Protein AF-0000000080761568 (afdb_homodimer)

Nearest PDB structures (foldseek):
  8h5a-assembly5_J  TM=8.844E-01  e=3.388E-18  Escherichia coli
  8h5a-assembly4_G  TM=8.873E-01  e=1.210E-17  Escherichia coli
  8h5a-assembly6_L  TM=8.811E-01  e=1.285E-17  Escherichia coli
  6g1d-assembly1_A  TM=4.699E-01  e=1.641E-14  Corynebacterium glutamicum
  3fxq-assembly1_A  TM=5.246E-01  e=1.969E-13  Comamonas testosteroni

Solvent-accessible surface area (backbone atoms only — not comparable to full-atom values): 33655 Å² total; per-residue (Å²): 136,77,77,74,71,77,68,70,54,60,82,76,58,71,39,71,66,53,49,49,48,53,44,36,21,55,63,59,25,25,59,56,59,21,11,57,74,67,73,44,54,42,66,57,46,51,48,53,50,50,51,39,21,59,52,61,71,43,63,38,57,42,67,86,57,96,43,42,34,64,27,74,60,24,46,50,47,48,56,53,38,46,54,48,48,49,49,50,52,48,48,55,31,47,55,49,16,71,73,70,39,34,34,50,61,47,30,38,24,33,24,58,68,40,56,63,68,75,50,52,59,51,52,48,57,52,55,72,62,67,72,73,50,28,44,36,38,39,68,20,26,72,41,12,27,51,29,30,44,75,72,62,71,19,56,33,28,40,52,31,46,60,88,60,63,66,94,66,79,59,44,69,47,81,66,48,64,43,52,37,33,37,34,27,7,64,85,31,71,77,62,68,64,84,57,62,38,42,64,75,69,50,22,80,38,32,34,47,39,60,63,45,53,33,80,83,44,61,74,56,84,75,79,80,68,76,37,76,38,52,36,33,24,57,36,60,69,52,33,52,50,40,20,47,73,48,65,26,32,39,72,39,38,41,58,64,42,39,65,42,40,74,71,58,40,32,38,78,52,56,53,48,96,49,75,61,56,72,40,50,24,20,33,37,33,64,65,62,85,69,37,51,55,57,47,51,53,54,59,57,62,67,35,64,68,55,41,25,65,44,44,57,48,77,80,125,135,77,78,73,71,78,66,69,55,60,83,74,59,71,38,69,67,53,50,50,48,54,43,37,21,56,62,59,24,25,60,57,58,23,11,59,75,69,74,43,55,40,67,58,46,53,48,52,50,48,50,38,21,58,52,61,71,43,64,40,55,42,66,85,57,97,44,43,33,66,26,73,61,25,46,51,46,49,57,54,36,46,53,47,47,50,46,50,52,47,48,56,31,46,54,48,16,70,73,70,41,34,34,50,60,48,31,37,28,32,24,57,65,41,56,65,69,72,51,52,58,52,52,48,57,52,56,73,62,68,73,74,50,30,44,36,38,39,70,20,27,73,42,12,26,50,30,29,44,74,72,61,72,19,56,32,29,41,52,31,46,60,90,60,63,66,94,66,79,60,44,68,45,81,65,47,64,42,52,37,34,40,33,28,7,64,86,33,73,77,62,67,66,83,58,63,37,42,64,74,70,50,22,80,38,33,32,48,39,61,62,46,53,31,79,84,44,63,76,56,84,75,80,78,68,76,36,76,39,53,35,33,25,57,35,62,69,52,34,53,50,39,20,46,72,47,66,26,33,39,72,39,38,41,58,62,42,40,66,42,41,76,70,58,41,30,38,77,51,55,53,49,97,50,77,61,56,73,39,50,22,19,34,37,34,62,65,63,86,70,36,50,57,56,47,50,53,53,59,57,64,66,34,64,69,56,41,24,66,42,43,56,49,76,81,125

Secondary structure (DSSP, 8-state):
----------GGG--HHHHHHHHHHHHHT-HHHHHHHHT--HHHHHHHHHHHHHHHTS--EE-SSSS-EE-HHHHHHHHHHHHHHHHHHHHHHHHHHHHHSS-SEEEEEEETTS-SHHHHHHHHHHHTT---PEEEEEEE-TTHHHHHHHTTS-SEEEEEEGGG--SS--EEEEEEEEEEEEEE-TTSGGGGS-SPBPHHHHHTSEEEEE----SSSPP---S----SEEEEESSHHHHHHHHHTTS-BEEEEHHHHHHHHHTTS-EEE-BSS-PPPEEEEEEEE-SS---HHHHHHHHHHT-HHHHHHHHT----/----------GGG--HHHHHHHHHHHHHT-HHHHHHHHT--HHHHHHHHHHHHHHHTS--EE-SSSS-EE-HHHHHHHHHHHHHHHHHHHHHHHHHHHHHSS-SEEEEEEETTS-SHHHHHHHHHHHTT---PEEEEEEE-TTHHHHHHHTTS-SEEEEEEGGG--SS--EEEEEEEEEEEEEE-TTSGGGGS-SPBPHHHHHTSEEEEE----SSSPP---S----SEEEEESSHHHHHHHHHTTS-BEEEEHHHHHHHHHTTS-EEE-BSS-PPPEEEEEEEE-SS---HHHHHHHHHHT-HHHHHHHHT----

Organism: Bordetella avium (strain 197N) (NCBI:txid360910)

Radius of gyration: 25.61 Å; Cα contacts (8 Å, |Δi|>4): 1146; chains: 2; bounding box: 64×82×65 Å

Structure (mmCIF, N/CA/C/O backbone):
data_AF-0000000080761568-model_v1
#
loop_
_entity.id
_entity.type
_entity.pdbx_description
1 polymer 'LysR-family transcriptional regulator'
#
loop_
_atom_site.group_PDB
_atom_site.id
_atom_site.type_symbol
_atom_site.label_atom_id
_atom_site.label_alt_id
_atom_site.label_comp_id
_atom_site.label_asym_id
_atom_site.label_entity_id
_atom_site.label_seq_id
_atom_site.pdbx_PDB_ins_code
_atom_site.Cartn_x
_atom_site.Cartn_y
_atom_site.Cartn_z
_atom_site.occupancy
_atom_site.B_iso_or_equiv
_atom_site.auth_seq_id
_atom_site.auth_comp_id
_atom_site.auth_asym_id
_atom_site.auth_atom_id
_atom_site.pdbx_PDB_model_num
ATOM 1 N N . MET A 1 1 ? 19.922 48.094 22.094 1 23.59 1 MET A N 1
ATOM 2 C CA . MET A 1 1 ? 19.422 46.75 22.375 1 23.59 1 MET A CA 1
ATOM 3 C C . MET A 1 1 ? 19.703 45.781 21.234 1 23.59 1 MET A C 1
ATOM 5 O O . MET A 1 1 ? 19.219 46 20.109 1 23.59 1 MET A O 1
ATOM 9 N N . THR A 1 2 ? 20.875 45.188 21.125 1 25.14 2 THR A N 1
ATOM 10 C CA . THR A 1 2 ? 21.547 44.469 20.047 1 25.14 2 THR A CA 1
ATOM 11 C C . THR A 1 2 ? 20.797 43.188 19.703 1 25.14 2 THR A C 1
ATOM 13 O O . THR A 1 2 ? 20.422 42.438 20.594 1 25.14 2 THR A O 1
ATOM 16 N N . LEU A 1 3 ? 19.953 43.25 18.719 1 28.59 3 LEU A N 1
ATOM 17 C CA . LEU A 1 3 ? 19.25 42.094 18.203 1 28.59 3 LEU A CA 1
ATOM 18 C C . LEU A 1 3 ? 20.156 40.844 18.203 1 28.59 3 LEU A C 1
ATOM 20 O O . LEU A 1 3 ? 21.234 40.875 17.594 1 28.59 3 LEU A O 1
ATOM 24 N N . SER A 1 4 ? 20.344 40.25 19.312 1 31.48 4 SER A N 1
ATOM 25 C CA . SER A 1 4 ? 21.172 39.062 19.453 1 31.48 4 SER A CA 1
ATOM 26 C C . SER A 1 4 ? 20.984 38.125 18.25 1 31.48 4 SER A C 1
ATOM 28 O O . SER A 1 4 ? 19.859 37.844 17.859 1 31.48 4 SER A O 1
ATOM 30 N N . ARG A 1 5 ? 21.828 38.156 17.312 1 30.94 5 ARG A N 1
ATOM 31 C CA . ARG A 1 5 ? 21.984 37.312 16.125 1 30.94 5 ARG A CA 1
ATOM 32 C C . ARG A 1 5 ? 21.734 35.844 16.438 1 30.94 5 ARG A C 1
ATOM 34 O O . ARG A 1 5 ? 22.516 35.219 17.156 1 30.94 5 ARG A O 1
ATOM 41 N N . VAL A 1 6 ? 20.562 35.469 16.594 1 35.78 6 VAL A N 1
ATOM 42 C CA . VAL A 1 6 ? 20.344 34.031 16.656 1 35.78 6 VAL A CA 1
ATOM 43 C C . VAL A 1 6 ? 21.25 33.312 15.633 1 35.78 6 VAL A C 1
ATOM 45 O O . VAL A 1 6 ? 21.141 33.594 14.438 1 35.78 6 VAL A O 1
ATOM 48 N N . THR A 1 7 ? 22.516 33.094 15.852 1 36.41 7 THR A N 1
ATOM 49 C CA . THR A 1 7 ? 23.438 32.312 15.031 1 36.41 7 THR A CA 1
ATOM 50 C C . THR A 1 7 ? 22.781 31.031 14.523 1 36.41 7 THR A C 1
ATOM 52 O O . THR A 1 7 ? 22.234 30.25 15.312 1 36.41 7 THR A O 1
ATOM 55 N N . PRO A 1 8 ? 22.281 31.031 13.297 1 41.31 8 PRO A N 1
ATOM 56 C CA . PRO A 1 8 ? 21.734 29.781 12.75 1 41.31 8 PRO A CA 1
ATOM 57 C C . PRO A 1 8 ? 22.516 28.547 13.219 1 41.31 8 PRO A C 1
ATOM 59 O O . PRO A 1 8 ? 23.703 28.641 13.516 1 41.31 8 PRO A O 1
ATOM 62 N N . PRO A 1 9 ? 21.875 27.672 13.93 1 46.06 9 PRO A N 1
ATOM 63 C CA . PRO A 1 9 ? 22.672 26.5 14.281 1 46.06 9 PRO A CA 1
ATOM 64 C C . PRO A 1 9 ? 23.641 26.094 13.164 1 46.06 9 PRO A C 1
ATOM 66 O O . PRO A 1 9 ? 23.391 26.375 11.992 1 46.06 9 PRO A O 1
ATOM 69 N N . SER A 1 10 ? 24.906 26 13.383 1 42.97 10 SER A N 1
ATOM 70 C CA . SER A 1 10 ? 25.969 25.625 12.453 1 42.97 10 SER A CA 1
ATOM 71 C C . SER A 1 10 ? 25.516 24.5 11.516 1 42.97 10 SER A C 1
ATOM 73 O O . SER A 1 10 ? 24.969 23.484 11.969 1 42.97 10 SER A O 1
ATOM 75 N N . ILE A 1 11 ? 25.234 24.766 10.312 1 47.12 11 ILE A N 1
ATOM 76 C CA . ILE A 1 11 ? 24.922 23.844 9.211 1 47.12 11 ILE A CA 1
ATOM 77 C C . ILE A 1 11 ? 25.578 22.484 9.477 1 47.12 11 ILE A C 1
ATOM 79 O O . ILE A 1 11 ? 25.016 21.453 9.148 1 47.12 11 ILE A O 1
ATOM 83 N N . GLY A 1 12 ? 26.641 22.438 10.25 1 54.81 12 GLY A N 1
ATOM 84 C CA . GLY A 1 12 ? 27.438 21.25 10.477 1 54.81 12 GLY A CA 1
ATOM 85 C C . GLY A 1 12 ? 26.984 20.453 11.688 1 54.81 12 GLY A C 1
ATOM 86 O O . GLY A 1 12 ? 27.562 19.406 12 1 54.81 12 GLY A O 1
ATOM 87 N N . ALA A 1 13 ? 26 20.938 12.297 1 60.53 13 ALA A N 1
ATOM 88 C CA . ALA A 1 13 ? 25.625 20.297 13.555 1 60.53 13 ALA A CA 1
ATOM 89 C C . ALA A 1 13 ? 24.859 19 13.297 1 60.53 13 ALA A C 1
ATOM 91 O O . ALA A 1 13 ? 24.938 18.047 14.086 1 60.53 13 ALA A O 1
ATOM 92 N N . ILE A 1 14 ? 24.156 18.969 12.141 1 63.78 14 ILE A N 1
ATOM 93 C CA . ILE A 1 14 ? 23.391 17.766 11.82 1 63.78 14 ILE A CA 1
ATOM 94 C C . ILE A 1 14 ? 24.141 16.938 10.781 1 63.78 14 ILE A C 1
ATOM 96 O O . ILE A 1 14 ? 24.422 17.406 9.68 1 63.78 14 ILE A O 1
ATOM 100 N N . THR A 1 15 ? 24.719 15.859 11.203 1 67.44 15 THR A N 1
ATOM 101 C CA . THR A 1 15 ? 25.391 14.922 10.305 1 67.44 15 THR A CA 1
ATOM 102 C C . THR A 1 15 ? 24.516 13.688 10.078 1 67.44 15 THR A C 1
ATOM 104 O O . THR A 1 15 ? 23.641 13.375 10.891 1 67.44 15 THR A O 1
ATOM 107 N N . PRO A 1 16 ? 24.719 13.07 8.938 1 69.31 16 PRO A N 1
ATOM 108 C CA . PRO A 1 16 ? 23.984 11.82 8.703 1 69.31 16 PRO A CA 1
ATOM 109 C C . PRO A 1 16 ? 24.141 10.828 9.852 1 69.31 16 PRO A C 1
ATOM 111 O O . PRO A 1 16 ? 23.188 10.133 10.203 1 69.31 16 PRO A O 1
ATOM 114 N N . GLU A 1 17 ? 25.344 10.836 10.383 1 73.94 17 GLU A N 1
ATOM 115 C CA . GLU A 1 17 ? 25.578 9.93 11.5 1 73.94 17 GLU A CA 1
ATOM 116 C C . GLU A 1 17 ? 24.688 10.266 12.688 1 73.94 17 GLU A C 1
ATOM 118 O O . GLU A 1 17 ? 24.141 9.359 13.336 1 73.94 17 GLU A O 1
ATOM 123 N N . LEU A 1 18 ? 24.562 11.516 12.938 1 77.06 18 LEU A N 1
ATOM 124 C CA . LEU A 1 18 ? 23.734 11.938 14.047 1 77.06 18 LEU A CA 1
ATOM 125 C C . LEU A 1 18 ? 22.266 11.633 13.773 1 77.06 18 LEU A C 1
ATOM 127 O O . LEU A 1 18 ? 21.531 11.211 14.672 1 77.06 18 LEU A O 1
ATOM 131 N N . LEU A 1 19 ? 21.875 11.82 12.523 1 75.38 19 LEU A N 1
ATOM 132 C CA . LEU A 1 19 ? 20.5 11.516 12.148 1 75.38 19 LEU A CA 1
ATOM 133 C C . LEU A 1 19 ? 20.219 10.023 12.305 1 75.38 19 LEU A C 1
ATOM 135 O O . LEU A 1 19 ? 19.141 9.641 12.773 1 75.38 19 LEU A O 1
ATOM 139 N N . LEU A 1 20 ? 21.188 9.227 11.984 1 76.06 20 LEU A N 1
ATOM 140 C CA . LEU A 1 20 ? 21.062 7.781 12.156 1 76.06 20 LEU A CA 1
ATOM 141 C C . LEU A 1 20 ? 20.969 7.422 13.641 1 76.06 20 LEU A C 1
ATOM 143 O O . LEU A 1 20 ? 20.203 6.527 14.016 1 76.06 20 LEU A O 1
ATOM 147 N N . MET A 1 21 ? 21.75 8.133 14.43 1 80.94 21 MET A N 1
ATOM 148 C CA . MET A 1 21 ? 21.734 7.902 15.875 1 80.94 21 MET A CA 1
ATOM 149 C C . MET A 1 21 ? 20.359 8.242 16.453 1 80.94 21 MET A C 1
ATOM 151 O O . MET A 1 21 ? 19.797 7.461 17.219 1 80.94 21 MET A O 1
ATOM 155 N N . VAL A 1 22 ? 19.875 9.406 16.047 1 82.44 22 VAL A N 1
ATOM 156 C CA . VAL A 1 22 ? 18.562 9.844 16.531 1 82.44 22 VAL A CA 1
ATOM 157 C C . VAL A 1 22 ? 17.5 8.852 16.094 1 82.44 22 VAL A C 1
ATOM 159 O O . VAL A 1 22 ? 16.609 8.5 16.875 1 82.44 22 VAL A O 1
ATOM 162 N N . ASP A 1 23 ? 17.625 8.422 14.922 1 76.81 23 ASP A N 1
ATOM 163 C CA . ASP A 1 23 ? 16.672 7.457 14.391 1 76.81 23 ASP A CA 1
ATOM 164 C C . ASP A 1 23 ? 16.719 6.152 15.188 1 76.81 23 ASP A C 1
ATOM 166 O O . ASP A 1 23 ? 15.672 5.59 15.523 1 76.81 23 ASP A O 1
ATOM 170 N N . ALA A 1 24 ? 17.906 5.602 15.422 1 78.38 24 ALA A N 1
ATOM 171 C CA . ALA A 1 24 ? 18.078 4.359 16.172 1 78.38 24 ALA A CA 1
ATOM 172 C C . ALA A 1 24 ? 17.484 4.473 17.562 1 78.38 24 ALA A C 1
ATOM 174 O O . ALA A 1 24 ? 16.812 3.557 18.047 1 78.38 24 ALA A O 1
ATOM 175 N N . ILE A 1 25 ? 17.75 5.562 18.141 1 83.81 25 ILE A N 1
ATOM 176 C CA . ILE A 1 25 ? 17.234 5.77 19.5 1 83.81 25 ILE A CA 1
ATOM 177 C C . ILE A 1 25 ? 15.703 5.793 19.469 1 83.81 25 ILE A C 1
ATOM 179 O O . ILE A 1 25 ? 15.047 5.203 20.328 1 83.81 25 ILE A O 1
ATOM 183 N N . ALA A 1 26 ? 15.211 6.461 18.5 1 77.12 26 ALA A N 1
ATOM 184 C CA . ALA A 1 26 ? 13.758 6.574 18.375 1 77.12 26 ALA A CA 1
ATOM 185 C C . ALA A 1 26 ? 13.117 5.203 18.172 1 77.12 26 ALA A C 1
ATOM 187 O O . ALA A 1 26 ? 12.062 4.91 18.75 1 77.12 26 ALA A O 1
ATOM 188 N N . ARG A 1 27 ? 13.781 4.398 17.453 1 70.75 27 ARG A N 1
ATOM 189 C CA . ARG A 1 27 ? 13.266 3.074 17.125 1 70.75 27 ARG A CA 1
ATOM 190 C C . ARG A 1 27 ? 13.312 2.152 18.344 1 70.75 27 ARG A C 1
ATOM 192 O O . ARG A 1 27 ? 12.375 1.396 18.594 1 70.75 27 ARG A O 1
ATOM 199 N N . HIS A 1 28 ? 14.344 2.262 19 1 72.56 28 HIS A N 1
ATOM 200 C CA . HIS A 1 28 ? 14.57 1.342 20.109 1 72.56 28 HIS A CA 1
ATOM 201 C C . HIS A 1 28 ? 14.016 1.902 21.406 1 72.56 28 HIS A C 1
ATOM 203 O O . HIS A 1 28 ? 13.789 1.156 22.375 1 72.56 28 HIS A O 1
ATOM 209 N N . GLY A 1 29 ? 13.773 3.193 21.391 1 77.19 29 GLY A N 1
ATOM 210 C CA . GLY A 1 29 ? 13.344 3.867 22.609 1 77.19 29 GLY A CA 1
ATOM 211 C C . GLY A 1 29 ? 14.406 3.855 23.703 1 77.19 29 GLY A C 1
ATOM 212 O O . GLY A 1 29 ? 14.094 4.023 24.875 1 77.19 29 GLY A O 1
ATOM 213 N N . SER A 1 30 ? 15.523 3.432 23.312 1 82.31 30 SER A N 1
ATOM 214 C CA . SER A 1 30 ? 16.609 3.289 24.266 1 82.31 30 SER A CA 1
ATOM 215 C C . SER A 1 30 ? 17.953 3.705 23.672 1 82.31 30 SER A C 1
ATOM 217 O O . SER A 1 30 ? 18.281 3.297 22.547 1 82.31 30 SER A O 1
ATOM 219 N N . PHE A 1 31 ? 18.688 4.535 24.5 1 86.38 31 PHE A N 1
ATOM 220 C CA . PHE A 1 31 ? 20.016 4.961 24.062 1 86.38 31 PHE A CA 1
ATOM 221 C C . PHE A 1 31 ? 20.984 3.783 24.047 1 86.38 31 PHE A C 1
ATOM 223 O O . PHE A 1 31 ? 21.797 3.656 23.125 1 86.38 31 PHE A O 1
ATOM 230 N N . ALA A 1 32 ? 20.75 2.914 25 1 86.25 32 ALA A N 1
ATOM 231 C CA . ALA A 1 32 ? 21.641 1.762 25.094 1 86.25 32 ALA A CA 1
ATOM 232 C C . ALA A 1 32 ? 21.438 0.8 23.938 1 86.25 32 ALA A C 1
ATOM 234 O O . ALA A 1 32 ? 22.406 0.322 23.344 1 86.25 32 ALA A O 1
ATOM 235 N N . ARG A 1 33 ? 20.281 0.549 23.625 1 82.25 33 ARG A N 1
ATOM 236 C CA . ARG A 1 33 ? 19.953 -0.372 22.547 1 82.25 33 ARG A CA 1
ATOM 237 C C . ARG A 1 33 ? 20.375 0.214 21.188 1 82.25 33 ARG A C 1
ATOM 239 O O . ARG A 1 33 ? 20.859 -0.504 20.328 1 82.25 33 ARG A O 1
ATOM 246 N N . ALA A 1 34 ? 20.141 1.505 21.094 1 83.69 34 ALA A N 1
ATOM 247 C CA . ALA A 1 34 ? 20.578 2.191 19.875 1 83.69 34 ALA A CA 1
ATOM 248 C C . ALA A 1 34 ? 22.094 2.109 19.703 1 83.69 34 ALA A C 1
ATOM 250 O O . ALA A 1 34 ? 22.578 1.875 18.594 1 83.69 34 ALA A O 1
ATOM 251 N N . ALA A 1 35 ? 22.812 2.258 20.75 1 86.88 35 ALA A N 1
ATOM 252 C CA . ALA A 1 35 ? 24.266 2.189 20.719 1 86.88 35 ALA A CA 1
ATOM 253 C C . ALA A 1 35 ? 24.75 0.817 20.25 1 86.88 35 ALA A C 1
ATOM 255 O O . ALA A 1 35 ? 25.656 0.715 19.438 1 86.88 35 ALA A O 1
ATOM 256 N N . ARG A 1 36 ? 24.094 -0.197 20.703 1 81.69 36 ARG A N 1
ATOM 257 C CA . ARG A 1 36 ? 24.438 -1.562 20.312 1 81.69 36 ARG A CA 1
ATOM 258 C C . ARG A 1 36 ? 24.25 -1.778 18.812 1 81.69 36 ARG A C 1
ATOM 260 O O . ARG A 1 36 ? 25.109 -2.35 18.156 1 81.69 36 ARG A O 1
ATOM 267 N N . GLU A 1 37 ? 23.109 -1.217 18.406 1 76.69 37 GLU A N 1
ATOM 268 C CA . GLU A 1 37 ? 22.828 -1.357 16.984 1 76.69 37 GLU A CA 1
ATOM 269 C C . GLU A 1 37 ? 23.875 -0.64 16.141 1 76.69 37 GLU A C 1
ATOM 271 O O . GLU A 1 37 ? 24.266 -1.136 15.078 1 76.69 37 GLU A O 1
ATOM 276 N N . LEU A 1 38 ? 24.344 0.427 16.641 1 79.06 38 LEU A N 1
ATOM 277 C CA . LEU A 1 38 ? 25.234 1.297 15.867 1 79.06 38 LEU A CA 1
ATOM 278 C C . LEU A 1 38 ? 26.688 0.957 16.125 1 79.06 38 LEU A C 1
ATOM 280 O O . LEU A 1 38 ? 27.594 1.578 15.555 1 79.06 38 LEU A O 1
ATOM 284 N N . GLY A 1 39 ? 26.859 -0.04 16.969 1 81.62 39 GLY A N 1
ATOM 285 C CA . GLY A 1 39 ? 28.234 -0.42 17.297 1 81.62 39 GLY A CA 1
ATOM 286 C C . GLY A 1 39 ? 28.984 0.65 18.062 1 81.62 39 GLY A C 1
ATOM 287 O O . GLY A 1 39 ? 30.172 0.871 17.828 1 81.62 39 GLY A O 1
ATOM 288 N N . LYS A 1 40 ? 28.266 1.337 18.844 1 83.12 40 LYS A N 1
ATOM 289 C CA . LYS A 1 40 ? 28.844 2.414 19.641 1 83.12 40 LYS A CA 1
ATOM 290 C C . LYS A 1 40 ? 28.609 2.172 21.125 1 83.12 40 LYS A C 1
ATOM 292 O O . LYS A 1 40 ? 27.844 1.287 21.516 1 83.12 40 LYS A O 1
ATOM 297 N N . VAL A 1 41 ? 29.453 2.764 21.953 1 84 41 VAL A N 1
ATOM 298 C CA . VAL A 1 41 ? 29.219 2.732 23.391 1 84 41 VAL A CA 1
ATOM 299 C C . VAL A 1 41 ? 28.094 3.705 23.75 1 84 41 VAL A C 1
ATOM 301 O O . VAL A 1 41 ? 27.984 4.785 23.156 1 84 41 VAL A O 1
ATOM 304 N N . PRO A 1 42 ? 27.234 3.312 24.641 1 87.5 42 PRO A N 1
ATOM 305 C CA . PRO A 1 42 ? 26.094 4.145 25.016 1 87.5 42 PRO A CA 1
ATOM 306 C C . PRO A 1 42 ? 26.5 5.582 25.344 1 87.5 42 PRO A C 1
ATOM 308 O O . PRO A 1 42 ? 25.766 6.52 25.016 1 87.5 42 PRO A O 1
ATOM 311 N N . SER A 1 43 ? 27.625 5.75 25.984 1 87.94 43 SER A N 1
ATOM 312 C CA . SER A 1 43 ? 28.078 7.086 26.359 1 87.94 43 SER A CA 1
ATOM 313 C C . SER A 1 43 ? 28.312 7.953 25.141 1 87.94 43 SER A C 1
ATOM 315 O O . SER A 1 43 ? 28.016 9.148 25.141 1 87.94 43 SER A O 1
ATOM 317 N N . ALA A 1 44 ? 28.812 7.352 24.094 1 86.12 44 ALA A N 1
ATOM 318 C CA . ALA A 1 44 ? 29.078 8.07 22.859 1 86.12 44 ALA A CA 1
ATOM 319 C C . ALA A 1 44 ? 27.781 8.523 22.188 1 86.12 44 ALA A C 1
ATOM 321 O O . ALA A 1 44 ? 27.703 9.648 21.672 1 86.12 44 ALA A O 1
ATOM 322 N N . VAL A 1 45 ? 26.812 7.684 22.219 1 88.75 45 VAL A N 1
ATOM 323 C CA . VAL A 1 45 ? 25.531 8.008 21.625 1 88.75 45 VAL A CA 1
ATOM 324 C C . VAL A 1 45 ? 24.859 9.117 22.422 1 88.75 45 VAL A C 1
ATOM 326 O O . VAL A 1 45 ? 24.328 10.078 21.844 1 88.75 45 VAL A O 1
ATOM 329 N N . THR A 1 46 ? 24.891 9 23.703 1 87.5 46 THR A N 1
ATOM 330 C CA . THR A 1 46 ? 24.297 10 24.594 1 87.5 46 THR A CA 1
ATOM 331 C C . THR A 1 46 ? 24.969 11.352 24.391 1 87.5 46 THR A C 1
ATOM 333 O O . THR A 1 46 ? 24.297 12.375 24.266 1 87.5 46 THR A O 1
ATOM 336 N N . TYR A 1 47 ? 26.234 11.297 24.344 1 86 47 TYR A N 1
ATOM 337 C CA . TYR A 1 47 ? 27 12.516 24.156 1 86 47 TYR A CA 1
ATOM 338 C C . TYR A 1 47 ? 26.688 13.172 22.812 1 86 47 TYR A C 1
ATOM 340 O O . TYR A 1 47 ? 26.484 14.383 22.734 1 86 47 TYR A O 1
ATOM 348 N N . ALA A 1 48 ? 26.719 12.367 21.812 1 86 48 ALA A N 1
ATOM 349 C CA . ALA A 1 48 ? 26.469 12.875 20.469 1 86 48 ALA A CA 1
ATOM 350 C C . ALA A 1 48 ? 25.094 13.523 20.359 1 86 48 ALA A C 1
ATOM 352 O O . ALA A 1 48 ? 24.953 14.594 19.781 1 86 48 ALA A O 1
ATOM 353 N N . VAL A 1 49 ? 24.125 12.898 20.969 1 87.12 49 VAL A N 1
ATOM 354 C CA . VAL A 1 49 ? 22.766 13.414 20.906 1 87.12 49 VAL A CA 1
ATOM 355 C C . VAL A 1 49 ? 22.656 14.688 21.75 1 87.12 49 VAL A C 1
ATOM 357 O O . VAL A 1 49 ? 22.016 15.656 21.328 1 87.12 49 VAL A O 1
ATOM 360 N N . ARG A 1 50 ? 23.281 14.742 22.875 1 86.06 50 ARG A N 1
ATOM 361 C CA . ARG A 1 50 ? 23.297 15.938 23.703 1 86.06 50 ARG A CA 1
ATOM 362 C C . ARG A 1 50 ? 23.953 17.109 22.984 1 86.06 50 ARG A C 1
ATOM 364 O O . ARG A 1 50 ? 23.469 18.234 23.047 1 86.06 50 ARG A O 1
ATOM 371 N N . LYS A 1 51 ? 25.031 16.766 22.406 1 82.38 51 LYS A N 1
ATOM 372 C CA . LYS A 1 51 ? 25.734 17.797 21.641 1 82.38 51 LYS A CA 1
ATOM 373 C C . LYS A 1 51 ? 24.859 18.359 20.531 1 82.38 51 LYS A C 1
ATOM 375 O O . LYS A 1 51 ? 24.844 19.562 20.281 1 82.38 51 LYS A O 1
ATOM 380 N N . LEU A 1 52 ? 24.203 17.438 19.844 1 81.31 52 LEU A N 1
ATOM 381 C CA . LEU A 1 52 ? 23.266 17.859 18.797 1 81.31 52 LEU A CA 1
ATOM 382 C C . LEU A 1 52 ? 22.156 18.719 19.375 1 81.31 52 LEU A C 1
ATOM 384 O O . LEU A 1 52 ? 21.812 19.766 18.797 1 81.31 52 LEU A O 1
ATOM 388 N N . GLU A 1 53 ? 21.578 18.297 20.453 1 85.19 53 GLU A N 1
ATOM 389 C CA . GLU A 1 53 ? 20.516 19.062 21.109 1 85.19 53 GLU A CA 1
ATOM 390 C C . GLU A 1 53 ? 21.016 20.453 21.516 1 85.19 53 GLU A C 1
ATOM 392 O O . GLU A 1 53 ? 20.312 21.438 21.328 1 85.19 53 GLU A O 1
ATOM 397 N N . ASP A 1 54 ? 22.234 20.531 22 1 78.44 54 ASP A N 1
ATOM 398 C CA . ASP A 1 54 ? 22.844 21.797 22.391 1 78.44 54 ASP A CA 1
ATOM 399 C C . ASP A 1 54 ? 23.047 22.703 21.172 1 78.44 54 ASP A C 1
ATOM 401 O O . ASP A 1 54 ? 22.734 23.891 21.234 1 78.44 54 ASP A O 1
ATOM 405 N N . SER A 1 55 ? 23.516 22.062 20.188 1 73.88 55 SER A N 1
ATOM 406 C CA . SER A 1 55 ? 23.781 22.828 18.969 1 73.88 55 SER A CA 1
ATOM 407 C C . SER A 1 55 ? 22.484 23.391 18.375 1 73.88 55 SER A C 1
ATOM 409 O O . SER A 1 55 ? 22.484 24.469 17.781 1 73.88 55 SER A O 1
ATOM 411 N N . LEU A 1 56 ? 21.469 22.625 18.531 1 74.56 56 LEU A N 1
ATOM 412 C CA . LEU A 1 56 ? 20.188 23.031 17.969 1 74.56 56 LEU A CA 1
ATOM 413 C C . LEU A 1 56 ? 19.359 23.828 18.984 1 74.56 56 LEU A C 1
ATOM 415 O O . LEU A 1 56 ? 18.312 24.391 18.641 1 74.56 56 LEU A O 1
ATOM 419 N N . ASP A 1 57 ? 19.875 23.859 20.125 1 76.69 57 ASP A N 1
ATOM 420 C CA . ASP A 1 57 ? 19.156 24.484 21.234 1 76.69 57 ASP A CA 1
ATOM 421 C C . ASP A 1 57 ? 17.734 23.938 21.344 1 76.69 57 ASP A C 1
ATOM 423 O O . ASP A 1 57 ? 16.781 24.719 21.453 1 76.69 57 ASP A O 1
ATOM 427 N N . ALA A 1 58 ? 17.656 22.688 21.172 1 80.69 58 ALA A N 1
ATOM 428 C CA . ALA A 1 58 ? 16.375 21.984 21.281 1 80.69 58 ALA A CA 1
ATOM 429 C C . ALA A 1 58 ? 16.578 20.562 21.781 1 80.69 58 ALA A C 1
ATOM 431 O O . ALA A 1 58 ? 17.531 19.875 21.391 1 80.69 58 ALA A O 1
ATOM 432 N N . LEU A 1 59 ? 15.633 20.094 22.656 1 85.5 59 LEU A N 1
ATOM 433 C CA . LEU A 1 59 ? 15.641 18.703 23.078 1 85.5 59 LEU A CA 1
ATOM 434 C C . LEU A 1 59 ? 14.969 17.812 22.031 1 85.5 59 LEU A C 1
ATOM 436 O O . LEU A 1 59 ? 13.891 18.141 21.531 1 85.5 59 LEU A O 1
ATOM 440 N N . LEU A 1 60 ? 15.711 16.812 21.703 1 86 60 LEU A N 1
ATOM 441 C CA . LEU A 1 60 ? 15.188 15.906 20.688 1 86 60 LEU A CA 1
ATOM 442 C C . LEU A 1 60 ? 14.469 14.727 21.344 1 86 60 LEU A C 1
ATOM 444 O O . LEU A 1 60 ? 13.57 14.141 20.734 1 86 60 LEU A O 1
ATOM 448 N N . PHE A 1 61 ? 14.852 14.375 22.562 1 88.25 61 PHE A N 1
ATOM 449 C CA . PHE A 1 61 ? 14.242 13.258 23.281 1 88.25 61 PHE A CA 1
ATOM 450 C C . PHE A 1 61 ? 13.766 13.695 24.656 1 88.25 61 PHE A C 1
ATOM 452 O O . PHE A 1 61 ? 14.438 14.477 25.328 1 88.25 61 PHE A O 1
ATOM 459 N N . ASP A 1 62 ? 12.523 13.328 24.938 1 83.5 62 ASP A N 1
ATOM 460 C CA . ASP A 1 62 ? 12.039 13.383 26.312 1 83.5 62 ASP A CA 1
ATOM 461 C C . ASP A 1 62 ? 12.492 12.164 27.109 1 83.5 62 ASP A C 1
ATOM 463 O O . ASP A 1 62 ? 12.07 11.047 26.828 1 83.5 62 ASP A O 1
ATOM 467 N N . ARG A 1 63 ? 13.383 12.391 28.031 1 77 63 ARG A N 1
ATOM 468 C CA . ARG A 1 63 ? 14 11.297 28.781 1 77 63 ARG A CA 1
ATOM 469 C C . ARG A 1 63 ? 13.398 11.18 30.172 1 77 63 ARG A C 1
ATOM 471 O O . ARG A 1 63 ? 14 10.586 31.062 1 77 63 ARG A O 1
ATOM 478 N N . SER A 1 64 ? 12.273 11.836 30.328 1 76.75 64 SER A N 1
ATOM 479 C CA . SER A 1 64 ? 11.68 11.867 31.656 1 76.75 64 SER A CA 1
ATOM 480 C C . SER A 1 64 ? 11.062 10.516 32 1 76.75 64 SER A C 1
ATOM 482 O O . SER A 1 64 ? 10.93 10.188 33.188 1 76.75 64 SER A O 1
ATOM 484 N N . GLY A 1 65 ? 10.719 9.766 31.109 1 68.44 65 GLY A N 1
ATOM 485 C CA . GLY A 1 65 ? 10.117 8.469 31.391 1 68.44 65 GLY A CA 1
ATOM 486 C C . GLY A 1 65 ? 11.086 7.312 31.203 1 68.44 65 GLY A C 1
ATOM 487 O O . GLY A 1 65 ? 12.305 7.512 31.203 1 68.44 65 GLY A O 1
ATOM 488 N N . HIS A 1 66 ? 10.617 6.102 31.281 1 67.12 66 HIS A N 1
ATOM 489 C CA . HIS A 1 66 ? 11.406 4.879 31.172 1 67.12 66 HIS A CA 1
ATOM 490 C C . HIS A 1 66 ? 11.93 4.695 29.75 1 67.12 66 HIS A C 1
ATOM 492 O O . HIS A 1 66 ? 12.945 4.027 29.547 1 67.12 66 HIS A O 1
ATOM 498 N N . ARG A 1 67 ? 11.305 5.312 28.828 1 75.25 67 ARG A N 1
ATOM 499 C CA . ARG A 1 67 ? 11.734 5.203 27.438 1 75.25 67 ARG A CA 1
ATOM 500 C C . ARG A 1 67 ? 12.016 6.574 26.844 1 75.25 67 ARG A C 1
ATOM 502 O O . ARG A 1 67 ? 11.359 7.555 27.188 1 75.25 67 ARG A O 1
ATOM 509 N N . ALA A 1 68 ? 13.117 6.582 26.047 1 80.81 68 ALA A N 1
ATOM 510 C CA . ALA A 1 68 ? 13.406 7.801 25.297 1 80.81 68 ALA A CA 1
ATOM 511 C C . ALA A 1 68 ? 12.359 8.047 24.219 1 80.81 68 ALA A C 1
ATOM 513 O O . ALA A 1 68 ? 12.141 7.195 23.344 1 80.81 68 ALA A O 1
ATOM 514 N N . GLN A 1 69 ? 11.625 9.141 24.438 1 82.19 69 GLN A N 1
ATOM 515 C CA . GLN A 1 69 ? 10.609 9.5 23.453 1 82.19 69 GLN A CA 1
ATOM 516 C C . GLN A 1 69 ? 10.992 10.773 22.703 1 82.19 69 GLN A C 1
ATOM 518 O O . GLN A 1 69 ? 11.531 11.711 23.297 1 82.19 69 GLN A O 1
ATOM 523 N N . LEU A 1 70 ? 10.727 10.695 21.391 1 80.69 70 LEU A N 1
ATOM 524 C CA . LEU A 1 70 ? 11.023 11.883 20.594 1 80.69 70 LEU A CA 1
ATOM 525 C C . LEU A 1 70 ? 10.148 13.055 21.031 1 80.69 70 LEU A C 1
ATOM 527 O O . LEU A 1 70 ? 8.953 12.883 21.281 1 80.69 70 LEU A O 1
ATOM 531 N N . THR A 1 71 ? 10.781 14.258 21.172 1 78 71 THR A N 1
ATOM 532 C CA . THR A 1 71 ? 10.047 15.516 21.281 1 78 71 THR A CA 1
ATOM 533 C C . THR A 1 71 ? 9.492 15.938 19.922 1 78 71 THR A C 1
ATOM 535 O O . THR A 1 71 ? 9.836 15.352 18.906 1 78 71 THR A O 1
ATOM 538 N N . PRO A 1 72 ? 8.625 16.906 19.938 1 65.06 72 PRO A N 1
ATOM 539 C CA . PRO A 1 72 ? 8.18 17.438 18.656 1 65.06 72 PRO A CA 1
ATOM 540 C C . PRO A 1 72 ? 9.336 17.875 17.766 1 65.06 72 PRO A C 1
ATOM 542 O O . PRO A 1 72 ? 9.312 17.625 16.547 1 65.06 72 PRO A O 1
ATOM 545 N N . ALA A 1 73 ? 10.258 18.469 18.359 1 74.62 73 ALA A N 1
ATOM 546 C CA . ALA A 1 73 ? 11.453 18.859 17.625 1 74.62 73 ALA A CA 1
ATOM 547 C C . ALA A 1 73 ? 12.195 17.625 17.094 1 74.62 73 ALA A C 1
ATOM 549 O O . ALA A 1 73 ? 12.688 17.641 15.961 1 74.62 73 ALA A O 1
ATOM 550 N N . GLY A 1 74 ? 12.273 16.609 17.891 1 77.69 74 GLY A N 1
ATOM 551 C CA . GLY A 1 74 ? 12.891 15.359 17.469 1 77.69 74 GLY A CA 1
ATOM 552 C C . GLY A 1 74 ? 12.156 14.695 16.312 1 77.69 74 GLY A C 1
ATOM 553 O O . GLY A 1 74 ? 12.781 14.203 15.375 1 77.69 74 GLY A O 1
ATOM 554 N N . GLN A 1 75 ? 10.922 14.742 16.359 1 71.12 75 GLN A N 1
ATOM 555 C CA . GLN A 1 75 ? 10.094 14.172 15.312 1 71.12 75 GLN A CA 1
ATOM 556 C C . GLN A 1 75 ? 10.297 14.906 13.992 1 71.12 75 GLN A C 1
ATOM 558 O O . GLN A 1 75 ? 10.422 14.273 12.938 1 71.12 75 GLN A O 1
ATOM 563 N N . MET A 1 76 ? 10.305 16.172 14.133 1 65.44 76 MET A N 1
ATOM 564 C CA . MET A 1 76 ? 10.523 16.984 12.938 1 65.44 76 MET A CA 1
ATOM 565 C C . MET A 1 76 ? 11.898 16.703 12.336 1 65.44 76 MET A C 1
ATOM 567 O O . MET A 1 76 ? 12.023 16.562 11.117 1 65.44 76 MET A O 1
ATOM 571 N N . LEU A 1 77 ? 12.82 16.672 13.203 1 69.62 77 LEU A N 1
ATOM 572 C CA . LEU A 1 77 ? 14.18 16.391 12.734 1 69.62 77 LEU A CA 1
ATOM 573 C C . LEU A 1 77 ? 14.242 15.047 12.016 1 69.62 77 LEU A C 1
ATOM 575 O O . LEU A 1 77 ? 14.852 14.945 10.945 1 69.62 77 LEU A O 1
ATOM 579 N N . LEU A 1 78 ? 13.617 14.102 12.633 1 71 78 LEU A N 1
ATOM 580 C CA . LEU A 1 78 ? 13.688 12.766 12.055 1 71 78 LEU A CA 1
ATOM 581 C C . LEU A 1 78 ? 12.914 12.703 10.742 1 71 78 LEU A C 1
ATOM 583 O O . LEU A 1 78 ? 13.367 12.086 9.773 1 71 78 LEU A O 1
ATOM 587 N N . ARG A 1 79 ? 11.867 13.273 10.75 1 63.16 79 ARG A N 1
ATOM 588 C CA . ARG A 1 79 ? 11.078 13.305 9.531 1 63.16 79 ARG A CA 1
ATOM 589 C C . ARG A 1 79 ? 11.852 13.961 8.391 1 63.16 79 ARG A C 1
ATOM 591 O O . ARG A 1 79 ? 11.977 13.391 7.309 1 63.16 79 ARG A O 1
ATOM 598 N N . ASP A 1 80 ? 12.281 15.133 8.656 1 60.69 80 ASP A N 1
ATOM 599 C CA . ASP A 1 80 ? 13.023 15.867 7.637 1 60.69 80 ASP A CA 1
ATOM 600 C C . ASP A 1 80 ? 14.406 15.25 7.414 1 60.69 80 ASP A C 1
ATOM 602 O O . ASP A 1 80 ? 14.922 15.266 6.297 1 60.69 80 ASP A O 1
ATOM 606 N N . GLY A 1 81 ? 14.898 14.75 8.484 1 63.66 81 GLY A N 1
ATOM 607 C CA . GLY A 1 81 ? 16.188 14.078 8.398 1 63.66 81 GLY A CA 1
ATOM 608 C C . GLY A 1 81 ? 16.156 12.859 7.504 1 63.66 81 GLY A C 1
ATOM 609 O O . GLY A 1 81 ? 17.125 12.602 6.766 1 63.66 81 GLY A O 1
ATOM 610 N N . ARG A 1 82 ? 15.078 12.266 7.57 1 61.62 82 ARG A N 1
ATOM 611 C CA . ARG A 1 82 ? 14.938 11.094 6.711 1 61.62 82 ARG A CA 1
ATOM 612 C C . ARG A 1 82 ? 15 11.484 5.238 1 61.62 82 ARG A C 1
ATOM 614 O O . ARG A 1 82 ? 15.641 10.797 4.438 1 61.62 82 ARG A O 1
ATOM 621 N N . HIS A 1 83 ? 14.391 12.492 5.02 1 57.19 83 HIS A N 1
ATOM 622 C CA . HIS A 1 83 ? 14.5 13.016 3.66 1 57.19 83 HIS A CA 1
ATOM 623 C C . HIS A 1 83 ? 15.953 13.336 3.314 1 57.19 83 HIS A C 1
ATOM 625 O O . HIS A 1 83 ? 16.406 13.039 2.209 1 57.19 83 HIS A O 1
ATOM 631 N N . LEU A 1 84 ? 16.547 13.922 4.312 1 54.94 84 LEU A N 1
ATOM 632 C CA . LEU A 1 84 ? 17.953 14.266 4.117 1 54.94 84 LEU A CA 1
ATOM 633 C C . LEU A 1 84 ? 18.797 13.008 3.945 1 54.94 84 LEU A C 1
ATOM 635 O O . LEU A 1 84 ? 19.672 12.953 3.082 1 54.94 84 LEU A O 1
ATOM 639 N N . LEU A 1 85 ? 18.547 12.023 4.789 1 60.97 85 LEU A N 1
ATOM 640 C CA . LEU A 1 85 ? 19.281 10.773 4.68 1 60.97 85 LEU A CA 1
ATOM 641 C C . LEU A 1 85 ? 19.047 10.117 3.322 1 60.97 85 LEU A C 1
ATOM 643 O O . LEU A 1 85 ? 19.969 9.586 2.713 1 60.97 85 LEU A O 1
ATOM 647 N N . HIS A 1 86 ? 17.875 10.219 2.926 1 59.16 86 HIS A N 1
ATOM 648 C CA . HIS A 1 86 ? 17.562 9.711 1.594 1 59.16 86 HIS A CA 1
ATOM 649 C C . HIS A 1 86 ? 18.328 10.477 0.52 1 59.16 86 HIS A C 1
ATOM 651 O O . HIS A 1 86 ? 18.828 9.883 -0.433 1 59.16 86 HIS A O 1
ATOM 657 N N . SER A 1 87 ? 18.359 11.703 0.756 1 56.94 87 SER A N 1
ATOM 658 C CA . SER A 1 87 ? 19.078 12.539 -0.202 1 56.94 87 SER A CA 1
ATOM 659 C C . SER A 1 87 ? 20.562 12.195 -0.225 1 56.94 87 SER A C 1
ATOM 661 O O . SER A 1 87 ? 21.188 12.18 -1.289 1 56.94 87 SER A O 1
ATOM 663 N N . LEU A 1 88 ? 21.125 11.977 0.897 1 57.41 88 LEU A N 1
ATOM 664 C CA . LEU A 1 88 ? 22.531 11.578 0.964 1 57.41 88 LEU A CA 1
ATOM 665 C C . LEU A 1 88 ? 22.734 10.219 0.302 1 57.41 88 LEU A C 1
ATOM 667 O O . LEU A 1 88 ? 23.719 10.016 -0.412 1 57.41 88 LEU A O 1
ATOM 671 N N . ASP A 1 89 ? 21.875 9.305 0.613 1 60.88 89 ASP A N 1
ATOM 672 C CA . ASP A 1 89 ? 21.922 8.008 -0.057 1 60.88 89 ASP A CA 1
ATOM 673 C C . ASP A 1 89 ? 21.828 8.172 -1.573 1 60.88 89 ASP A C 1
ATOM 675 O O . ASP A 1 89 ? 22.562 7.5 -2.316 1 60.88 89 ASP A O 1
ATOM 679 N N . ASP A 1 90 ? 21.016 9.062 -1.854 1 59.91 90 ASP A N 1
ATOM 680 C CA . ASP A 1 90 ? 20.875 9.344 -3.277 1 59.91 90 ASP A CA 1
ATOM 681 C C . ASP A 1 90 ? 22.188 9.867 -3.873 1 59.91 90 ASP A C 1
ATOM 683 O O . ASP A 1 90 ? 22.547 9.5 -4.992 1 59.91 90 ASP A O 1
ATOM 687 N N . LEU A 1 91 ? 22.797 10.711 -3.121 1 54.75 91 LEU A N 1
ATOM 688 C CA . LEU A 1 91 ? 24.078 11.234 -3.576 1 54.75 91 LEU A CA 1
ATOM 689 C C . LEU A 1 91 ? 25.094 10.117 -3.736 1 54.75 91 LEU A C 1
ATOM 691 O O . LEU A 1 91 ? 25.812 10.055 -4.742 1 54.75 91 LEU A O 1
ATOM 695 N N . ALA A 1 92 ? 25.219 9.32 -2.717 1 59.5 92 ALA A N 1
ATOM 696 C CA . ALA A 1 92 ? 26.141 8.188 -2.799 1 59.5 92 ALA A CA 1
ATOM 697 C C . ALA A 1 92 ? 25.828 7.316 -4.012 1 59.5 92 ALA A C 1
ATOM 699 O O . ALA A 1 92 ? 26.75 6.879 -4.719 1 59.5 92 ALA A O 1
ATOM 700 N N . CYS A 1 93 ? 24.641 7.113 -4.227 1 62.59 93 CYS A N 1
ATOM 701 C CA . CYS A 1 93 ? 24.203 6.309 -5.363 1 62.59 93 CYS A CA 1
ATOM 702 C C . CYS A 1 93 ? 24.578 6.973 -6.68 1 62.59 93 CYS A C 1
ATOM 704 O O . CYS A 1 93 ? 24.953 6.293 -7.641 1 62.59 93 CYS A O 1
ATOM 706 N N . ARG A 1 94 ? 24.5 8.211 -6.672 1 58.5 94 ARG A N 1
ATOM 707 C CA . ARG A 1 94 ? 24.875 8.938 -7.883 1 58.5 94 ARG A CA 1
ATOM 708 C C . ARG A 1 94 ? 26.359 8.805 -8.18 1 58.5 94 ARG A C 1
ATOM 710 O O . ARG A 1 94 ? 26.75 8.625 -9.328 1 58.5 94 ARG A O 1
ATOM 717 N N . VAL A 1 95 ? 27.078 8.938 -7.168 1 57.28 95 VAL A N 1
ATOM 718 C CA . VAL A 1 95 ? 28.531 8.797 -7.344 1 57.28 95 VAL A CA 1
ATOM 719 C C . VAL A 1 95 ? 28.844 7.422 -7.922 1 57.28 95 VAL A C 1
ATOM 721 O O . VAL A 1 95 ? 29.625 7.305 -8.859 1 57.28 95 VAL A O 1
ATOM 724 N N . LYS A 1 96 ? 28.312 6.434 -7.344 1 63.81 96 LYS A N 1
ATOM 725 C CA . LYS A 1 96 ? 28.531 5.078 -7.844 1 63.81 96 LYS A CA 1
ATOM 726 C C . LYS A 1 96 ? 28.062 4.945 -9.289 1 63.81 96 LYS A C 1
ATOM 728 O O . LYS A 1 96 ? 28.719 4.281 -10.102 1 63.81 96 LYS A O 1
ATOM 733 N N . ARG A 1 97 ? 27.031 5.566 -9.578 1 67.75 97 ARG A N 1
ATOM 734 C CA . ARG A 1 97 ? 26.5 5.539 -10.938 1 67.75 97 ARG A CA 1
ATOM 735 C C . ARG A 1 97 ? 27.484 6.156 -11.922 1 67.75 97 ARG A C 1
ATOM 737 O O . ARG A 1 97 ? 27.656 5.656 -13.031 1 67.75 97 ARG A O 1
ATOM 744 N N . ILE A 1 98 ? 28.062 7.16 -11.523 1 60.81 98 ILE A N 1
ATOM 745 C CA . ILE A 1 98 ? 29.031 7.816 -12.391 1 60.81 98 ILE A CA 1
ATOM 746 C C . ILE A 1 98 ? 30.219 6.887 -12.625 1 60.81 98 ILE A C 1
ATOM 748 O O . ILE A 1 98 ? 30.734 6.789 -13.75 1 60.81 98 ILE A O 1
ATOM 752 N N . ALA A 1 99 ? 30.453 6.203 -11.648 1 64.75 99 ALA A N 1
ATOM 753 C CA . ALA A 1 99 ? 31.625 5.332 -11.75 1 64.75 99 ALA A CA 1
ATOM 754 C C . ALA A 1 99 ? 31.312 4.098 -12.586 1 64.75 99 ALA A C 1
ATOM 756 O O . ALA A 1 99 ? 32.125 3.67 -13.406 1 64.75 99 ALA A O 1
ATOM 757 N N . THR A 1 100 ? 30.109 3.52 -12.516 1 74.44 100 THR A N 1
ATOM 758 C CA . THR A 1 100 ? 29.812 2.236 -13.148 1 74.44 100 THR A CA 1
ATOM 759 C C . THR A 1 100 ? 28.797 2.408 -14.273 1 74.44 100 THR A C 1
ATOM 761 O O . THR A 1 100 ? 28.656 1.521 -15.117 1 74.44 100 THR A O 1
ATOM 764 N N . GLY A 1 101 ? 28.078 3.5 -14.227 1 82.5 101 GLY A N 1
ATOM 765 C CA . GLY A 1 101 ? 26.969 3.729 -15.148 1 82.5 101 GLY A CA 1
ATOM 766 C C . GLY A 1 101 ? 25.656 3.143 -14.672 1 82.5 101 GLY A C 1
ATOM 767 O O . GLY A 1 101 ? 24.609 3.443 -15.227 1 82.5 101 GLY A O 1
ATOM 768 N N . TRP A 1 102 ? 25.859 2.256 -13.672 1 88.44 102 TRP A N 1
ATOM 769 C CA . TRP A 1 102 ? 24.672 1.594 -13.156 1 88.44 102 TRP A CA 1
ATOM 770 C C . TRP A 1 102 ? 24.203 2.244 -11.852 1 88.44 102 TRP A C 1
ATOM 772 O O . TRP A 1 102 ? 25.031 2.6 -11 1 88.44 102 TRP A O 1
ATOM 782 N N . GLU A 1 103 ? 22.875 2.373 -11.742 1 89.69 103 GLU A N 1
ATOM 783 C CA . GLU A 1 103 ? 22.297 2.803 -10.469 1 89.69 103 GLU A CA 1
ATOM 784 C C . GLU A 1 103 ? 22.516 1.748 -9.391 1 89.69 103 GLU A C 1
ATOM 786 O O . GLU A 1 103 ? 22.531 0.549 -9.672 1 89.69 103 GLU A O 1
ATOM 791 N N . VAL A 1 104 ? 22.672 2.254 -8.227 1 84.56 104 VAL A N 1
ATOM 792 C CA . VAL A 1 104 ? 22.703 1.331 -7.094 1 84.56 104 VAL A CA 1
ATOM 793 C C . VAL A 1 104 ? 21.328 0.712 -6.883 1 84.56 104 VAL A C 1
ATOM 795 O O . VAL A 1 104 ? 21.203 -0.489 -6.625 1 84.56 104 VAL A O 1
ATOM 798 N N . GLU A 1 105 ? 20.297 1.524 -7 1 91.31 105 GLU A N 1
ATOM 799 C CA . GLU A 1 105 ? 18.906 1.114 -6.828 1 91.31 105 GLU A CA 1
ATOM 800 C C . GLU A 1 105 ? 18.016 1.791 -7.855 1 91.31 105 GLU A C 1
ATOM 802 O O . GLU A 1 105 ? 18.219 2.955 -8.203 1 91.31 105 GLU A O 1
ATOM 807 N N . LEU A 1 106 ? 17.109 1.029 -8.367 1 95.19 106 LEU A N 1
ATOM 808 C CA . LEU A 1 106 ? 16.078 1.572 -9.234 1 95.19 106 LEU A CA 1
ATOM 809 C C . LEU A 1 106 ? 14.695 1.387 -8.609 1 95.19 106 LEU A C 1
ATOM 811 O O . LEU A 1 106 ? 14.281 0.258 -8.344 1 95.19 106 LEU A O 1
ATOM 815 N N . ARG A 1 107 ? 14.055 2.488 -8.359 1 97 107 ARG A N 1
ATOM 816 C CA . ARG A 1 107 ? 12.727 2.48 -7.754 1 97 107 ARG A CA 1
ATOM 817 C C . ARG A 1 107 ? 11.641 2.629 -8.812 1 97 107 ARG A C 1
ATOM 819 O O . ARG A 1 107 ? 11.602 3.625 -9.539 1 97 107 ARG A O 1
ATOM 826 N N . ILE A 1 108 ? 10.719 1.604 -8.852 1 98.31 108 ILE A N 1
ATOM 827 C CA . ILE A 1 108 ? 9.664 1.577 -9.859 1 98.31 108 ILE A CA 1
ATOM 828 C C . ILE A 1 108 ? 8.297 1.547 -9.164 1 98.31 108 ILE A C 1
ATOM 830 O O . ILE A 1 108 ? 8.008 0.637 -8.383 1 98.31 108 ILE A O 1
ATOM 834 N N . ALA A 1 109 ? 7.457 2.545 -9.414 1 98.5 109 ALA A N 1
ATOM 835 C CA . ALA A 1 109 ? 6.078 2.553 -8.93 1 98.5 109 ALA A CA 1
ATOM 836 C C . ALA A 1 109 ? 5.109 2.135 -10.031 1 98.5 109 ALA A C 1
ATOM 838 O O . ALA A 1 109 ? 5.129 2.697 -11.125 1 98.5 109 ALA A O 1
ATOM 839 N N . ILE A 1 110 ? 4.301 1.167 -9.719 1 98.19 110 ILE A N 1
ATOM 840 C CA . ILE A 1 110 ? 3.357 0.627 -10.688 1 98.19 110 ILE A CA 1
ATOM 841 C C . ILE A 1 110 ? 1.932 0.993 -10.281 1 98.19 110 ILE A C 1
ATOM 843 O O . ILE A 1 110 ? 1.558 0.852 -9.109 1 98.19 110 ILE A O 1
ATOM 847 N N . SER A 1 111 ? 1.175 1.452 -11.219 1 97.88 111 SER A N 1
ATOM 848 C CA . SER A 1 111 ? -0.228 1.755 -10.953 1 97.88 111 SER A CA 1
ATOM 849 C C . SER A 1 111 ? -1.021 0.485 -10.664 1 97.88 111 SER A C 1
ATOM 851 O O . SER A 1 111 ? 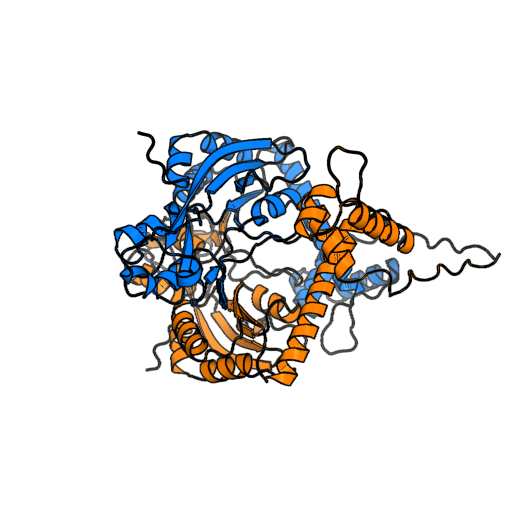-0.858 -0.526 -11.344 1 97.88 111 SER A O 1
ATOM 853 N N . ALA A 1 112 ? -1.95 0.653 -9.766 1 97.19 112 ALA A N 1
ATOM 854 C CA . ALA A 1 112 ? -2.76 -0.479 -9.32 1 97.19 112 ALA A CA 1
ATOM 855 C C . ALA A 1 112 ? -3.74 -0.91 -10.414 1 97.19 112 ALA A C 1
ATOM 857 O O . ALA A 1 112 ? -4.34 -1.984 -10.328 1 97.19 112 ALA A O 1
ATOM 858 N N . VAL A 1 113 ? -3.943 -0.154 -11.438 1 96.56 113 VAL A N 1
ATOM 859 C CA . VAL A 1 113 ? -4.906 -0.491 -12.477 1 96.56 113 VAL A CA 1
ATOM 860 C C . VAL A 1 113 ? -4.301 -1.515 -13.43 1 96.56 113 VAL A C 1
ATOM 862 O O . VAL A 1 113 ? -5.016 -2.137 -14.219 1 96.56 113 VAL A O 1
ATOM 865 N N . LEU A 1 114 ? -2.953 -1.688 -13.383 1 96.88 114 LEU A N 1
ATOM 866 C CA . LEU A 1 114 ? -2.266 -2.637 -14.25 1 96.88 114 LEU A CA 1
ATOM 867 C C . LEU A 1 114 ? -1.96 -3.932 -13.508 1 96.88 114 LEU A C 1
ATOM 869 O O . LEU A 1 114 ? -1.703 -3.914 -12.305 1 96.88 114 LEU A O 1
ATOM 873 N N . PRO A 1 115 ? -2.002 -5.016 -14.266 1 95.81 115 PRO A N 1
ATOM 874 C CA . PRO A 1 115 ? -1.473 -6.246 -13.672 1 95.81 115 PRO A CA 1
ATOM 875 C C . PRO A 1 115 ? 0.048 -6.227 -13.539 1 95.81 115 PRO A C 1
ATOM 877 O O . PRO A 1 115 ? 0.744 -5.695 -14.406 1 95.81 115 PRO A O 1
ATOM 880 N N . ILE A 1 116 ? 0.566 -6.789 -12.477 1 95.25 116 ILE A N 1
ATOM 881 C CA . ILE A 1 116 ? 2.008 -6.773 -12.25 1 95.25 116 ILE A CA 1
ATOM 882 C C . ILE A 1 116 ? 2.65 -7.984 -12.922 1 95.25 116 ILE A C 1
ATOM 884 O O . ILE A 1 116 ? 3.869 -8.023 -13.109 1 95.25 116 ILE A O 1
ATOM 888 N N . GLU A 1 117 ? 1.922 -8.938 -13.344 1 94.69 117 GLU A N 1
ATOM 889 C CA . GLU A 1 117 ? 2.404 -10.242 -13.789 1 94.69 117 GLU A CA 1
ATOM 890 C C . GLU A 1 117 ? 3.385 -10.102 -14.945 1 94.69 117 GLU A C 1
ATOM 892 O O . GLU A 1 117 ? 4.465 -10.703 -14.93 1 94.69 117 GLU A O 1
ATOM 897 N N . PRO A 1 118 ? 3.064 -9.25 -15.953 1 95.25 118 PRO A N 1
ATOM 898 C CA . PRO A 1 118 ? 4.016 -9.125 -17.062 1 95.25 118 PRO A CA 1
ATOM 899 C C . PRO A 1 118 ? 5.359 -8.547 -16.625 1 95.25 118 PRO A C 1
ATOM 901 O O . PRO A 1 118 ? 6.375 -8.758 -17.281 1 95.25 118 PRO A O 1
ATOM 904 N N . LEU A 1 119 ? 5.367 -7.859 -15.531 1 97.25 119 LEU A N 1
ATOM 905 C CA . LEU A 1 119 ? 6.59 -7.199 -15.086 1 97.25 119 LEU A CA 1
ATOM 906 C C . LEU A 1 119 ? 7.523 -8.195 -14.398 1 97.25 119 LEU A C 1
ATOM 908 O O . LEU A 1 119 ? 8.719 -7.934 -14.266 1 97.25 119 LEU A O 1
ATOM 912 N N . PHE A 1 120 ? 7.031 -9.336 -13.953 1 97.31 120 PHE A N 1
ATOM 913 C CA . PHE A 1 120 ? 7.891 -10.359 -13.359 1 97.31 120 PHE A CA 1
ATOM 914 C C . PHE A 1 120 ? 8.883 -10.891 -14.391 1 97.31 120 PHE A C 1
ATOM 916 O O . PHE A 1 120 ? 10.031 -11.195 -14.055 1 97.31 120 PHE A O 1
ATOM 923 N N . ASP A 1 121 ? 8.438 -10.992 -15.625 1 95.94 121 ASP A N 1
ATOM 924 C CA . ASP A 1 121 ? 9.336 -11.414 -16.688 1 95.94 121 ASP A CA 1
ATOM 925 C C . ASP A 1 121 ? 10.461 -10.406 -16.906 1 95.94 121 ASP A C 1
ATOM 927 O O . ASP A 1 121 ? 11.617 -10.781 -17.109 1 95.94 121 ASP A O 1
ATOM 931 N N . LEU A 1 122 ? 10.094 -9.188 -16.828 1 97.25 122 LEU A N 1
ATOM 932 C CA . LEU A 1 122 ? 11.102 -8.148 -16.953 1 97.25 122 LEU A CA 1
ATOM 933 C C . LEU A 1 122 ? 12.062 -8.172 -15.781 1 97.25 122 LEU A C 1
ATOM 935 O O . LEU A 1 122 ? 13.266 -7.945 -15.945 1 97.25 122 LEU A O 1
ATOM 939 N N . MET A 1 123 ? 11.539 -8.375 -14.57 1 97.81 123 MET A N 1
ATOM 940 C CA . MET A 1 123 ? 12.383 -8.484 -13.383 1 97.81 123 MET A CA 1
ATOM 941 C C . MET A 1 123 ? 13.391 -9.625 -13.539 1 97.81 123 MET A C 1
ATOM 943 O O . MET A 1 123 ? 14.562 -9.469 -13.195 1 97.81 123 MET A O 1
ATOM 947 N N . ARG A 1 124 ? 12.922 -10.703 -14.062 1 97 124 ARG A N 1
ATOM 948 C CA . ARG A 1 124 ? 13.789 -11.859 -14.305 1 97 124 ARG A CA 1
ATOM 949 C C . ARG A 1 124 ? 14.898 -11.508 -15.297 1 97 124 ARG A C 1
ATOM 951 O O . ARG A 1 124 ? 16.062 -11.797 -15.047 1 97 124 ARG A O 1
ATOM 958 N N . ASP A 1 125 ? 14.5 -10.906 -16.422 1 97.06 125 ASP A N 1
ATOM 959 C CA . ASP A 1 125 ? 15.461 -10.523 -17.453 1 97.06 125 ASP A CA 1
ATOM 960 C C . ASP A 1 125 ? 16.484 -9.523 -16.891 1 97.06 125 ASP A C 1
ATOM 962 O O . ASP A 1 125 ? 17.672 -9.602 -17.219 1 97.06 125 ASP A O 1
ATOM 966 N N . PHE A 1 126 ? 16.031 -8.625 -16.109 1 97.31 126 PHE A N 1
ATOM 967 C CA . PHE A 1 126 ? 16.906 -7.617 -15.516 1 97.31 126 PHE A CA 1
ATOM 968 C C . PHE A 1 126 ? 17.891 -8.266 -14.555 1 97.31 126 PHE A C 1
ATOM 970 O O . PHE A 1 126 ? 19.078 -7.91 -14.539 1 97.31 126 PHE A O 1
ATOM 977 N N . GLN A 1 127 ? 17.391 -9.125 -13.742 1 94 127 GLN A N 1
ATOM 978 C CA . GLN A 1 127 ? 18.25 -9.844 -12.805 1 94 127 GLN A CA 1
ATOM 979 C C . GLN A 1 127 ? 19.375 -10.586 -13.539 1 94 127 GLN A C 1
ATOM 981 O O . GLN A 1 127 ? 20.5 -10.672 -13.039 1 94 127 GLN A O 1
ATOM 986 N N . ALA A 1 128 ? 19.062 -11.117 -14.688 1 94.31 128 ALA A N 1
ATOM 987 C CA . ALA A 1 128 ? 20.016 -11.898 -15.477 1 94.31 128 ALA A CA 1
ATOM 988 C C . ALA A 1 128 ? 21.172 -11.039 -15.945 1 94.31 128 ALA A C 1
ATOM 990 O O . ALA A 1 128 ? 22.234 -11.555 -16.297 1 94.31 128 ALA A O 1
ATOM 991 N N . LEU A 1 129 ? 20.984 -9.734 -15.875 1 93.88 129 LEU A N 1
ATOM 992 C CA . LEU A 1 129 ? 22.047 -8.82 -16.266 1 93.88 129 LEU A CA 1
ATOM 993 C C . LEU A 1 129 ? 23.141 -8.773 -15.211 1 93.88 129 LEU A C 1
ATOM 995 O O . LEU A 1 129 ? 24.266 -8.336 -15.484 1 93.88 129 LEU A O 1
ATOM 999 N N . GLN A 1 130 ? 22.781 -9.125 -14.031 1 90.5 130 GLN A N 1
ATOM 1000 C CA . GLN A 1 130 ? 23.703 -9.07 -12.898 1 90.5 130 GLN A CA 1
ATOM 1001 C C . GLN A 1 130 ? 24.391 -7.711 -12.812 1 90.5 130 GLN A C 1
ATOM 1003 O O . GLN A 1 130 ? 25.609 -7.629 -12.695 1 90.5 130 GLN A O 1
ATOM 1008 N N . SER A 1 131 ? 23.672 -6.652 -12.945 1 90.06 131 SER A N 1
ATOM 1009 C CA . SER A 1 131 ? 24.156 -5.277 -12.992 1 90.06 131 SER A CA 1
ATOM 1010 C C . SER A 1 131 ? 24.562 -4.789 -11.602 1 90.06 131 SER A C 1
ATOM 1012 O O . SER A 1 131 ? 25.266 -3.781 -11.477 1 90.06 131 SER A O 1
ATOM 1014 N N . GLY A 1 132 ? 24.062 -5.445 -10.578 1 86.62 132 GLY A N 1
ATOM 1015 C CA . GLY A 1 132 ? 24.281 -4.992 -9.211 1 86.62 132 GLY A CA 1
ATOM 1016 C C . GLY A 1 132 ? 23.234 -3.994 -8.742 1 86.62 132 GLY A C 1
ATOM 1017 O O . GLY A 1 132 ? 23.203 -3.627 -7.566 1 86.62 132 GLY A O 1
ATOM 1018 N N . THR A 1 133 ? 22.344 -3.555 -9.594 1 91.75 133 THR A N 1
ATOM 1019 C CA . THR A 1 133 ? 21.281 -2.621 -9.242 1 91.75 133 THR A CA 1
ATOM 1020 C C . THR A 1 133 ? 20.156 -3.34 -8.508 1 91.75 133 THR A C 1
ATOM 1022 O O . THR A 1 133 ? 19.625 -4.34 -9 1 91.75 133 THR A O 1
ATOM 1025 N N . SER A 1 134 ? 19.812 -2.846 -7.344 1 92.19 134 SER A N 1
ATOM 1026 C CA . SER A 1 134 ? 18.656 -3.375 -6.629 1 92.19 134 SER A CA 1
ATOM 1027 C C . SER A 1 134 ? 17.359 -2.783 -7.164 1 92.19 134 SER A C 1
ATOM 1029 O O . SER A 1 134 ? 17.297 -1.592 -7.477 1 92.19 134 SER A O 1
ATOM 1031 N N . LEU A 1 135 ? 16.375 -3.674 -7.27 1 96.44 135 LEU A N 1
ATOM 1032 C CA . LEU A 1 135 ? 15.062 -3.225 -7.719 1 96.44 135 LEU A CA 1
ATOM 1033 C C . LEU A 1 135 ? 14.117 -3.039 -6.531 1 96.44 135 LEU A C 1
ATOM 1035 O O . LEU A 1 135 ? 14.031 -3.904 -5.656 1 96.44 135 LEU A O 1
ATOM 1039 N N . ARG A 1 136 ? 13.492 -1.903 -6.496 1 96.75 136 ARG A N 1
ATOM 1040 C CA . ARG A 1 136 ? 12.445 -1.627 -5.523 1 96.75 136 ARG A CA 1
ATOM 1041 C C . ARG A 1 136 ? 11.133 -1.273 -6.215 1 96.75 136 ARG A C 1
ATOM 1043 O O . ARG A 1 136 ? 11.023 -0.228 -6.855 1 96.75 136 ARG A O 1
ATOM 1050 N N . LEU A 1 137 ? 10.148 -2.16 -6.004 1 98 137 LEU A N 1
ATOM 1051 C CA . LEU A 1 137 ? 8.852 -1.928 -6.621 1 98 137 LEU A CA 1
ATOM 1052 C C . LEU A 1 137 ? 7.824 -1.494 -5.578 1 98 137 LEU A C 1
ATOM 1054 O O . LEU A 1 137 ? 7.82 -2.002 -4.453 1 98 137 LEU A O 1
ATOM 1058 N N . SER A 1 138 ? 6.984 -0.579 -5.953 1 97.69 138 SER A N 1
ATOM 1059 C CA . SER A 1 138 ? 5.824 -0.173 -5.172 1 97.69 138 SER A CA 1
ATOM 1060 C C . SER A 1 138 ? 4.562 -0.141 -6.027 1 97.69 138 SER A C 1
ATOM 1062 O O . SER A 1 138 ? 4.641 -0.124 -7.258 1 97.69 138 SER A O 1
ATOM 1064 N N . GLU A 1 139 ? 3.422 -0.274 -5.387 1 97.81 139 GLU A N 1
ATOM 1065 C CA . GLU A 1 139 ? 2.121 -0.133 -6.035 1 97.81 139 GLU A CA 1
ATOM 1066 C C . GLU A 1 139 ? 1.415 1.142 -5.582 1 97.81 139 GLU A C 1
ATOM 1068 O O . GLU A 1 139 ? 1.338 1.424 -4.387 1 97.81 139 GLU A O 1
ATOM 1073 N N . GLU A 1 140 ? 0.93 1.867 -6.574 1 97.62 140 GLU A N 1
ATOM 1074 C CA . GLU A 1 140 ? 0.29 3.145 -6.273 1 97.62 140 GLU A CA 1
ATOM 1075 C C . GLU A 1 140 ? -1.108 3.217 -6.879 1 97.62 140 GLU A C 1
ATOM 1077 O O . GLU A 1 140 ? -1.382 2.58 -7.898 1 97.62 140 GLU A O 1
ATOM 1082 N N . VAL A 1 141 ? -1.949 4.012 -6.215 1 96.62 141 VAL A N 1
ATOM 1083 C CA . VAL A 1 141 ? -3.338 4.195 -6.629 1 96.62 141 VAL A CA 1
ATOM 1084 C C . VAL A 1 141 ? -3.594 5.664 -6.941 1 96.62 141 VAL A C 1
ATOM 1086 O O . VAL A 1 141 ? -3.154 6.551 -6.203 1 96.62 141 VAL A O 1
ATOM 1089 N N . LEU A 1 142 ? -4.324 5.961 -8.086 1 93.81 142 LEU A N 1
ATOM 1090 C CA . LEU A 1 142 ? -4.723 7.297 -8.516 1 93.81 142 LEU A CA 1
ATOM 1091 C C . LEU A 1 142 ? -3.52 8.227 -8.586 1 93.81 142 LEU A C 1
ATOM 1093 O O . LEU A 1 142 ? -2.578 7.98 -9.344 1 93.81 142 LEU A O 1
ATOM 1097 N N . GLY A 1 143 ? -3.488 9.219 -7.816 1 93 143 GLY A N 1
ATOM 1098 C CA . GLY A 1 143 ? -2.412 10.195 -7.887 1 93 143 GLY A CA 1
ATOM 1099 C C . GLY A 1 143 ? -1.119 9.703 -7.262 1 93 143 GLY A C 1
ATOM 1100 O O . GLY A 1 143 ? -0.079 10.352 -7.383 1 93 143 GLY A O 1
ATOM 1101 N N . GLY A 1 144 ? -1.149 8.539 -6.707 1 95.56 144 GLY A N 1
ATOM 1102 C CA . GLY A 1 144 ? -0.01 8.031 -5.961 1 95.56 144 GLY A CA 1
ATOM 1103 C C . GLY A 1 144 ? 1.23 7.848 -6.816 1 95.56 144 GLY A C 1
ATOM 1104 O O . GLY A 1 144 ? 2.352 8.047 -6.344 1 95.56 144 GLY A O 1
ATOM 1105 N N . ALA A 1 145 ? 1.055 7.477 -8.055 1 96.81 145 ALA A N 1
ATOM 1106 C CA . ALA A 1 145 ? 2.197 7.277 -8.945 1 96.81 145 ALA A CA 1
ATOM 1107 C C . ALA A 1 145 ? 2.939 8.594 -9.188 1 96.81 145 ALA A C 1
ATOM 1109 O O . ALA A 1 145 ? 4.156 8.664 -8.992 1 96.81 145 ALA A O 1
ATOM 1110 N N . TRP A 1 146 ? 2.256 9.586 -9.523 1 93.88 146 TRP A N 1
ATOM 1111 C CA . TRP A 1 146 ? 2.859 10.891 -9.742 1 93.88 146 TRP A CA 1
ATOM 1112 C C . TRP A 1 146 ? 3.451 11.445 -8.453 1 93.88 146 TRP A C 1
ATOM 1114 O O . TRP A 1 146 ? 4.523 12.055 -8.461 1 93.88 146 TRP A O 1
ATOM 1124 N N . ASP A 1 147 ? 2.721 11.234 -7.371 1 92.19 147 ASP A N 1
ATOM 1125 C CA . ASP A 1 147 ? 3.205 11.648 -6.059 1 92.19 147 ASP A CA 1
ATOM 1126 C C . ASP A 1 147 ? 4.559 11.016 -5.746 1 92.19 147 ASP A C 1
ATOM 1128 O O . ASP A 1 147 ? 5.488 11.695 -5.316 1 92.19 147 ASP A O 1
ATOM 1132 N N . ALA A 1 148 ? 4.66 9.734 -6.012 1 93.94 148 ALA A N 1
ATOM 1133 C CA . ALA A 1 148 ? 5.902 9 -5.773 1 93.94 148 ALA A CA 1
ATOM 1134 C C . ALA A 1 148 ? 7.039 9.562 -6.625 1 93.94 148 ALA A C 1
ATOM 1136 O O . ALA A 1 148 ? 8.164 9.719 -6.145 1 93.94 148 ALA A O 1
ATOM 1137 N N . LEU A 1 149 ? 6.785 9.875 -7.836 1 93.56 149 LEU A N 1
ATOM 1138 C CA . LEU A 1 149 ? 7.797 10.43 -8.727 1 93.56 149 LEU A CA 1
ATOM 1139 C C . LEU A 1 149 ? 8.188 11.836 -8.289 1 93.56 149 LEU A C 1
ATOM 1141 O O . LEU A 1 149 ? 9.383 12.156 -8.203 1 93.56 149 LEU A O 1
ATOM 1145 N N . ALA A 1 150 ? 7.219 12.625 -7.961 1 86.25 150 ALA A N 1
ATOM 1146 C CA . ALA A 1 150 ? 7.453 14.016 -7.594 1 86.25 150 ALA A CA 1
ATOM 1147 C C . ALA A 1 150 ? 8.234 14.117 -6.285 1 86.25 150 ALA A C 1
ATOM 1149 O O . ALA A 1 150 ? 9.094 14.984 -6.133 1 86.25 150 ALA A O 1
ATOM 1150 N N . ALA A 1 151 ? 7.918 13.211 -5.426 1 80 151 ALA A N 1
ATOM 1151 C CA . ALA A 1 151 ? 8.539 13.234 -4.105 1 80 151 ALA A CA 1
ATOM 1152 C C . ALA A 1 151 ? 9.875 12.5 -4.113 1 80 151 ALA A C 1
ATOM 1154 O O . ALA A 1 151 ? 10.562 12.438 -3.094 1 80 151 ALA A O 1
ATOM 1155 N N . GLY A 1 152 ? 10.18 11.844 -5.207 1 84.25 152 GLY A N 1
ATOM 1156 C CA . GLY A 1 152 ? 11.453 11.148 -5.316 1 84.25 152 GLY A CA 1
ATOM 1157 C C . GLY A 1 152 ? 11.406 9.734 -4.754 1 84.25 152 GLY A C 1
ATOM 1158 O O . GLY A 1 152 ? 12.445 9.102 -4.566 1 84.25 152 GLY A O 1
ATOM 1159 N N . ARG A 1 153 ? 10.234 9.242 -4.496 1 89.5 153 ARG A N 1
ATOM 1160 C CA . ARG A 1 153 ? 10.086 7.891 -3.977 1 89.5 153 ARG A CA 1
ATOM 1161 C C . ARG A 1 153 ? 10.133 6.863 -5.105 1 89.5 153 ARG A C 1
ATOM 1163 O O . ARG A 1 153 ? 10.25 5.66 -4.852 1 89.5 153 ARG A O 1
ATOM 1170 N N . ALA A 1 154 ? 10.031 7.344 -6.34 1 95.19 154 ALA A N 1
ATOM 1171 C CA . ALA A 1 154 ? 10.18 6.5 -7.527 1 95.19 154 ALA A CA 1
ATOM 1172 C C . ALA A 1 154 ? 11.031 7.191 -8.586 1 95.19 154 ALA A C 1
ATOM 1174 O O . ALA A 1 154 ? 11.023 8.422 -8.695 1 95.19 154 ALA A O 1
ATOM 1175 N N . ASP A 1 155 ? 11.758 6.398 -9.25 1 93.94 155 ASP A N 1
ATOM 1176 C CA . ASP A 1 155 ? 12.547 6.875 -10.383 1 93.94 155 ASP A CA 1
ATOM 1177 C C . ASP A 1 155 ? 11.789 6.691 -11.695 1 93.94 155 ASP A C 1
ATOM 1179 O O . ASP A 1 155 ? 12.055 7.391 -12.68 1 93.94 155 ASP A O 1
ATOM 1183 N N . LEU A 1 156 ? 10.914 5.699 -11.703 1 97.69 156 LEU A N 1
ATOM 1184 C CA . LEU A 1 156 ? 10.078 5.34 -12.844 1 97.69 156 LEU A CA 1
ATOM 1185 C C . LEU A 1 156 ? 8.664 4.988 -12.391 1 97.69 156 LEU A C 1
ATOM 1187 O O . LEU A 1 156 ? 8.484 4.215 -11.445 1 97.69 156 LEU A O 1
ATOM 1191 N N . ILE A 1 157 ? 7.711 5.645 -13 1 98.31 157 ILE A N 1
ATOM 1192 C CA . ILE A 1 157 ? 6.328 5.254 -12.734 1 98.31 157 ILE A CA 1
ATOM 1193 C C . ILE A 1 157 ? 5.719 4.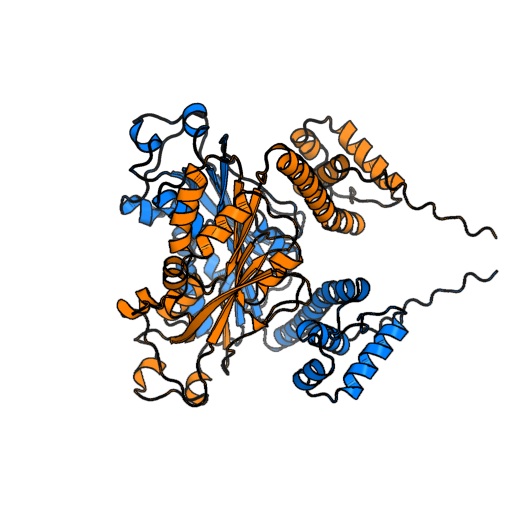629 -13.984 1 98.31 157 ILE A C 1
ATOM 1195 O O . ILE A 1 157 ? 5.996 5.07 -15.102 1 98.31 157 ILE A O 1
ATOM 1199 N N . ILE A 1 158 ? 5.008 3.518 -13.836 1 98.31 158 ILE A N 1
ATOM 1200 C CA . ILE A 1 158 ? 4.398 2.777 -14.93 1 98.31 158 ILE A CA 1
ATOM 1201 C C . ILE A 1 158 ? 2.881 2.746 -14.75 1 98.31 158 ILE A C 1
ATOM 1203 O O . ILE A 1 158 ? 2.381 2.268 -13.734 1 98.31 158 ILE A O 1
ATOM 1207 N N . GLY A 1 159 ? 2.154 3.26 -15.742 1 97.5 159 GLY A N 1
ATOM 1208 C CA . GLY A 1 159 ? 0.701 3.189 -15.734 1 97.5 159 GLY A CA 1
ATOM 1209 C C . GLY A 1 159 ? 0.052 4.383 -15.055 1 97.5 159 GLY A C 1
ATOM 1210 O O . GLY A 1 159 ? -1.08 4.289 -14.578 1 97.5 159 GLY A O 1
ATOM 1211 N N . ALA A 1 160 ? 0.732 5.449 -14.93 1 96.38 160 ALA A N 1
ATOM 1212 C CA . ALA A 1 160 ? 0.18 6.648 -14.297 1 96.38 160 ALA A CA 1
ATOM 1213 C C . ALA A 1 160 ? -0.882 7.289 -15.188 1 96.38 160 ALA A C 1
ATOM 1215 O O . ALA A 1 160 ? -0.774 7.262 -16.422 1 96.38 160 ALA A O 1
ATOM 1216 N N . ASP A 1 161 ? -1.836 7.84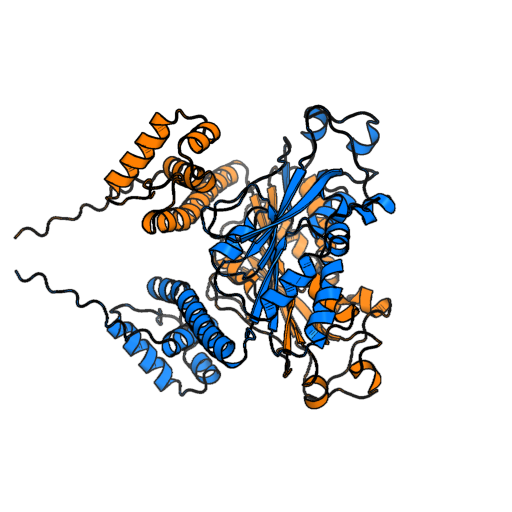8 -14.492 1 94.06 161 ASP A N 1
ATOM 1217 C CA . ASP A 1 161 ? -2.891 8.555 -15.211 1 94.06 161 ASP A CA 1
ATOM 1218 C C . ASP A 1 161 ? -2.361 9.852 -15.82 1 94.06 161 ASP A C 1
ATOM 1220 O O . ASP A 1 161 ? -1.903 10.742 -15.102 1 94.06 161 ASP A O 1
ATOM 1224 N N . ALA A 1 162 ? -2.51 9.977 -17.109 1 92.75 162 ALA A N 1
ATOM 1225 C CA . ALA A 1 162 ? -1.988 11.141 -17.828 1 92.75 162 ALA A CA 1
ATOM 1226 C C . ALA A 1 162 ? -2.629 12.43 -17.312 1 92.75 162 ALA A C 1
ATOM 1228 O O . ALA A 1 162 ? -1.988 13.484 -17.312 1 92.75 162 ALA A O 1
ATOM 1229 N N . SER A 1 163 ? -3.793 12.352 -16.844 1 85.44 163 SER A N 1
ATOM 1230 C CA . SER A 1 163 ? -4.531 13.539 -16.422 1 85.44 163 SER A CA 1
ATOM 1231 C C . SER A 1 163 ? -4.012 14.07 -15.094 1 85.44 163 SER A C 1
ATOM 1233 O O . SER A 1 163 ? -4.301 15.211 -14.719 1 85.44 163 SER A O 1
ATOM 1235 N N . GLY A 1 164 ? -3.25 13.289 -14.43 1 81.69 164 GLY A N 1
ATOM 1236 C CA . GLY A 1 164 ? -2.785 13.688 -13.109 1 81.69 164 GLY A CA 1
ATOM 1237 C C . GLY A 1 164 ? -1.369 14.227 -13.117 1 81.69 164 GLY A C 1
ATOM 1238 O O . GLY A 1 164 ? -0.793 14.484 -12.055 1 81.69 164 GLY A O 1
ATOM 1239 N N . ALA A 1 165 ? -0.786 14.422 -14.219 1 83.44 165 ALA A N 1
ATOM 1240 C CA . ALA A 1 165 ? 0.613 14.836 -14.312 1 83.44 165 ALA A CA 1
ATOM 1241 C C . ALA A 1 165 ? 0.831 16.188 -13.641 1 83.44 165 ALA A C 1
ATOM 1243 O O . ALA A 1 165 ? 0.132 17.156 -13.945 1 83.44 165 ALA A O 1
ATOM 1244 N N . PRO A 1 166 ? 1.7 16.172 -12.633 1 74.44 166 PRO A N 1
ATOM 1245 C CA . PRO A 1 166 ? 2.02 17.453 -12.023 1 74.44 166 PRO A CA 1
ATOM 1246 C C . PRO A 1 166 ? 2.756 18.391 -12.977 1 74.44 166 PRO A C 1
ATOM 1248 O O . PRO A 1 166 ? 3.213 17.969 -14.039 1 74.44 166 PRO A O 1
ATOM 1251 N N . SER A 1 167 ? 2.807 19.641 -12.383 1 69.19 167 SER A N 1
ATOM 1252 C CA . SER A 1 167 ? 3.602 20.609 -13.133 1 69.19 167 SER A CA 1
ATOM 1253 C C . SER A 1 167 ? 5.094 20.312 -12.992 1 69.19 167 SER A C 1
ATOM 1255 O O . SER A 1 167 ? 5.551 19.875 -11.938 1 69.19 167 SER A O 1
ATOM 1257 N N . GLY A 1 168 ? 5.746 19.938 -14.008 1 67.88 168 GLY A N 1
ATOM 1258 C CA . GLY A 1 168 ? 7.18 19.688 -13.977 1 67.88 168 GLY A CA 1
ATOM 1259 C C . GLY A 1 168 ? 7.719 19.125 -15.281 1 67.88 168 GLY A C 1
ATOM 1260 O O . GLY A 1 168 ? 6.949 18.828 -16.203 1 67.88 168 GLY A O 1
ATOM 1261 N N . GLY A 1 169 ? 8.93 19.172 -15.211 1 81.56 169 GLY A N 1
ATOM 1262 C CA . GLY A 1 169 ? 9.609 18.656 -16.391 1 81.56 169 GLY A CA 1
ATOM 1263 C C . GLY A 1 169 ? 9.844 17.156 -16.328 1 81.56 169 GLY A C 1
ATOM 1264 O O . GLY A 1 169 ? 10.961 16.719 -16.047 1 81.56 169 GLY A O 1
ATOM 1265 N N . TYR A 1 170 ? 8.789 16.359 -16.438 1 91.38 170 TYR A N 1
ATOM 1266 C CA . TYR A 1 170 ? 8.938 14.914 -16.531 1 91.38 170 TYR A CA 1
ATOM 1267 C C . TYR A 1 170 ? 8.891 14.445 -17.969 1 91.38 170 TYR A C 1
ATOM 1269 O O . TYR A 1 170 ? 8.242 15.078 -18.812 1 91.38 170 TYR A O 1
ATOM 1277 N N . ARG A 1 171 ? 9.68 13.461 -18.234 1 95.06 171 ARG A N 1
ATOM 1278 C CA . ARG A 1 171 ? 9.508 12.75 -19.5 1 95.06 171 ARG A CA 1
ATOM 1279 C C . ARG A 1 171 ? 8.469 11.648 -19.375 1 95.06 171 ARG A C 1
ATOM 1281 O O . ARG A 1 171 ? 8.352 11.016 -18.328 1 95.06 171 ARG A O 1
ATOM 1288 N N . SER A 1 172 ? 7.699 11.484 -20.375 1 95.75 172 SER A N 1
ATOM 1289 C CA . SER A 1 172 ? 6.66 10.461 -20.312 1 95.75 172 SER A CA 1
ATOM 1290 C C . SER A 1 172 ? 6.367 9.898 -21.703 1 95.75 172 SER A C 1
ATOM 1292 O O . SER A 1 172 ? 6.664 10.539 -22.719 1 95.75 172 SER A O 1
ATOM 1294 N N . VAL A 1 173 ? 5.914 8.688 -21.75 1 96.38 173 VAL A N 1
ATOM 1295 C CA . VAL A 1 173 ? 5.48 8.023 -22.984 1 96.38 173 VAL A CA 1
ATOM 1296 C C . VAL A 1 173 ? 4.113 7.383 -22.766 1 96.38 173 VAL A C 1
ATOM 1298 O O . VAL A 1 173 ? 3.891 6.699 -21.766 1 96.38 173 VAL A O 1
ATOM 1301 N N . ALA A 1 174 ? 3.24 7.617 -23.734 1 96.38 174 ALA A N 1
ATOM 1302 C CA . ALA A 1 174 ? 1.901 7.039 -23.656 1 96.38 174 ALA A CA 1
ATOM 1303 C C . ALA A 1 174 ? 1.95 5.52 -23.828 1 96.38 174 ALA A C 1
ATOM 1305 O O . ALA A 1 174 ? 2.686 5.004 -24.672 1 96.38 174 ALA A O 1
ATOM 1306 N N . MET A 1 175 ? 1.181 4.832 -23 1 95.88 175 MET A N 1
ATOM 1307 C CA . MET A 1 175 ? 1.07 3.383 -23.109 1 95.88 175 MET A CA 1
ATOM 1308 C C . MET A 1 175 ? -0.226 2.984 -23.812 1 95.88 175 MET A C 1
ATOM 1310 O O . MET A 1 175 ? -0.247 2.037 -24.594 1 95.88 175 MET A O 1
ATOM 1314 N N . GLY A 1 176 ? -1.316 3.689 -23.422 1 94.06 176 GLY A N 1
ATOM 1315 C CA . GLY A 1 176 ? -2.643 3.387 -23.938 1 94.06 176 GLY A CA 1
ATOM 1316 C C . GLY A 1 176 ? -3.748 3.666 -22.938 1 94.06 176 GLY A C 1
ATOM 1317 O O . GLY A 1 176 ? -3.574 4.469 -22.031 1 94.06 176 GLY A O 1
ATOM 1318 N N . GLN A 1 177 ? -4.859 3.059 -23.25 1 93.56 177 GLN A N 1
ATOM 1319 C CA . GLN A 1 177 ? -6.043 3.32 -22.438 1 93.56 177 GLN A CA 1
ATOM 1320 C C . GLN A 1 177 ? -6.449 2.08 -21.641 1 93.56 177 GLN A C 1
ATOM 1322 O O . GLN A 1 177 ? -6.52 0.979 -22.203 1 93.56 177 GLN A O 1
ATOM 1327 N N . THR A 1 178 ? -6.637 2.303 -20.344 1 92.81 178 THR A N 1
ATOM 1328 C CA . THR A 1 178 ? -7.234 1.264 -19.516 1 92.81 178 THR A CA 1
ATOM 1329 C C . THR A 1 178 ? -8.75 1.423 -19.453 1 92.81 178 THR A C 1
ATOM 1331 O O . THR A 1 178 ? -9.258 2.533 -19.266 1 92.81 178 THR A O 1
ATOM 1334 N N . GLN A 1 179 ? -9.43 0.281 -19.641 1 91.38 179 GLN A N 1
ATOM 1335 C CA . GLN A 1 179 ? -10.891 0.293 -19.594 1 91.38 179 GLN A CA 1
ATOM 1336 C C . GLN A 1 179 ? -11.406 -0.249 -18.266 1 91.38 179 GLN A C 1
ATOM 1338 O O . GLN A 1 179 ? -10.844 -1.195 -17.719 1 91.38 179 GLN A O 1
ATOM 1343 N N . PHE A 1 180 ? -12.484 0.417 -17.844 1 94.94 180 PHE A N 1
ATOM 1344 C CA . PHE A 1 180 ? -13.148 -0.05 -16.625 1 94.94 180 PHE A CA 1
ATOM 1345 C C . PHE A 1 180 ? -14.523 -0.61 -16.938 1 94.94 180 PHE A C 1
ATOM 1347 O O . PHE A 1 180 ? -15.148 -0.225 -17.938 1 94.94 180 PHE A O 1
ATOM 1354 N N . GLY A 1 181 ? -14.977 -1.533 -16.125 1 95.19 181 GLY A N 1
ATOM 1355 C CA . GLY A 1 181 ? -16.344 -2.039 -16.141 1 95.19 181 GLY A CA 1
ATOM 1356 C C . GLY A 1 181 ? -17 -2.035 -14.766 1 95.19 181 GLY A C 1
ATOM 1357 O O . GLY A 1 181 ? -16.312 -2.193 -13.75 1 95.19 181 GLY A O 1
ATOM 1358 N N . PHE A 1 182 ? -18.297 -1.783 -14.852 1 96.44 182 PHE A N 1
ATOM 1359 C CA . PHE A 1 182 ? -19.047 -1.93 -13.617 1 96.44 182 PHE A CA 1
ATOM 1360 C C . PHE A 1 182 ? -19.312 -3.4 -13.312 1 96.44 182 PHE A C 1
ATOM 1362 O O . PHE A 1 182 ? -20 -4.086 -14.07 1 96.44 182 PHE A O 1
ATOM 1369 N N . CYS A 1 183 ? -18.766 -3.895 -12.148 1 97.62 183 CYS A N 1
ATOM 1370 C CA . CYS A 1 183 ? -18.766 -5.328 -11.891 1 97.62 183 CYS A CA 1
ATOM 1371 C C . CYS A 1 183 ? -19.438 -5.645 -10.562 1 97.62 183 CYS A C 1
ATOM 1373 O O . CYS A 1 183 ? -19.281 -4.906 -9.586 1 97.62 183 CYS A O 1
ATOM 1375 N N . VAL A 1 184 ? -20.188 -6.711 -10.562 1 98.25 184 VAL A N 1
ATOM 1376 C CA . VAL A 1 184 ? -20.781 -7.266 -9.352 1 98.25 184 VAL A CA 1
ATOM 1377 C C . VAL A 1 184 ? -20.688 -8.789 -9.383 1 98.25 184 VAL A C 1
ATOM 1379 O O . VAL A 1 184 ? -20.422 -9.375 -10.43 1 98.25 184 VAL A O 1
ATOM 1382 N N . ALA A 1 185 ? -20.844 -9.391 -8.18 1 98.62 185 ALA A N 1
ATOM 1383 C CA . ALA A 1 185 ? -20.984 -10.844 -8.133 1 98.62 185 ALA A CA 1
ATOM 1384 C C . ALA A 1 185 ? -22.234 -11.297 -8.883 1 98.62 185 ALA A C 1
ATOM 1386 O O . ALA A 1 185 ? -23.234 -10.57 -8.945 1 98.62 185 ALA A O 1
ATOM 1387 N N . PRO A 1 186 ? -22.25 -12.531 -9.43 1 98 186 PRO A N 1
ATOM 1388 C CA . PRO A 1 186 ? -23.406 -13.031 -10.164 1 98 186 PRO A CA 1
ATOM 1389 C C . PRO A 1 186 ? -24.672 -13.109 -9.305 1 98 186 PRO A C 1
ATOM 1391 O O . PRO A 1 186 ? -25.781 -12.984 -9.82 1 98 186 PRO A O 1
ATOM 1394 N N . GLN A 1 187 ? -24.469 -13.32 -8.031 1 96.88 187 GLN A N 1
ATOM 1395 C CA . GLN A 1 187 ? -25.625 -13.453 -7.137 1 96.88 187 GLN A CA 1
ATOM 1396 C C . GLN A 1 187 ? -26.094 -12.094 -6.633 1 96.88 187 GLN A C 1
ATOM 1398 O O . GLN A 1 187 ? -27.109 -11.992 -5.945 1 96.88 187 GLN A O 1
ATOM 1403 N N . HIS A 1 188 ? -25.359 -11.062 -6.91 1 97.06 188 HIS A N 1
ATOM 1404 C CA . HIS A 1 188 ? -25.75 -9.727 -6.484 1 97.06 188 HIS A CA 1
ATOM 1405 C C . HIS A 1 188 ? -27.062 -9.305 -7.129 1 97.06 188 HIS A C 1
ATOM 1407 O O . HIS A 1 188 ? -27.297 -9.562 -8.312 1 97.06 188 HIS A O 1
ATOM 1413 N N . PRO A 1 189 ? -27.922 -8.617 -6.48 1 96.62 189 PRO A N 1
ATOM 1414 C CA . PRO A 1 189 ? -29.219 -8.211 -7.023 1 96.62 189 PRO A CA 1
ATOM 1415 C C . PRO A 1 189 ? -29.094 -7.391 -8.305 1 96.62 189 PRO A C 1
ATOM 1417 O O . PRO A 1 189 ? -29.922 -7.527 -9.211 1 96.62 189 PRO A O 1
ATOM 1420 N N . LEU A 1 190 ? -28.125 -6.617 -8.398 1 96.38 190 LEU A N 1
ATOM 1421 C CA . LEU A 1 190 ? -27.953 -5.762 -9.562 1 96.38 190 LEU A CA 1
ATOM 1422 C C . LEU A 1 190 ? -27.719 -6.602 -10.82 1 96.38 190 LEU A C 1
ATOM 1424 O O . LEU A 1 190 ? -28.031 -6.164 -11.93 1 96.38 190 LEU A O 1
ATOM 1428 N N . ALA A 1 191 ? -27.141 -7.762 -10.648 1 96.62 191 ALA A N 1
ATOM 1429 C CA . ALA A 1 191 ? -26.828 -8.625 -11.781 1 96.62 191 ALA A CA 1
ATOM 1430 C C . ALA A 1 191 ? -28.094 -9.242 -12.367 1 96.62 191 ALA A C 1
ATOM 1432 O O . ALA A 1 191 ? -28.109 -9.703 -13.516 1 96.62 191 ALA A O 1
ATOM 1433 N N . ARG A 1 192 ? -29.188 -9.18 -11.711 1 94.75 192 ARG A N 1
ATOM 1434 C CA . ARG A 1 192 ? -30.406 -9.898 -12.086 1 94.75 192 ARG A CA 1
ATOM 1435 C C . ARG A 1 192 ? -31.391 -8.969 -12.781 1 94.75 192 ARG A C 1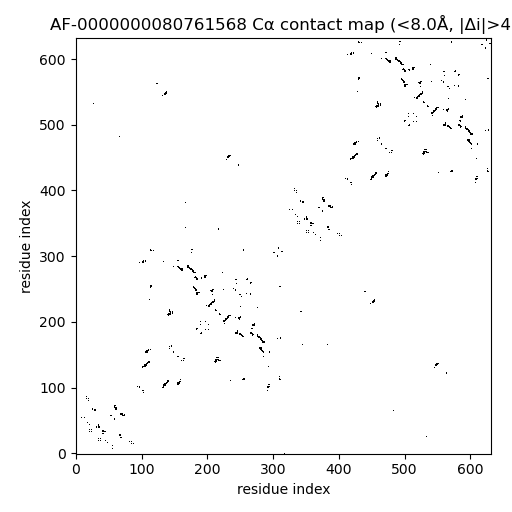
ATOM 1437 O O . ARG A 1 192 ? -32.438 -9.414 -13.289 1 94.75 192 ARG A O 1
ATOM 1444 N N . LEU A 1 193 ? -31.109 -7.785 -12.812 1 94.31 193 LEU A N 1
ATOM 1445 C CA . LEU A 1 193 ? -32.062 -6.816 -13.32 1 94.31 193 LEU A CA 1
ATOM 1446 C C . LEU A 1 193 ? -32.25 -6.957 -14.828 1 94.31 193 LEU A C 1
ATOM 1448 O O . LEU A 1 193 ? -33.281 -6.609 -15.375 1 94.31 193 LEU A O 1
ATOM 1452 N N . GLY A 1 194 ? -31.266 -7.426 -15.578 1 90.75 194 GLY A N 1
ATOM 1453 C CA . GLY A 1 194 ? -31.391 -7.734 -16.984 1 90.75 194 GLY A CA 1
ATOM 1454 C C . GLY A 1 194 ? -31.484 -6.496 -17.859 1 90.75 194 GLY A C 1
ATOM 1455 O O . GLY A 1 194 ? -32 -6.551 -18.969 1 90.75 194 GLY A O 1
ATOM 1456 N N . ARG A 1 195 ? -31.203 -5.363 -17.344 1 93.5 195 ARG A N 1
ATOM 1457 C CA . ARG A 1 195 ? -31.172 -4.09 -18.062 1 93.5 195 ARG A CA 1
ATOM 1458 C C . ARG A 1 195 ? -30.016 -3.229 -17.562 1 93.5 195 ARG A C 1
ATOM 1460 O O . ARG A 1 195 ? -29.344 -3.568 -16.578 1 93.5 195 ARG A O 1
ATOM 1467 N N . ALA A 1 196 ? -29.844 -2.096 -18.328 1 95.19 196 ALA A N 1
ATOM 1468 C CA . ALA A 1 196 ? -28.812 -1.143 -17.906 1 95.19 196 ALA A CA 1
ATOM 1469 C C . ALA A 1 196 ? -29.172 -0.529 -16.547 1 95.19 196 ALA A C 1
ATOM 1471 O O . ALA A 1 196 ? -30.312 -0.16 -16.312 1 95.19 196 ALA A O 1
ATOM 1472 N N . LEU A 1 197 ? -28.172 -0.482 -15.695 1 95.19 197 LEU A N 1
ATOM 1473 C CA . LEU A 1 197 ? -28.375 0.001 -14.336 1 95.19 197 LEU A CA 1
ATOM 1474 C C . LEU A 1 197 ? -28.484 1.521 -14.305 1 95.19 197 LEU A C 1
ATOM 1476 O O . LEU A 1 197 ? -27.703 2.217 -14.961 1 95.19 197 LEU A O 1
ATOM 1480 N N . THR A 1 198 ? -29.422 2.014 -13.547 1 92.81 198 THR A N 1
ATOM 1481 C CA . THR A 1 198 ? -29.562 3.445 -13.305 1 92.81 198 THR A CA 1
ATOM 1482 C C . THR A 1 198 ? -28.844 3.842 -12.016 1 92.81 198 THR A C 1
ATOM 1484 O O . THR A 1 198 ? -28.453 2.98 -11.219 1 92.81 198 THR A O 1
ATOM 1487 N N . GLU A 1 199 ? -28.688 5.117 -11.828 1 89.44 199 GLU A N 1
ATOM 1488 C CA . GLU A 1 199 ? -28.125 5.625 -10.586 1 89.44 199 GLU A CA 1
ATOM 1489 C C . GLU A 1 199 ? -28.953 5.188 -9.383 1 89.44 199 GLU A C 1
ATOM 1491 O O . GLU A 1 199 ? -28.406 4.895 -8.312 1 89.44 199 GLU A O 1
ATOM 1496 N N . GLN A 1 200 ? -30.203 5.148 -9.586 1 89.75 200 GLN A N 1
ATOM 1497 C CA . GLN A 1 200 ? -31.109 4.77 -8.5 1 89.75 200 GLN A CA 1
ATOM 1498 C C . GLN A 1 200 ? -30.938 3.305 -8.117 1 89.75 200 GLN A C 1
ATOM 1500 O O . GLN A 1 200 ? -31.031 2.951 -6.941 1 89.75 200 GLN A O 1
ATOM 1505 N N . ASP A 1 201 ? -30.703 2.492 -9.156 1 93.88 201 ASP A N 1
ATOM 1506 C CA . ASP A 1 201 ? -30.438 1.083 -8.875 1 93.88 201 ASP A CA 1
ATOM 1507 C C . ASP A 1 201 ? -29.219 0.915 -7.984 1 93.88 201 ASP A C 1
ATOM 1509 O O . ASP A 1 201 ? -29.234 0.126 -7.035 1 93.88 201 ASP A O 1
ATOM 1513 N N . ILE A 1 202 ? -28.172 1.759 -8.258 1 93.81 202 ILE A N 1
ATOM 1514 C CA . ILE A 1 202 ? -26.844 1.581 -7.672 1 93.81 202 ILE A CA 1
ATOM 1515 C C . ILE A 1 202 ? -26.797 2.234 -6.293 1 93.81 202 ILE A C 1
ATOM 1517 O O . ILE A 1 202 ? -26.078 1.771 -5.402 1 93.81 202 ILE A O 1
ATOM 1521 N N . ALA A 1 203 ? -27.641 3.199 -6.082 1 91.06 203 ALA A N 1
ATOM 1522 C CA . ALA A 1 203 ? -27.578 4.082 -4.918 1 91.06 203 ALA A CA 1
ATOM 1523 C C . ALA A 1 203 ? -27.797 3.299 -3.625 1 91.06 203 ALA A C 1
ATOM 1525 O O . ALA A 1 203 ? -27.281 3.68 -2.572 1 91.06 203 ALA A O 1
ATOM 1526 N N . GLN A 1 204 ? -28.438 2.211 -3.717 1 89 204 GLN A N 1
ATOM 1527 C CA . GLN A 1 204 ? -28.859 1.495 -2.516 1 89 204 GLN A CA 1
ATOM 1528 C C . GLN A 1 204 ? -27.766 0.533 -2.047 1 89 204 GLN A C 1
ATOM 1530 O O . GLN A 1 204 ? -27.859 -0.029 -0.953 1 89 204 GLN A O 1
ATOM 1535 N N . TYR A 1 205 ? -26.734 0.385 -2.783 1 94 205 TYR A N 1
ATOM 1536 C CA . TYR A 1 205 ? -25.734 -0.62 -2.459 1 94 205 TYR A CA 1
ATOM 1537 C C . TYR A 1 205 ? -24.422 0.036 -2.059 1 94 205 TYR A C 1
ATOM 1539 O O . TYR A 1 205 ? -24.266 1.256 -2.166 1 94 205 TYR A O 1
ATOM 1547 N N . THR A 1 206 ? -23.547 -0.756 -1.505 1 95.69 206 THR A N 1
ATOM 1548 C CA . THR A 1 206 ? -22.234 -0.294 -1.053 1 95.69 206 THR A CA 1
ATOM 1549 C C . THR A 1 206 ? -21.25 -0.222 -2.219 1 95.69 206 THR A C 1
ATOM 1551 O O . THR A 1 206 ? -21.172 -1.155 -3.02 1 95.69 206 THR A O 1
ATOM 1554 N N . ALA A 1 207 ? -20.609 0.947 -2.355 1 96.31 207 ALA A N 1
ATOM 1555 C CA . ALA A 1 207 ? -19.5 1.048 -3.309 1 96.31 207 ALA A CA 1
ATOM 1556 C C . ALA A 1 207 ? -18.203 0.556 -2.689 1 96.31 207 ALA A C 1
ATOM 1558 O O . ALA A 1 207 ? -17.828 0.966 -1.584 1 96.31 207 ALA A O 1
ATOM 1559 N N . ILE A 1 208 ? -17.578 -0.366 -3.365 1 97.5 208 ILE A N 1
ATOM 1560 C CA . ILE A 1 208 ? -16.25 -0.812 -2.969 1 97.5 208 ILE A CA 1
ATOM 1561 C C . ILE A 1 208 ? -15.188 0.02 -3.688 1 97.5 208 ILE A C 1
ATOM 1563 O O . ILE A 1 208 ? -15.18 0.099 -4.918 1 97.5 208 ILE A O 1
ATOM 1567 N N . VAL A 1 209 ? -14.273 0.658 -2.934 1 96.5 209 VAL A N 1
ATOM 1568 C CA . VAL A 1 209 ? -13.297 1.559 -3.535 1 96.5 209 VAL A CA 1
ATOM 1569 C C . VAL A 1 209 ? -11.906 1.271 -2.965 1 96.5 209 VAL A C 1
ATOM 1571 O O . VAL A 1 209 ? -11.773 0.509 -2.004 1 96.5 209 VAL A O 1
ATOM 1574 N N . VAL A 1 210 ? -10.875 1.723 -3.648 1 96.88 210 VAL A N 1
ATOM 1575 C CA . VAL A 1 210 ? -9.508 1.748 -3.141 1 96.88 210 VAL A CA 1
ATOM 1576 C C . VAL A 1 210 ? -9.062 3.193 -2.928 1 96.88 210 VAL A C 1
ATOM 1578 O O . VAL A 1 210 ? -9.344 4.066 -3.752 1 96.88 210 VAL A O 1
ATOM 1581 N N . ALA A 1 211 ? -8.359 3.383 -1.874 1 93.12 211 ALA A N 1
ATOM 1582 C CA . ALA A 1 211 ? -7.965 4.742 -1.522 1 93.12 211 ALA A CA 1
ATOM 1583 C C . ALA A 1 211 ? -6.809 5.223 -2.396 1 93.12 211 ALA A C 1
ATOM 1585 O O . ALA A 1 211 ? -5.914 4.445 -2.734 1 93.12 211 ALA A O 1
ATOM 1586 N N . ASP A 1 212 ? -6.832 6.496 -2.652 1 92.19 212 ASP A N 1
ATOM 1587 C CA . ASP A 1 212 ? -5.676 7.168 -3.238 1 92.19 212 ASP A CA 1
ATOM 1588 C C . ASP A 1 212 ? -4.453 7.043 -2.334 1 92.19 212 ASP A C 1
ATOM 1590 O O . ASP A 1 212 ? -4.562 7.164 -1.112 1 92.19 212 ASP A O 1
ATOM 1594 N N . THR A 1 213 ? -3.268 6.812 -2.959 1 93.94 213 THR A N 1
ATOM 1595 C CA . THR A 1 213 ? -2.074 6.602 -2.146 1 93.94 213 THR A CA 1
ATOM 1596 C C . THR A 1 213 ? -1.186 7.84 -2.158 1 93.94 213 THR A C 1
ATOM 1598 O O . THR A 1 213 ? -0.03 7.789 -1.732 1 93.94 213 THR A O 1
ATOM 1601 N N . SER A 1 214 ? -1.679 8.938 -2.648 1 88.75 214 SER A N 1
ATOM 1602 C CA . SER A 1 214 ? -0.924 10.188 -2.59 1 88.75 214 SER A CA 1
ATOM 1603 C C . SER A 1 214 ? -0.609 10.578 -1.149 1 88.75 214 SER A C 1
ATOM 1605 O O . SER A 1 214 ? -1.453 10.422 -0.263 1 88.75 214 SER A O 1
ATOM 1607 N N . ARG A 1 215 ? 0.601 10.984 -0.99 1 79.5 215 ARG A N 1
ATOM 1608 C CA . ARG A 1 215 ? 1.021 11.422 0.336 1 79.5 215 ARG A CA 1
ATOM 1609 C C . ARG A 1 215 ? 1.16 12.945 0.393 1 79.5 215 ARG A C 1
ATOM 1611 O O . ARG A 1 215 ? 0.744 13.57 1.366 1 79.5 215 ARG A O 1
ATOM 1618 N N . ASP A 1 216 ? 1.749 13.461 -0.613 1 72.25 216 ASP A N 1
ATOM 1619 C CA . ASP A 1 216 ? 2.07 14.891 -0.628 1 72.25 216 ASP A CA 1
ATOM 1620 C C . ASP A 1 216 ? 1.122 15.656 -1.549 1 72.25 216 ASP A C 1
ATOM 1622 O O . ASP A 1 216 ? 0.808 16.812 -1.294 1 72.25 216 ASP A O 1
ATOM 1626 N N . LEU A 1 217 ? 0.717 14.969 -2.615 1 70.44 217 LEU A N 1
ATOM 1627 C CA . LEU A 1 217 ? -0.242 15.57 -3.535 1 70.44 217 LEU A CA 1
ATOM 1628 C C . LEU A 1 217 ? -1.666 15.43 -3.012 1 70.44 217 LEU A C 1
ATOM 1630 O O . LEU A 1 217 ? -1.957 14.508 -2.244 1 70.44 217 LEU A O 1
ATOM 1634 N N . PRO A 1 218 ? -2.533 16.312 -3.398 1 70.31 218 PRO A N 1
ATOM 1635 C CA . PRO A 1 218 ? -3.934 16.156 -3 1 70.31 218 PRO A CA 1
ATOM 1636 C C . PRO A 1 218 ? -4.539 14.836 -3.482 1 70.31 218 PRO A C 1
ATOM 1638 O O . PRO A 1 218 ? -4.273 14.406 -4.609 1 70.31 218 PRO A O 1
ATOM 1641 N N . PRO A 1 219 ? -5.285 14.242 -2.58 1 76.25 219 PRO A N 1
ATOM 1642 C CA . PRO A 1 219 ? -5.918 12.984 -2.986 1 76.25 219 PRO A CA 1
ATOM 1643 C C . PRO A 1 219 ? -6.926 13.172 -4.117 1 76.25 219 PRO A C 1
ATOM 1645 O O . PRO A 1 219 ? -7.598 14.203 -4.188 1 76.25 219 PRO A O 1
ATOM 1648 N N . ARG A 1 220 ? -7.066 12.156 -4.941 1 78.25 220 ARG A N 1
ATOM 1649 C CA . ARG A 1 220 ? -7.98 12.148 -6.082 1 78.25 220 ARG A CA 1
ATOM 1650 C C . ARG A 1 220 ? -9.031 11.055 -5.926 1 78.25 220 ARG A C 1
ATOM 1652 O O . ARG A 1 220 ? -8.852 10.117 -5.141 1 78.25 220 ARG A O 1
ATOM 1659 N N . SER A 1 221 ? -10.133 11.305 -6.566 1 79.25 221 SER A N 1
ATOM 1660 C CA . SER A 1 221 ? -11.172 10.289 -6.695 1 79.25 221 SER A CA 1
ATOM 1661 C C . SER A 1 221 ? -11.547 10.062 -8.156 1 79.25 221 SER A C 1
ATOM 1663 O O . SER A 1 221 ? -11.391 10.961 -8.984 1 79.25 221 SER A O 1
ATOM 1665 N N . ARG A 1 222 ? -11.898 8.898 -8.453 1 79.06 222 ARG A N 1
ATOM 1666 C CA . ARG A 1 222 ? -12.367 8.562 -9.797 1 79.06 222 ARG A CA 1
ATOM 1667 C C . ARG A 1 222 ? -13.516 7.562 -9.742 1 79.06 222 ARG A C 1
ATOM 1669 O O . ARG A 1 222 ? -13.469 6.594 -8.984 1 79.06 222 ARG A O 1
ATOM 1676 N N . GLY A 1 223 ? -14.492 7.867 -10.555 1 73.25 223 GLY A N 1
ATOM 1677 C CA . GLY A 1 223 ? -15.594 6.926 -10.711 1 73.25 223 GLY A CA 1
ATOM 1678 C C . GLY A 1 223 ? -16.453 6.801 -9.461 1 73.25 223 GLY A C 1
ATOM 1679 O O . GLY A 1 223 ? -16.969 5.723 -9.164 1 73.25 223 GLY A O 1
ATOM 1680 N N . LEU A 1 224 ? -16.516 7.809 -8.727 1 77.19 224 LEU A N 1
ATOM 1681 C CA . LEU A 1 224 ? -17.344 7.773 -7.52 1 77.19 224 LEU A CA 1
ATOM 1682 C C . LEU A 1 224 ? -18.797 7.492 -7.863 1 77.19 224 LEU A C 1
ATOM 1684 O O . LEU A 1 224 ? -19.344 8.07 -8.805 1 77.19 224 LEU A O 1
ATOM 1688 N N . LEU A 1 225 ? -19.312 6.57 -7.207 1 81.5 225 LEU A N 1
ATOM 1689 C CA . LEU A 1 225 ? -20.703 6.164 -7.406 1 81.5 225 LEU A CA 1
ATOM 1690 C C . LEU A 1 225 ? -21.625 6.855 -6.406 1 81.5 225 LEU A C 1
ATOM 1692 O O . LEU A 1 225 ? -21.203 7.172 -5.289 1 81.5 225 LEU A O 1
ATOM 1696 N N . PRO A 1 226 ? -22.766 7.133 -6.844 1 77.38 226 PRO A N 1
ATOM 1697 C CA . PRO A 1 226 ? -23.75 7.746 -5.949 1 77.38 226 PRO A CA 1
ATOM 1698 C C . PRO A 1 226 ? -24.344 6.746 -4.965 1 77.38 226 PRO A C 1
ATOM 1700 O O . PRO A 1 226 ? -25.562 6.523 -4.969 1 77.38 226 PRO A O 1
ATOM 1703 N N . THR A 1 227 ? -23.547 6.184 -4.152 1 83.12 227 THR A N 1
ATOM 1704 C CA . THR A 1 227 ? -24 5.145 -3.236 1 83.12 227 THR A CA 1
ATOM 1705 C C . THR A 1 227 ? -24.141 5.695 -1.819 1 83.12 227 THR A C 1
ATOM 1707 O O . THR A 1 227 ? -23.578 6.75 -1.502 1 83.12 227 THR A O 1
ATOM 1710 N N . ARG A 1 228 ? -24.984 5.008 -1.185 1 76.12 228 ARG A N 1
ATOM 1711 C CA . ARG A 1 228 ? -25.234 5.367 0.207 1 76.12 228 ARG A CA 1
ATOM 1712 C C . ARG A 1 228 ? -24 5.094 1.073 1 76.12 228 ARG A C 1
ATOM 1714 O O . ARG A 1 228 ? -23.688 5.867 1.98 1 76.12 228 ARG A O 1
ATOM 1721 N N . ASP A 1 229 ? -23.375 3.977 0.779 1 89.19 229 ASP A N 1
ATOM 1722 C CA . ASP A 1 229 ? -22.281 3.514 1.611 1 89.19 229 ASP A CA 1
ATOM 1723 C C . ASP A 1 229 ? -21.031 3.238 0.768 1 89.19 229 ASP A C 1
ATOM 1725 O O . ASP A 1 229 ? -21.141 2.928 -0.42 1 89.19 229 ASP A O 1
ATOM 1729 N N . ILE A 1 230 ? -19.906 3.49 1.465 1 92.62 230 ILE A N 1
ATOM 1730 C CA . ILE A 1 230 ? -18.625 3.213 0.823 1 92.62 230 ILE A CA 1
ATOM 1731 C C . ILE A 1 230 ? -17.781 2.32 1.727 1 92.62 230 ILE A C 1
ATOM 1733 O O . ILE A 1 230 ? -17.781 2.479 2.949 1 92.62 230 ILE A O 1
ATOM 1737 N N . MET A 1 231 ? -17.172 1.372 1.146 1 96.25 231 MET A N 1
ATOM 1738 C CA . MET A 1 231 ? -16.172 0.555 1.822 1 96.25 231 MET A CA 1
ATOM 1739 C C . MET A 1 231 ? -14.828 0.644 1.107 1 96.25 231 MET A C 1
ATOM 1741 O O . MET A 1 231 ? -14.727 0.328 -0.08 1 96.25 231 MET A O 1
ATOM 1745 N N . VAL A 1 232 ? -13.805 1.075 1.855 1 96.75 232 VAL A N 1
ATOM 1746 C CA . VAL A 1 232 ? -12.484 1.271 1.274 1 96.75 232 VAL A CA 1
ATOM 1747 C C . VAL A 1 232 ? -11.617 0.035 1.523 1 96.75 232 VAL A C 1
ATOM 1749 O O . VAL A 1 232 ? -11.438 -0.383 2.67 1 96.75 232 VAL A O 1
ATOM 1752 N N . MET A 1 233 ? -11.156 -0.513 0.439 1 97.75 233 MET A N 1
ATOM 1753 C CA . MET A 1 233 ? -10.289 -1.685 0.512 1 97.75 233 MET A CA 1
ATOM 1754 C C . MET A 1 233 ? -8.82 -1.274 0.492 1 97.75 233 MET A C 1
ATOM 1756 O O . MET A 1 233 ? -8.477 -0.208 -0.02 1 97.75 233 MET A O 1
ATOM 1760 N N . PRO A 1 234 ? -7.969 -2.127 0.999 1 96.56 234 PRO A N 1
ATOM 1761 C CA . PRO A 1 234 ? -6.555 -1.755 1.106 1 96.56 234 PRO A CA 1
ATOM 1762 C C . PRO A 1 234 ? -5.848 -1.73 -0.246 1 96.56 234 PRO A C 1
ATOM 1764 O O . PRO A 1 234 ? -4.812 -1.079 -0.392 1 96.56 234 PRO A O 1
ATOM 1767 N N . ASN A 1 235 ? -6.312 -2.471 -1.157 1 96.69 235 ASN A N 1
ATOM 1768 C CA . ASN A 1 235 ? -5.703 -2.541 -2.48 1 96.69 235 ASN A CA 1
ATOM 1769 C C . ASN A 1 235 ? -6.68 -3.08 -3.521 1 96.69 235 ASN A C 1
ATOM 1771 O O . ASN A 1 235 ? -7.801 -3.467 -3.184 1 96.69 235 ASN A O 1
ATOM 1775 N N . MET A 1 236 ? -6.23 -3.094 -4.746 1 97.31 236 MET A N 1
ATOM 1776 C CA . MET A 1 236 ? -7.098 -3.473 -5.859 1 97.31 236 MET A CA 1
ATOM 1777 C C . MET A 1 236 ? -7.504 -4.938 -5.758 1 97.31 236 MET A C 1
ATOM 1779 O O . MET A 1 236 ? -8.648 -5.293 -6.055 1 97.31 236 MET A O 1
ATOM 1783 N N . ARG A 1 237 ? -6.613 -5.785 -5.363 1 96.31 237 ARG A N 1
ATOM 1784 C CA . ARG A 1 237 ? -6.941 -7.199 -5.211 1 96.31 237 ARG A CA 1
ATOM 1785 C C . ARG A 1 237 ? -8.062 -7.395 -4.195 1 96.31 237 ARG A C 1
ATOM 1787 O O . ARG A 1 237 ? -8.984 -8.18 -4.426 1 96.31 237 ARG A O 1
ATOM 1794 N N . ALA A 1 238 ? -7.941 -6.711 -3.098 1 97.81 238 ALA A N 1
ATOM 1795 C CA . ALA A 1 238 ? -8.977 -6.801 -2.072 1 97.81 238 ALA A CA 1
ATOM 1796 C C . ALA A 1 238 ? -10.305 -6.246 -2.582 1 97.81 238 ALA A C 1
ATOM 1798 O O . ALA A 1 238 ? -11.375 -6.754 -2.232 1 97.81 238 ALA A O 1
ATOM 1799 N N . LYS A 1 239 ? -10.188 -5.176 -3.318 1 98.25 239 LYS A N 1
ATOM 1800 C CA . LYS A 1 239 ? -11.398 -4.621 -3.918 1 98.25 239 LYS A CA 1
ATOM 1801 C C . LYS A 1 239 ? -12.094 -5.652 -4.805 1 98.25 239 LYS A C 1
ATOM 1803 O O . LYS A 1 239 ? -13.305 -5.879 -4.676 1 98.25 239 LYS A O 1
ATOM 1808 N N . ILE A 1 240 ? -11.359 -6.316 -5.656 1 98.38 240 ILE A N 1
ATOM 1809 C CA . ILE A 1 240 ? -11.906 -7.328 -6.559 1 98.38 240 ILE A CA 1
ATOM 1810 C C . ILE A 1 240 ? -12.516 -8.469 -5.746 1 98.38 240 ILE A C 1
ATOM 1812 O O . ILE A 1 240 ? -13.641 -8.898 -6.016 1 98.38 240 ILE A O 1
ATOM 1816 N N . GLU A 1 241 ? -11.828 -8.898 -4.742 1 98.12 241 GLU A N 1
ATOM 1817 C CA . GLU A 1 241 ? -12.312 -10 -3.916 1 98.12 241 GLU A CA 1
ATOM 1818 C C . GLU A 1 241 ? -13.594 -9.625 -3.186 1 98.12 241 GLU A C 1
ATOM 1820 O O . GLU A 1 241 ? -14.516 -10.43 -3.08 1 98.12 241 GLU A O 1
ATOM 1825 N N . ALA A 1 242 ? -13.625 -8.406 -2.676 1 98.5 242 ALA A N 1
ATOM 1826 C CA . ALA A 1 242 ? -14.828 -7.93 -1.997 1 98.5 242 ALA A CA 1
ATOM 1827 C C . ALA A 1 242 ? -16.031 -7.973 -2.93 1 98.5 242 ALA A C 1
ATOM 1829 O O . ALA A 1 242 ? -17.125 -8.383 -2.523 1 98.5 242 ALA A O 1
ATOM 1830 N N . GLN A 1 243 ? -15.844 -7.551 -4.152 1 98.44 243 GLN A N 1
ATOM 1831 C CA . GLN A 1 243 ? -16.938 -7.551 -5.125 1 98.44 243 GLN A CA 1
ATOM 1832 C C . GLN A 1 243 ? -17.312 -8.969 -5.52 1 98.44 243 GLN A C 1
ATOM 1834 O O . GLN A 1 243 ? -18.5 -9.273 -5.691 1 98.44 243 GLN A O 1
ATOM 1839 N N . ILE A 1 244 ? -16.312 -9.891 -5.648 1 98.5 244 ILE A N 1
ATOM 1840 C CA . ILE A 1 244 ? -16.562 -11.297 -5.934 1 98.5 244 ILE A CA 1
ATOM 1841 C C . ILE A 1 244 ? -17.453 -11.891 -4.836 1 98.5 244 ILE A C 1
ATOM 1843 O O . ILE A 1 244 ? -18.375 -12.664 -5.121 1 98.5 244 ILE A O 1
ATOM 1847 N N . ARG A 1 245 ? -17.234 -11.477 -3.625 1 97.81 245 ARG A N 1
ATOM 1848 C CA . ARG A 1 245 ? -17.938 -12.031 -2.469 1 97.81 245 ARG A CA 1
ATOM 1849 C C . ARG A 1 245 ? -19.297 -11.375 -2.287 1 97.81 245 ARG A C 1
ATOM 1851 O O . ARG A 1 245 ? -20.047 -11.719 -1.37 1 97.81 245 ARG A O 1
ATOM 1858 N N . GLY A 1 246 ? -19.578 -10.398 -3.086 1 97.62 246 GLY A N 1
ATOM 1859 C CA . GLY A 1 246 ? -20.906 -9.789 -3.088 1 97.62 246 GLY A CA 1
ATOM 1860 C C . GLY A 1 246 ? -21.062 -8.695 -2.047 1 97.62 246 GLY A C 1
ATOM 1861 O O . GLY A 1 246 ? -22.188 -8.328 -1.686 1 97.62 246 GLY A O 1
ATOM 1862 N N . LEU A 1 247 ? -19.938 -8.18 -1.532 1 97.19 247 LEU A N 1
ATOM 1863 C CA . LEU A 1 247 ? -20 -7.168 -0.483 1 97.19 247 LEU A CA 1
ATOM 1864 C C . LEU A 1 247 ? -20.484 -5.828 -1.046 1 97.19 247 LEU A C 1
ATOM 1866 O O . LEU A 1 247 ? -20.938 -4.965 -0.297 1 97.19 247 LEU A O 1
ATOM 1870 N N . GLY A 1 248 ? -20.281 -5.656 -2.291 1 97.38 248 GLY A N 1
ATOM 1871 C CA . GLY A 1 248 ? -20.656 -4.402 -2.922 1 97.38 248 GLY A CA 1
ATOM 1872 C C . GLY A 1 248 ? -20.438 -4.402 -4.422 1 97.38 248 GLY A C 1
ATOM 1873 O O . GLY A 1 248 ? -20.422 -5.461 -5.055 1 97.38 248 GLY A O 1
ATOM 1874 N N . CYS A 1 249 ? -20.453 -3.16 -4.973 1 96.81 249 CYS A N 1
ATOM 1875 C CA . CYS A 1 249 ? -20.328 -2.939 -6.41 1 96.81 249 CYS A CA 1
ATOM 1876 C C . CYS A 1 249 ? -19.312 -1.836 -6.707 1 96.81 249 CYS A C 1
ATOM 1878 O O . CYS A 1 249 ? -18.906 -1.103 -5.805 1 96.81 249 CYS A O 1
ATOM 1880 N N . GLY A 1 250 ? -18.859 -1.799 -7.938 1 96.19 250 GLY A N 1
ATOM 1881 C CA . GLY A 1 250 ? -17.953 -0.737 -8.336 1 96.19 250 GLY A CA 1
ATOM 1882 C C . GLY A 1 250 ? -17.281 -0.993 -9.68 1 96.19 250 GLY A C 1
ATOM 1883 O O . GLY A 1 250 ? -17.453 -2.061 -10.266 1 96.19 250 GLY A O 1
ATOM 1884 N N . HIS A 1 251 ? -16.609 0.014 -10.141 1 96.12 251 HIS A N 1
ATOM 1885 C CA . HIS A 1 251 ? -15.836 -0.099 -11.375 1 96.12 251 HIS A CA 1
ATOM 1886 C C . HIS A 1 251 ? -14.492 -0.783 -11.133 1 96.12 251 HIS A C 1
ATOM 1888 O O . HIS A 1 251 ? -13.82 -0.5 -10.133 1 96.12 251 HIS A O 1
ATOM 1894 N N . LEU A 1 252 ? -14.156 -1.71 -11.992 1 97.06 252 LEU A N 1
ATOM 1895 C CA . LEU A 1 252 ? -12.867 -2.395 -11.953 1 97.06 252 LEU A CA 1
ATOM 1896 C C . LEU A 1 252 ? -12.156 -2.297 -13.297 1 97.06 252 LEU A C 1
ATOM 1898 O O . LEU A 1 252 ? -12.797 -2.361 -14.352 1 97.06 252 LEU A O 1
ATOM 1902 N N . PRO A 1 253 ? -10.773 -2.082 -13.234 1 96.56 253 PRO A N 1
ATOM 1903 C CA . PRO A 1 253 ? -10.078 -2.287 -14.5 1 96.56 253 PRO A CA 1
ATOM 1904 C C . PRO A 1 253 ? -10.32 -3.674 -15.094 1 96.56 253 PRO A C 1
ATOM 1906 O O . PRO A 1 253 ? -10.086 -4.684 -14.43 1 96.56 253 PRO A O 1
ATOM 1909 N N . LEU A 1 254 ? -10.711 -3.719 -16.312 1 95.31 254 LEU A N 1
ATOM 1910 C CA . LEU A 1 254 ? -11.133 -4.977 -16.922 1 95.31 254 LEU A CA 1
ATOM 1911 C C . LEU A 1 254 ? -9.961 -5.945 -17.031 1 95.31 254 LEU A C 1
ATOM 1913 O O . LEU A 1 254 ? -10.141 -7.16 -16.922 1 95.31 254 LEU A O 1
ATOM 1917 N N . THR A 1 255 ? -8.781 -5.422 -17.234 1 94.5 255 THR A N 1
ATOM 1918 C CA . THR A 1 255 ? -7.609 -6.277 -17.328 1 94.5 255 THR A CA 1
ATOM 1919 C C . THR A 1 255 ? -7.34 -6.977 -16 1 94.5 255 THR A C 1
ATOM 1921 O O . THR A 1 255 ? -6.949 -8.148 -15.977 1 94.5 255 THR A O 1
ATOM 1924 N N . ARG A 1 256 ? -7.578 -6.246 -14.914 1 96.75 256 ARG A N 1
ATOM 1925 C CA . ARG A 1 256 ? -7.363 -6.801 -13.586 1 96.75 256 ARG A CA 1
ATOM 1926 C C . ARG A 1 256 ? -8.484 -7.77 -13.211 1 96.75 256 ARG A C 1
ATOM 1928 O O . ARG A 1 256 ? -8.258 -8.734 -12.484 1 96.75 256 ARG A O 1
ATOM 1935 N N . ALA A 1 257 ? -9.672 -7.574 -13.727 1 97.25 257 ALA A N 1
ATOM 1936 C CA . ALA A 1 257 ? -10.844 -8.367 -13.367 1 97.25 257 ALA A CA 1
ATOM 1937 C C . ALA A 1 257 ? -11.062 -9.508 -14.359 1 97.25 257 ALA A C 1
ATOM 1939 O O . ALA A 1 257 ? -11.984 -10.312 -14.195 1 97.25 257 ALA A O 1
ATOM 1940 N N . ALA A 1 258 ? -10.266 -9.648 -15.367 1 95.88 258 ALA A N 1
ATOM 1941 C CA . ALA A 1 258 ? -10.492 -10.523 -16.516 1 95.88 258 ALA A CA 1
ATOM 1942 C C . ALA A 1 258 ? -10.703 -11.969 -16.062 1 95.88 258 ALA A C 1
ATOM 1944 O O . ALA A 1 258 ? -11.656 -12.625 -16.484 1 95.88 258 ALA A O 1
ATOM 1945 N N . LYS A 1 259 ? -9.828 -12.438 -15.219 1 94.75 259 LYS A N 1
ATOM 1946 C CA . LYS A 1 259 ? -9.922 -13.828 -14.781 1 94.75 259 LYS A CA 1
ATOM 1947 C C . LYS A 1 259 ? -11.227 -14.086 -14.039 1 94.75 259 LYS A C 1
ATOM 1949 O O . LYS A 1 259 ? -11.898 -15.094 -14.281 1 94.75 259 LYS A O 1
ATOM 1954 N N . ALA A 1 260 ? -11.578 -13.188 -13.148 1 97.62 260 ALA A N 1
ATOM 1955 C CA . ALA A 1 260 ? -12.805 -13.344 -12.367 1 97.62 260 ALA A CA 1
ATOM 1956 C C . ALA A 1 260 ? -14.039 -13.305 -13.266 1 97.62 260 ALA A C 1
ATOM 1958 O O . ALA A 1 260 ? -15.016 -14.016 -13.016 1 97.62 260 ALA A O 1
ATOM 1959 N N . ILE A 1 261 ? -13.984 -12.516 -14.32 1 97.44 261 ILE A N 1
ATOM 1960 C CA . ILE A 1 261 ? -15.094 -12.406 -15.258 1 97.44 261 ILE A CA 1
ATOM 1961 C C . ILE A 1 261 ? -15.203 -13.68 -16.078 1 97.44 261 ILE A C 1
ATOM 1963 O O . ILE A 1 261 ? -16.281 -14.258 -16.203 1 97.44 261 ILE A O 1
ATOM 1967 N N . THR A 1 262 ? -14.086 -14.203 -16.547 1 96.69 262 THR A N 1
ATOM 1968 C CA . THR A 1 262 ? -14.062 -15.391 -17.391 1 96.69 262 THR A CA 1
ATOM 1969 C C . THR A 1 262 ? -14.5 -16.625 -16.594 1 96.69 262 THR A C 1
ATOM 1971 O O . THR A 1 262 ? -15.156 -17.516 -17.141 1 96.69 262 THR A O 1
ATOM 1974 N N . GLU A 1 263 ? -14.203 -16.625 -15.328 1 97.31 263 GLU A N 1
ATOM 1975 C CA . GLU A 1 263 ? -14.531 -17.766 -14.469 1 97.31 263 GLU A CA 1
ATOM 1976 C C . GLU A 1 263 ? -15.93 -17.625 -13.883 1 97.31 263 GLU A C 1
ATOM 1978 O O . GLU A 1 263 ? -16.359 -18.469 -13.094 1 97.31 263 GLU A O 1
ATOM 1983 N N . GLY A 1 264 ? -16.531 -16.609 -14.188 1 97.44 264 GLY A N 1
ATOM 1984 C CA . GLY A 1 264 ? -17.922 -16.422 -13.781 1 97.44 264 GLY A CA 1
ATOM 1985 C C . GLY A 1 264 ? -18.062 -15.961 -12.344 1 97.44 264 GLY A C 1
ATOM 1986 O O . GLY A 1 264 ? -19.125 -16.109 -11.742 1 97.44 264 GLY A O 1
ATOM 1987 N N . GLN A 1 265 ? -17.016 -15.383 -11.812 1 98.38 265 GLN A N 1
ATOM 1988 C CA . GLN A 1 265 ? -17.062 -14.898 -10.438 1 98.38 265 GLN A CA 1
ATOM 1989 C C . GLN A 1 265 ? -17.547 -13.453 -10.375 1 98.38 265 GLN A C 1
ATOM 1991 O O . GLN A 1 265 ? -17.984 -12.984 -9.32 1 98.38 265 GLN A O 1
ATOM 1996 N N . LEU A 1 266 ? -17.406 -12.727 -11.492 1 98.56 266 LEU A N 1
ATOM 1997 C CA . LEU A 1 266 ? -17.906 -11.367 -11.656 1 98.56 266 LEU A CA 1
ATOM 1998 C C . LEU A 1 266 ? -18.703 -11.234 -12.953 1 98.56 266 LEU A C 1
ATOM 2000 O O . LEU A 1 266 ? -18.422 -11.922 -13.93 1 98.56 266 LEU A O 1
ATOM 2004 N N . VAL A 1 267 ? -19.656 -10.383 -12.938 1 98.12 267 VAL A N 1
ATOM 2005 C CA . VAL A 1 267 ? -20.422 -10.008 -14.125 1 98.12 267 VAL A CA 1
ATOM 2006 C C . VAL A 1 267 ? -20.297 -8.508 -14.375 1 98.12 267 VAL A C 1
ATOM 2008 O O . VAL A 1 267 ? -20.359 -7.707 -13.438 1 98.12 267 VAL A O 1
ATOM 2011 N N . VAL A 1 268 ? -20.078 -8.172 -15.648 1 97.12 268 VAL A N 1
ATOM 2012 C CA . VAL A 1 268 ? -20.031 -6.762 -16.047 1 97.12 268 VAL A CA 1
ATOM 2013 C C . VAL A 1 268 ? -21.453 -6.277 -16.359 1 97.12 268 VAL A C 1
ATOM 2015 O O . VAL A 1 268 ? -22.141 -6.859 -17.203 1 97.12 268 VAL A O 1
ATOM 2018 N N . CYS A 1 269 ? -21.875 -5.227 -15.695 1 96.56 269 CYS A N 1
ATOM 2019 C CA . CYS A 1 269 ? -23.203 -4.676 -15.914 1 96.56 269 CYS A CA 1
ATOM 2020 C C . CYS A 1 269 ? -23.141 -3.389 -16.734 1 96.56 269 CYS A C 1
ATOM 2022 O O . CYS A 1 269 ? -22.25 -2.562 -16.516 1 96.56 269 CYS A O 1
ATOM 2024 N N . ALA A 1 270 ? -24.062 -3.264 -17.594 1 94.88 270 ALA A N 1
ATOM 2025 C CA . ALA A 1 270 ? -24.219 -1.998 -18.312 1 94.88 270 ALA A CA 1
ATOM 2026 C C . ALA A 1 270 ? -24.844 -0.935 -17.422 1 94.88 270 ALA A C 1
ATOM 2028 O O . ALA A 1 270 ? -25.703 -1.245 -16.594 1 94.88 270 ALA A O 1
ATOM 2029 N N . THR A 1 271 ? -24.344 0.243 -17.516 1 92.56 271 THR A N 1
ATOM 2030 C CA . THR A 1 271 ? -24.922 1.349 -16.75 1 92.56 271 THR A CA 1
ATOM 2031 C C . THR A 1 271 ? -25.531 2.389 -17.688 1 92.56 271 THR A C 1
ATOM 2033 O O . THR A 1 271 ? -25.016 2.623 -18.781 1 92.56 271 THR A O 1
ATOM 2036 N N . GLU A 1 272 ? -26.594 2.928 -17.172 1 88.62 272 GLU A N 1
ATOM 2037 C CA . GLU A 1 272 ? -27.266 3.992 -17.906 1 88.62 272 GLU A CA 1
ATOM 2038 C C . GLU A 1 272 ? -26.703 5.363 -17.531 1 88.62 272 GLU A C 1
ATOM 2040 O O . GLU A 1 272 ? -26.672 5.715 -16.359 1 88.62 272 GLU A O 1
ATOM 2045 N N . ASN A 1 273 ? -26.234 6.168 -18.469 1 79.19 273 ASN A N 1
ATOM 2046 C CA . ASN A 1 273 ? -25.781 7.547 -18.297 1 79.19 273 ASN A CA 1
ATOM 2047 C C . ASN A 1 273 ? -24.609 7.633 -17.328 1 79.19 273 ASN A C 1
ATOM 2049 O O . ASN A 1 273 ? -24.422 8.656 -16.656 1 79.19 273 ASN A O 1
ATOM 2053 N N . LEU A 1 274 ? -24.047 6.578 -17.031 1 76.25 274 LEU A N 1
ATOM 2054 C CA . LEU A 1 274 ? -22.828 6.523 -16.219 1 76.25 274 LEU A CA 1
ATOM 2055 C C . LEU A 1 274 ? -21.719 5.77 -16.953 1 76.25 274 LEU A C 1
ATOM 2057 O O . LEU A 1 274 ? -21.422 4.617 -16.625 1 76.25 274 LEU A O 1
ATOM 2061 N N . PRO A 1 275 ? -21.203 6.438 -17.906 1 76.62 275 PRO A N 1
ATOM 2062 C CA . PRO A 1 275 ? -20.172 5.703 -18.656 1 76.62 275 PRO A CA 1
ATOM 2063 C C . PRO A 1 275 ? -18.984 5.293 -17.766 1 76.62 275 PRO A C 1
ATOM 2065 O O . PRO A 1 275 ? -18.562 6.062 -16.906 1 76.62 275 PRO A O 1
ATOM 2068 N N . PRO A 1 276 ? -18.609 4.047 -17.984 1 81.25 276 PRO A N 1
ATOM 2069 C CA . PRO A 1 276 ? -17.438 3.627 -17.234 1 81.25 276 PRO A CA 1
ATOM 2070 C C . PRO A 1 276 ? -16.219 4.527 -17.469 1 81.25 276 PRO A C 1
ATOM 2072 O O . PRO A 1 276 ? -16.016 5 -18.594 1 81.25 276 PRO A O 1
ATOM 2075 N N . PRO A 1 277 ? -15.539 4.711 -16.422 1 83.5 277 PRO A N 1
ATOM 2076 C CA . PRO A 1 277 ? -14.359 5.559 -16.594 1 83.5 277 PRO A CA 1
ATOM 2077 C C . PRO A 1 277 ? -13.289 4.918 -17.469 1 83.5 277 PRO A C 1
ATOM 2079 O O . PRO A 1 277 ? -13.297 3.699 -17.672 1 83.5 277 PRO A O 1
ATOM 2082 N N . THR A 1 278 ? -12.57 5.793 -18.172 1 86.75 278 THR A N 1
ATOM 2083 C CA . THR A 1 278 ? -11.352 5.391 -18.875 1 86.75 278 THR A CA 1
ATOM 2084 C C . THR A 1 278 ? -10.148 6.184 -18.359 1 86.75 278 THR A C 1
ATOM 2086 O O . THR A 1 278 ? -10.312 7.281 -17.812 1 86.75 278 THR A O 1
ATOM 2089 N N . GLU A 1 279 ? -9.055 5.551 -18.406 1 90.31 279 GLU A N 1
ATOM 2090 C CA . GLU A 1 279 ? -7.824 6.223 -18.016 1 90.31 279 GLU A CA 1
ATOM 2091 C C . GLU A 1 279 ? -6.746 6.082 -19.078 1 90.31 279 GLU A C 1
ATOM 2093 O O . GLU A 1 279 ? -6.438 4.973 -19.516 1 90.31 279 GLU A O 1
ATOM 2098 N N . GLN A 1 280 ? -6.285 7.262 -19.547 1 94.06 280 GLN A N 1
ATOM 2099 C CA . GLN A 1 280 ? -5.078 7.238 -20.359 1 94.06 280 GLN A CA 1
ATOM 2100 C C . GLN A 1 280 ? -3.83 7.086 -19.484 1 94.06 280 GLN A C 1
ATOM 2102 O O . GLN A 1 280 ? -3.537 7.949 -18.656 1 94.06 280 GLN A O 1
ATOM 2107 N N . VAL A 1 281 ? -3.158 5.977 -19.75 1 96.44 281 VAL A N 1
ATOM 2108 C CA . VAL A 1 281 ? -2.037 5.723 -18.844 1 96.44 281 VAL A CA 1
ATOM 2109 C C . VAL A 1 281 ? -0.721 5.879 -19.609 1 96.44 281 VAL A C 1
ATOM 2111 O O . VAL A 1 281 ? -0.687 5.766 -20.828 1 96.44 281 VAL A O 1
ATOM 2114 N N . LEU A 1 282 ? 0.339 6.199 -18.859 1 97.56 282 LEU A N 1
ATOM 2115 C CA . LEU A 1 282 ? 1.678 6.422 -19.391 1 97.56 282 LEU A CA 1
ATOM 2116 C C . LEU A 1 282 ? 2.742 5.949 -18.406 1 97.56 282 LEU A C 1
ATOM 2118 O O . LEU A 1 282 ? 2.43 5.605 -17.266 1 97.56 282 LEU A O 1
ATOM 2122 N N . TYR A 1 283 ? 3.916 5.742 -18.859 1 97.81 283 TYR A N 1
ATOM 2123 C CA . TYR A 1 283 ? 5.059 5.68 -17.969 1 97.81 283 TYR A CA 1
ATOM 2124 C C . TYR A 1 283 ? 5.879 6.965 -18.031 1 97.81 283 TYR A C 1
ATOM 2126 O O . TYR A 1 283 ? 5.902 7.641 -19.062 1 97.81 283 TYR A O 1
ATOM 2134 N N . ALA A 1 284 ? 6.504 7.348 -16.891 1 97.56 284 ALA A N 1
ATOM 2135 C CA . ALA A 1 284 ? 7.195 8.633 -16.781 1 97.56 284 ALA A CA 1
ATOM 2136 C C . ALA A 1 284 ? 8.398 8.531 -15.852 1 97.56 284 ALA A C 1
ATOM 2138 O O . ALA A 1 284 ? 8.469 7.633 -15.008 1 97.56 284 ALA A O 1
ATOM 2139 N N . TRP A 1 285 ? 9.328 9.406 -16.047 1 96.56 285 TRP A N 1
ATOM 2140 C CA . TRP A 1 285 ? 10.562 9.492 -15.258 1 96.56 285 TRP A CA 1
ATOM 2141 C C . TRP A 1 285 ? 11.109 10.914 -15.25 1 96.56 285 TRP A C 1
ATOM 2143 O O . TRP A 1 285 ? 10.625 11.773 -15.992 1 96.56 285 TRP A O 1
ATOM 2153 N N . ARG A 1 286 ? 12.039 11.156 -14.375 1 90 286 ARG A N 1
ATOM 2154 C CA . ARG A 1 286 ? 12.664 12.477 -14.32 1 90 286 ARG A CA 1
ATOM 2155 C C . ARG A 1 286 ? 13.734 12.617 -15.398 1 90 286 ARG A C 1
ATOM 2157 O O . ARG A 1 286 ? 14.469 11.664 -15.68 1 90 286 ARG A O 1
ATOM 2164 N N . PRO A 1 287 ? 13.836 13.766 -15.984 1 80.75 287 PRO A N 1
ATOM 2165 C CA . PRO A 1 287 ? 14.727 13.969 -17.125 1 80.75 287 PRO A CA 1
ATOM 2166 C C . PRO A 1 287 ? 16.203 13.867 -16.766 1 80.75 287 PRO A C 1
ATOM 2168 O O . PRO A 1 287 ? 17.047 13.68 -17.641 1 80.75 287 PRO A O 1
ATOM 2171 N N . GLU A 1 288 ? 16.5 13.891 -15.555 1 74.44 288 GLU A N 1
ATOM 2172 C CA . GLU A 1 288 ? 17.922 13.781 -15.289 1 74.44 288 GLU A CA 1
ATOM 2173 C C . GLU A 1 288 ? 18.531 12.562 -15.992 1 74.44 288 GLU A C 1
ATOM 2175 O O . GLU A 1 288 ? 17.797 11.734 -16.547 1 74.44 288 GLU A O 1
ATOM 2180 N N . HIS A 1 289 ? 19.812 12.57 -16.234 1 67.94 289 HIS A N 1
ATOM 2181 C CA . HIS A 1 289 ? 20.531 11.523 -16.953 1 67.94 289 HIS A CA 1
ATOM 2182 C C . HIS A 1 289 ? 20.25 10.156 -16.344 1 67.94 289 HIS A C 1
ATOM 2184 O O . HIS A 1 289 ? 20.781 9.812 -15.289 1 67.94 289 HIS A O 1
ATOM 2190 N N . PRO A 1 290 ? 19.453 9.453 -17.078 1 83 290 PRO A N 1
ATOM 2191 C CA . PRO A 1 290 ? 19.172 8.094 -16.625 1 83 290 PRO A CA 1
ATOM 2192 C C . PRO A 1 290 ? 20.406 7.199 -16.594 1 83 290 PRO A C 1
ATOM 2194 O O . PRO A 1 290 ? 21.266 7.305 -17.469 1 83 290 PRO A O 1
ATOM 2197 N N . GLY A 1 291 ? 20.547 6.457 -15.523 1 88.88 291 GLY A N 1
ATOM 2198 C CA . GLY A 1 291 ? 21.547 5.402 -15.5 1 88.88 291 GLY A CA 1
ATOM 2199 C C . GLY A 1 291 ? 21.188 4.219 -16.375 1 88.88 291 GLY A C 1
ATOM 2200 O O . GLY A 1 291 ? 20.203 4.266 -17.109 1 88.88 291 GLY A O 1
ATOM 2201 N N . GLN A 1 292 ? 22.016 3.225 -16.422 1 93.25 292 GLN A N 1
ATOM 2202 C CA . GLN A 1 292 ? 21.859 2.076 -17.312 1 93.25 292 GLN A CA 1
ATOM 2203 C C . GLN A 1 292 ? 20.641 1.25 -16.922 1 93.25 292 GLN A C 1
ATOM 2205 O O . GLN A 1 292 ? 19.984 0.661 -17.781 1 93.25 292 GLN A O 1
ATOM 2210 N N . ALA A 1 293 ? 20.312 1.174 -15.625 1 95.69 293 ALA A N 1
ATOM 2211 C CA . ALA A 1 293 ? 19.156 0.397 -15.18 1 95.69 293 ALA A CA 1
ATOM 2212 C C . ALA A 1 293 ? 17.859 1.009 -15.695 1 95.69 293 ALA A C 1
ATOM 2214 O O . ALA A 1 293 ? 17.031 0.315 -16.281 1 95.69 293 ALA A O 1
ATOM 2215 N N . LEU A 1 294 ? 17.719 2.316 -15.453 1 96.44 294 LEU A N 1
ATOM 2216 C CA . LEU A 1 294 ? 16.531 3.006 -15.945 1 96.44 294 LEU A CA 1
ATOM 2217 C C . LEU A 1 294 ? 16.422 2.916 -17.453 1 96.44 294 LEU A C 1
ATOM 2219 O O . LEU A 1 294 ? 15.352 2.635 -18 1 96.44 294 LEU A O 1
ATOM 2223 N N . ASN A 1 295 ? 17.531 3.064 -18.109 1 95.56 295 ASN A N 1
ATOM 2224 C CA . ASN A 1 295 ? 17.531 2.98 -19.562 1 95.56 295 ASN A CA 1
ATOM 2225 C C . ASN A 1 295 ? 17.094 1.604 -20.047 1 95.56 295 ASN A C 1
ATOM 2227 O O . ASN A 1 295 ? 16.344 1.496 -21.031 1 95.56 295 ASN A O 1
ATOM 2231 N N . TRP A 1 296 ? 17.547 0.661 -19.391 1 97 296 TRP A N 1
ATOM 2232 C CA . TRP A 1 296 ? 17.172 -0.698 -19.766 1 97 296 TRP A CA 1
ATOM 2233 C C . TRP A 1 296 ? 15.656 -0.891 -19.641 1 97 296 TRP A C 1
ATOM 2235 O O . TRP A 1 296 ? 15.016 -1.419 -20.562 1 97 296 TRP A O 1
ATOM 2245 N N . TRP A 1 297 ? 15.078 -0.462 -18.531 1 97.56 297 TRP A N 1
ATOM 2246 C CA . TRP A 1 297 ? 13.641 -0.6 -18.297 1 97.56 297 TRP A CA 1
ATOM 2247 C C . TRP A 1 297 ? 12.844 0.224 -19.297 1 97.56 297 TRP A C 1
ATOM 2249 O O . TRP A 1 297 ? 11.812 -0.226 -19.812 1 97.56 297 TRP A O 1
ATOM 2259 N N . LEU A 1 298 ? 13.359 1.392 -19.594 1 97.19 298 LEU A N 1
ATOM 2260 C CA . LEU A 1 298 ? 12.703 2.229 -20.594 1 97.19 298 LEU A CA 1
ATOM 2261 C C . LEU A 1 298 ? 12.711 1.551 -21.969 1 97.19 298 LEU A C 1
ATOM 2263 O O . LEU A 1 298 ? 11.719 1.595 -22.688 1 97.19 298 LEU A O 1
ATOM 2267 N N . ASP A 1 299 ? 13.797 0.931 -22.281 1 97.56 299 ASP A N 1
ATOM 2268 C CA . ASP A 1 299 ? 13.898 0.223 -23.562 1 97.56 299 ASP A CA 1
ATOM 2269 C C . ASP A 1 299 ? 12.898 -0.925 -23.625 1 97.56 299 ASP A C 1
ATOM 2271 O O . ASP A 1 299 ? 12.25 -1.125 -24.656 1 97.56 299 ASP A O 1
ATOM 2275 N N . LYS A 1 300 ? 12.711 -1.656 -22.547 1 97.5 300 LYS A N 1
ATOM 2276 C CA . LYS A 1 300 ? 11.766 -2.768 -22.5 1 97.5 300 LYS A CA 1
ATOM 2277 C C . LYS A 1 300 ? 10.328 -2.27 -22.625 1 97.5 300 LYS A C 1
ATOM 2279 O O . LYS A 1 300 ? 9.492 -2.922 -23.25 1 97.5 300 LYS A O 1
ATOM 2284 N N . LEU A 1 301 ? 10.062 -1.089 -22.062 1 96.94 301 LEU A N 1
ATOM 2285 C CA . LEU A 1 301 ? 8.703 -0.555 -22.047 1 96.94 301 LEU A CA 1
ATOM 2286 C C . LEU A 1 301 ? 8.297 -0.042 -23.422 1 96.94 301 LEU A C 1
ATOM 2288 O O . LEU A 1 301 ? 7.109 0.166 -23.688 1 96.94 301 LEU A O 1
ATOM 2292 N N . LYS A 1 302 ? 9.234 0.115 -24.328 1 96.12 302 LYS A N 1
ATOM 2293 C CA . LYS A 1 302 ? 8.938 0.537 -25.703 1 96.12 302 LYS A CA 1
ATOM 2294 C C . LYS A 1 302 ? 8.242 -0.575 -26.484 1 96.12 302 LYS A C 1
ATOM 2296 O O . LYS A 1 302 ? 7.648 -0.323 -27.531 1 96.12 302 LYS A O 1
ATOM 2301 N N . SER A 1 303 ? 8.312 -1.75 -25.969 1 94.19 303 SER A N 1
ATOM 2302 C CA . SER A 1 303 ? 7.723 -2.898 -26.656 1 94.19 303 SER A CA 1
ATOM 2303 C C . SER A 1 303 ? 6.203 -2.803 -26.672 1 94.19 303 SER A C 1
ATOM 2305 O O . SER A 1 303 ? 5.555 -2.812 -25.625 1 94.19 303 SER A O 1
ATOM 2307 N N . PRO A 1 304 ? 5.598 -2.818 -27.828 1 91.88 304 PRO A N 1
ATOM 2308 C CA . PRO A 1 304 ? 4.137 -2.801 -27.906 1 91.88 304 PRO A CA 1
ATOM 2309 C C . PRO A 1 304 ? 3.494 -4.047 -27.312 1 91.88 304 PRO A C 1
ATOM 2311 O O . PRO A 1 304 ? 2.414 -3.965 -26.719 1 91.88 304 PRO A O 1
ATOM 2314 N N . ARG A 1 305 ? 4.18 -5.152 -27.438 1 92.31 305 ARG A N 1
ATOM 2315 C CA . ARG A 1 305 ? 3.65 -6.402 -26.891 1 92.31 305 ARG A CA 1
ATOM 2316 C C . ARG A 1 305 ? 3.525 -6.328 -25.375 1 92.31 305 ARG A C 1
ATOM 2318 O O . ARG A 1 305 ? 2.547 -6.812 -24.812 1 92.31 305 ARG A O 1
ATOM 2325 N N . LEU A 1 306 ? 4.52 -5.738 -24.766 1 93.88 306 LEU A N 1
ATOM 2326 C CA . LEU A 1 306 ? 4.469 -5.582 -23.312 1 93.88 306 LEU A CA 1
ATOM 2327 C C . LEU A 1 306 ? 3.326 -4.656 -22.906 1 93.88 306 LEU A C 1
ATOM 2329 O O . LEU A 1 306 ? 2.578 -4.961 -21.969 1 93.88 306 LEU A O 1
ATOM 2333 N N . CYS A 1 307 ? 3.16 -3.6 -23.562 1 92.06 307 CYS A N 1
ATOM 2334 C CA . CYS A 1 307 ? 2.09 -2.656 -23.266 1 92.06 307 CYS A CA 1
ATOM 2335 C C . CYS A 1 307 ? 0.723 -3.303 -23.453 1 92.06 307 CYS A C 1
ATOM 2337 O O . CYS A 1 307 ? -0.193 -3.07 -22.656 1 92.06 307 CYS A O 1
ATOM 2339 N N . GLU A 1 308 ? 0.651 -4.117 -24.453 1 91.19 308 GLU A N 1
ATOM 2340 C CA . GLU A 1 308 ? -0.596 -4.836 -24.703 1 91.19 308 GLU A CA 1
ATOM 2341 C C . GLU A 1 308 ? -0.922 -5.789 -23.547 1 91.19 308 GLU A C 1
ATOM 2343 O O . GLU A 1 308 ? -2.078 -5.898 -23.141 1 91.19 308 GLU A O 1
ATOM 2348 N N . ARG A 1 309 ? 0.062 -6.441 -23.062 1 92 309 ARG A N 1
ATOM 2349 C CA . ARG A 1 309 ? -0.135 -7.367 -21.938 1 92 309 ARG A CA 1
ATOM 2350 C C . ARG A 1 309 ? -0.539 -6.617 -20.672 1 92 309 ARG A C 1
ATOM 2352 O O . ARG A 1 309 ? -1.344 -7.117 -19.891 1 92 309 ARG A O 1
ATOM 2359 N N . LEU A 1 310 ? 0.012 -5.426 -20.516 1 93.94 310 LEU A N 1
ATOM 2360 C CA . LEU A 1 310 ? -0.276 -4.621 -19.328 1 93.94 310 LEU A CA 1
ATOM 2361 C C . LEU A 1 310 ? -1.67 -4.012 -19.406 1 93.94 310 LEU A C 1
ATOM 2363 O O . LEU A 1 310 ? -2.352 -3.863 -18.391 1 93.94 310 LEU A O 1
ATOM 2367 N N . LEU A 1 311 ? -2.174 -3.777 -20.594 1 92.69 311 LEU A N 1
ATOM 2368 C CA . LEU A 1 311 ? -3.443 -3.086 -20.797 1 92.69 311 LEU A CA 1
ATOM 2369 C C . LEU A 1 311 ? -4.547 -4.074 -21.156 1 92.69 311 LEU A C 1
ATOM 2371 O O . LEU A 1 311 ? -5.73 -3.734 -21.109 1 92.69 311 LEU A O 1
ATOM 2375 N N . GLY A 1 312 ? -4.176 -5.32 -21.391 1 81.56 312 GLY A N 1
ATOM 2376 C CA . GLY A 1 312 ? -5.152 -6.332 -21.766 1 81.56 312 GLY A CA 1
ATOM 2377 C C . GLY A 1 312 ? -5.707 -6.141 -23.156 1 81.56 312 GLY A C 1
ATOM 2378 O O . GLY A 1 312 ? -6.828 -6.57 -23.453 1 81.56 312 GLY A O 1
ATOM 2379 N N . VAL A 1 313 ? -5.203 -5.254 -24.062 1 67.44 313 VAL A N 1
ATOM 2380 C CA . VAL A 1 313 ? -5.723 -5.027 -25.406 1 67.44 313 VAL A CA 1
ATOM 2381 C C . VAL A 1 313 ? -4.984 -5.918 -26.406 1 67.44 313 VAL A C 1
ATOM 2383 O O . VAL A 1 313 ? -3.781 -6.148 -26.266 1 67.44 313 VAL A O 1
ATOM 2386 N N . SER A 1 314 ? -5.551 -7.109 -26.812 1 50.31 314 SER A N 1
ATOM 2387 C CA . SER A 1 314 ? -4.945 -7.879 -27.891 1 50.31 314 SER A CA 1
ATOM 2388 C C . SER A 1 314 ? -4.797 -7.035 -29.156 1 50.31 314 SER A C 1
ATOM 2390 O O . SER A 1 314 ? -5.723 -6.324 -29.547 1 50.31 314 SER A O 1
ATOM 2392 N N . THR A 1 315 ? -3.588 -6.5 -29.469 1 38.03 315 THR A N 1
ATOM 2393 C CA . THR A 1 315 ? -3.377 -5.926 -30.797 1 38.03 315 THR A CA 1
ATOM 2394 C C . THR A 1 315 ? -3.857 -6.883 -31.875 1 38.03 315 THR A C 1
ATOM 2396 O O . THR A 1 315 ? -3.463 -8.055 -31.906 1 38.03 315 THR A O 1
ATOM 2399 N N . GLU A 1 316 ? -5.02 -6.859 -32.312 1 33.31 316 GLU A N 1
ATOM 2400 C CA . GLU A 1 316 ? -5.234 -7.387 -33.656 1 33.31 316 GLU A CA 1
ATOM 2401 C C . GLU A 1 316 ? -4.215 -6.82 -34.656 1 33.31 316 GLU A C 1
ATOM 2403 O O . GLU A 1 316 ? -3.848 -5.648 -34.562 1 33.31 316 GLU A O 1
ATOM 2408 N N . MET B 1 1 ? 13.922 50.844 20.609 1 23.41 1 MET B N 1
ATOM 2409 C CA . MET B 1 1 ? 13.75 50.031 19.422 1 23.41 1 MET B CA 1
ATOM 2410 C C . MET B 1 1 ? 12.742 48.906 19.656 1 23.41 1 MET B C 1
ATOM 2412 O O . MET B 1 1 ? 12.961 48.031 20.5 1 23.41 1 MET B O 1
ATOM 2416 N N . THR B 1 2 ? 11.461 49.125 19.531 1 24.83 2 THR B N 1
ATOM 2417 C CA . THR B 1 2 ? 10.273 48.375 19.953 1 24.83 2 THR B CA 1
ATOM 2418 C C . THR B 1 2 ? 10.156 47.062 19.203 1 24.83 2 THR B C 1
ATOM 2420 O O . THR B 1 2 ? 10.281 47.031 17.969 1 24.83 2 THR B O 1
ATOM 2423 N N . LEU B 1 3 ? 10.648 46 19.781 1 28.41 3 LEU B N 1
ATOM 2424 C CA . LEU B 1 3 ? 10.5 44.656 19.234 1 28.41 3 LEU B CA 1
ATOM 2425 C C . LEU B 1 3 ? 9.109 44.469 18.625 1 28.41 3 LEU B C 1
ATOM 2427 O O . LEU B 1 3 ? 8.102 44.625 19.312 1 28.41 3 LEU B O 1
ATOM 2431 N N . SER B 1 4 ? 8.914 44.969 17.469 1 31.19 4 SER B N 1
ATOM 2432 C CA . SER B 1 4 ? 7.641 44.844 16.766 1 31.19 4 SER B CA 1
ATOM 2433 C C . SER B 1 4 ? 7.039 43.469 16.953 1 31.19 4 SER B C 1
ATOM 2435 O O . SER B 1 4 ? 7.738 42.438 16.828 1 31.19 4 SER B O 1
ATOM 2437 N N . ARG B 1 5 ? 6.145 43.281 17.797 1 30.88 5 ARG B N 1
ATOM 2438 C CA . ARG B 1 5 ? 5.301 42.156 18.141 1 30.88 5 ARG B CA 1
ATOM 2439 C C . ARG B 1 5 ? 4.816 41.438 16.891 1 30.88 5 ARG B C 1
ATOM 2441 O O . ARG B 1 5 ? 4.016 41.969 16.125 1 30.88 5 ARG B O 1
ATOM 2448 N N . VAL B 1 6 ? 5.652 40.719 16.266 1 36.41 6 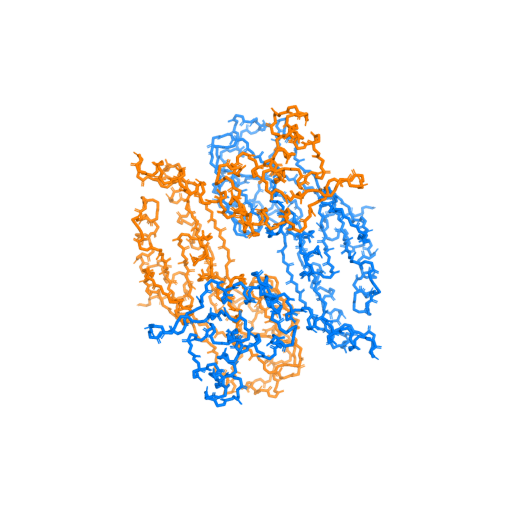VAL B N 1
ATOM 2449 C CA . VAL B 1 6 ? 5.094 39.875 15.203 1 36.41 6 VAL B CA 1
ATOM 2450 C C . VAL B 1 6 ? 3.766 39.281 15.664 1 36.41 6 VAL B C 1
ATOM 2452 O O . VAL B 1 6 ? 3.711 38.562 16.672 1 36.41 6 VAL B O 1
ATOM 2455 N N . THR B 1 7 ? 2.65 39.969 15.633 1 35.72 7 THR B N 1
ATOM 2456 C CA . THR B 1 7 ? 1.3 39.469 15.891 1 35.72 7 THR B CA 1
ATOM 2457 C C . THR B 1 7 ? 1.093 38.094 15.273 1 35.72 7 THR B C 1
ATOM 2459 O O . THR B 1 7 ? 1.322 37.906 14.078 1 35.72 7 THR B O 1
ATOM 2462 N N . PRO B 1 8 ? 1.213 37.031 16.062 1 40.81 8 PRO B N 1
ATOM 2463 C CA . PRO B 1 8 ? 0.899 35.719 15.516 1 40.81 8 PRO B CA 1
ATOM 2464 C C . PRO B 1 8 ? -0.247 35.75 14.5 1 40.81 8 PRO B C 1
ATOM 2466 O O . PRO B 1 8 ? -1.121 36.625 14.594 1 40.81 8 PRO B O 1
ATOM 2469 N N . PRO B 1 9 ? 0.027 35.438 13.281 1 45.75 9 PRO B N 1
ATOM 2470 C CA . PRO B 1 9 ? -1.151 35.438 12.406 1 45.75 9 PRO B CA 1
ATOM 2471 C C . PRO B 1 9 ? -2.42 35 13.125 1 45.75 9 PRO B C 1
ATOM 2473 O O . PRO B 1 9 ? -2.346 34.25 14.109 1 45.75 9 PRO B O 1
ATOM 2476 N N . SER B 1 10 ? -3.467 35.719 13.164 1 42.41 10 SER B N 1
ATOM 2477 C CA . SER B 1 10 ? -4.754 35.469 13.797 1 42.41 10 SER B CA 1
ATOM 2478 C C . SER B 1 10 ? -5.168 34 13.641 1 42.41 10 SER B C 1
ATOM 2480 O O . SER B 1 10 ? -5.133 33.469 12.531 1 42.41 10 SER B O 1
ATOM 2482 N N . ILE B 1 11 ? -5.078 33.219 14.633 1 46.72 11 ILE B N 1
ATOM 2483 C CA . ILE B 1 11 ? -5.547 31.828 14.758 1 46.72 11 ILE B CA 1
ATOM 2484 C C . ILE B 1 11 ? -6.719 31.594 13.805 1 46.72 11 ILE B C 1
ATOM 2486 O O . ILE B 1 11 ? -6.859 30.5 13.242 1 46.72 11 ILE B O 1
ATOM 2490 N N . GLY B 1 12 ? -7.418 32.594 13.414 1 54.72 12 GLY B N 1
ATOM 2491 C CA . GLY B 1 12 ? -8.633 32.531 12.625 1 54.72 12 GLY B CA 1
ATOM 2492 C C . GLY B 1 12 ? -8.391 32.656 11.133 1 54.72 12 GLY B C 1
ATOM 2493 O O . GLY B 1 12 ? -9.328 32.594 10.336 1 54.72 12 GLY B O 1
ATOM 2494 N N . ALA B 1 13 ? -7.18 32.812 10.82 1 60.56 13 ALA B N 1
ATOM 2495 C CA . ALA B 1 13 ? -6.918 33.094 9.406 1 60.56 13 ALA B CA 1
ATOM 2496 C C . ALA B 1 13 ? -6.996 31.828 8.562 1 60.56 13 ALA B C 1
ATOM 2498 O O . ALA B 1 13 ? -7.367 31.875 7.391 1 60.56 13 ALA B O 1
ATOM 2499 N N . ILE B 1 14 ? -6.707 30.688 9.227 1 63.59 14 ILE B N 1
ATOM 2500 C CA . ILE B 1 14 ? -6.77 29.438 8.492 1 63.59 14 ILE B CA 1
ATOM 2501 C C . ILE B 1 14 ? -8.055 28.688 8.844 1 63.59 14 ILE B C 1
ATOM 2503 O O . ILE B 1 14 ? -8.297 28.375 10.008 1 63.59 14 ILE B O 1
ATOM 2507 N N . THR B 1 15 ? -8.977 28.688 7.953 1 67.06 15 THR B N 1
ATOM 2508 C CA . THR B 1 15 ? -10.219 27.938 8.109 1 67.06 15 THR B CA 1
ATOM 2509 C C . THR B 1 15 ? -10.195 26.672 7.266 1 67.06 15 THR B C 1
ATOM 2511 O O . THR B 1 15 ? -9.445 26.578 6.293 1 67.06 15 THR B O 1
ATOM 2514 N N . PRO B 1 16 ? -10.93 25.672 7.715 1 69.06 16 PRO B N 1
ATOM 2515 C CA . PRO B 1 16 ? -11.039 24.469 6.895 1 69.06 16 PRO B CA 1
ATOM 2516 C C . PRO B 1 16 ? -11.406 24.766 5.445 1 69.06 16 PRO B C 1
ATOM 2518 O O . PRO B 1 16 ? -10.898 24.125 4.523 1 69.06 16 PRO B O 1
ATOM 2521 N N . GLU B 1 17 ? -12.258 25.75 5.336 1 73.69 17 GLU B N 1
ATOM 2522 C CA . GLU B 1 17 ? -12.664 26.141 3.988 1 73.69 17 GLU B CA 1
ATOM 2523 C C . GLU B 1 17 ? -11.477 26.625 3.17 1 73.69 17 GLU B C 1
ATOM 2525 O O . GLU B 1 17 ? -11.344 26.297 1.989 1 73.69 17 GLU B O 1
ATOM 2530 N N . LEU B 1 18 ? -10.688 27.406 3.811 1 76.81 18 LEU B N 1
ATOM 2531 C CA . LEU B 1 18 ? -9.516 27.938 3.115 1 76.81 18 LEU B CA 1
ATOM 2532 C C . LEU B 1 18 ? -8.523 26.812 2.793 1 76.81 18 LEU B C 1
ATOM 2534 O O . LEU B 1 18 ? -7.93 26.812 1.712 1 76.81 18 LEU B O 1
ATOM 2538 N N . LEU B 1 19 ? -8.414 25.906 3.727 1 75.38 19 LEU B N 1
ATOM 2539 C CA . LEU B 1 19 ? -7.523 24.766 3.492 1 75.38 19 LEU B CA 1
ATOM 2540 C C . LEU B 1 19 ? -8.016 23.922 2.322 1 75.38 19 LEU B C 1
ATOM 2542 O O . LEU B 1 19 ? -7.219 23.469 1.502 1 75.38 19 LEU B O 1
ATOM 2546 N N . LEU B 1 20 ? -9.297 23.781 2.229 1 75.94 20 LEU B N 1
ATOM 2547 C CA . LEU B 1 20 ? -9.898 23.062 1.11 1 75.94 20 LEU B CA 1
ATOM 2548 C C . LEU B 1 20 ? -9.656 23.797 -0.203 1 75.94 20 LEU B C 1
ATOM 2550 O O . LEU B 1 20 ? -9.406 23.172 -1.235 1 75.94 20 LEU B O 1
ATOM 2554 N N . MET B 1 21 ? -9.758 25.125 -0.122 1 80.88 21 MET B N 1
ATOM 2555 C CA . MET B 1 21 ? -9.516 25.938 -1.309 1 80.88 21 MET B CA 1
ATOM 2556 C C . MET B 1 21 ? -8.078 25.797 -1.789 1 80.88 21 MET B C 1
ATOM 2558 O O . MET B 1 21 ? -7.832 25.578 -2.977 1 80.88 21 MET B O 1
ATOM 2562 N N . VAL B 1 22 ? -7.172 25.891 -0.836 1 82.25 22 VAL B N 1
ATOM 2563 C CA . VAL B 1 22 ? -5.754 25.766 -1.17 1 82.25 22 VAL B CA 1
ATOM 2564 C C . VAL B 1 22 ? -5.477 24.391 -1.747 1 82.25 22 VAL B C 1
ATOM 2566 O O . VAL B 1 22 ? -4.746 24.25 -2.73 1 82.25 22 VAL B O 1
ATOM 2569 N N . ASP B 1 23 ? -6.09 23.453 -1.17 1 76.44 23 ASP B N 1
ATOM 2570 C CA . ASP B 1 23 ? -5.926 22.078 -1.643 1 76.44 23 ASP B CA 1
ATOM 2571 C C . ASP B 1 23 ? -6.449 21.922 -3.068 1 76.44 23 ASP B C 1
ATOM 2573 O O . ASP B 1 23 ? -5.797 21.297 -3.91 1 76.44 23 ASP B O 1
ATOM 2577 N N . ALA B 1 24 ? -7.652 22.391 -3.342 1 77.94 24 ALA B N 1
ATOM 2578 C CA . ALA B 1 24 ? -8.258 22.312 -4.668 1 77.94 24 ALA B CA 1
ATOM 2579 C C . ALA B 1 24 ? -7.387 23 -5.715 1 77.94 24 ALA B C 1
ATOM 2581 O O . ALA B 1 24 ? -7.195 22.469 -6.812 1 77.94 24 ALA B O 1
ATOM 2582 N N . ILE B 1 25 ? -6.91 24.094 -5.352 1 83.31 25 ILE B N 1
ATOM 2583 C CA . ILE B 1 25 ? -6.059 24.828 -6.285 1 83.31 25 ILE B CA 1
ATOM 2584 C C . ILE B 1 25 ? -4.797 24.031 -6.574 1 83.31 25 ILE B C 1
ATOM 2586 O O . ILE B 1 25 ? -4.355 23.938 -7.723 1 83.31 25 ILE B O 1
ATOM 2590 N N . ALA B 1 26 ? -4.262 23.484 -5.555 1 76.69 26 ALA B N 1
ATOM 2591 C CA . ALA B 1 26 ? -3.037 22.703 -5.703 1 76.69 26 ALA B CA 1
ATOM 2592 C C . ALA B 1 26 ? -3.262 21.5 -6.609 1 76.69 26 ALA B C 1
ATOM 2594 O O . ALA B 1 26 ? -2.406 21.172 -7.434 1 76.69 26 ALA B O 1
ATOM 2595 N N . ARG B 1 27 ? -4.395 20.953 -6.492 1 70.75 27 ARG B N 1
ATOM 2596 C CA . ARG B 1 27 ? -4.73 19.75 -7.254 1 70.75 27 ARG B CA 1
ATOM 2597 C C . ARG B 1 27 ? -4.961 20.078 -8.727 1 70.75 27 ARG B C 1
ATOM 2599 O O . ARG B 1 27 ? -4.52 19.344 -9.609 1 70.75 27 ARG B O 1
ATOM 2606 N N . HIS B 1 28 ? -5.594 21.125 -8.898 1 72.44 28 HIS B N 1
ATOM 2607 C CA . HIS B 1 28 ? -5.996 21.469 -10.258 1 72.44 28 HIS B CA 1
ATOM 2608 C C . HIS B 1 28 ? -4.945 22.344 -10.93 1 72.44 28 HIS B C 1
ATOM 2610 O O . HIS B 1 28 ? -4.922 22.469 -12.156 1 72.44 28 HIS B O 1
ATOM 2616 N N . GLY B 1 29 ? -4.082 22.891 -10.102 1 76.94 29 GLY B N 1
ATOM 2617 C CA . GLY B 1 29 ? -3.102 23.844 -10.609 1 76.94 29 GLY B CA 1
ATOM 2618 C C . GLY B 1 29 ? -3.723 25.109 -11.164 1 76.94 29 GLY B C 1
ATOM 2619 O O . GLY B 1 29 ? -3.098 25.828 -11.953 1 76.94 29 GLY B O 1
ATOM 2620 N N . SER B 1 30 ? -4.977 25.203 -10.922 1 82.19 30 SER B N 1
ATOM 2621 C CA . SER B 1 30 ? -5.719 26.344 -11.469 1 82.19 30 SER B CA 1
ATOM 2622 C C . SER B 1 30 ? -6.746 26.859 -10.477 1 82.19 30 SER B C 1
ATOM 2624 O O . SER B 1 30 ? -7.492 26.078 -9.875 1 82.19 30 SER B O 1
ATOM 2626 N N . PHE B 1 31 ? -6.734 28.234 -10.359 1 86.25 31 PHE B N 1
ATOM 2627 C CA . PHE B 1 31 ? -7.707 28.875 -9.484 1 86.25 31 PHE B CA 1
ATOM 2628 C C . PHE B 1 31 ? -9.117 28.734 -10.047 1 86.25 31 PHE B C 1
ATOM 2630 O O . PHE B 1 31 ? -10.062 28.484 -9.305 1 86.25 31 PHE B O 1
ATOM 2637 N N . ALA B 1 32 ? -9.156 28.781 -11.352 1 86.12 32 ALA B N 1
ATOM 2638 C CA . ALA B 1 32 ? -10.461 28.703 -12.008 1 86.12 32 ALA B CA 1
ATOM 2639 C C . ALA B 1 32 ? -11.062 27.297 -11.867 1 86.12 32 ALA B C 1
ATOM 2641 O O . ALA B 1 32 ? -12.242 27.156 -11.547 1 86.12 32 ALA B O 1
ATOM 2642 N N . ARG B 1 33 ? -10.305 26.375 -12.062 1 82.06 33 ARG B N 1
ATOM 2643 C CA . ARG B 1 33 ? -10.766 24.984 -11.969 1 82.06 33 ARG B CA 1
ATOM 2644 C C . ARG B 1 33 ? -11.117 24.625 -10.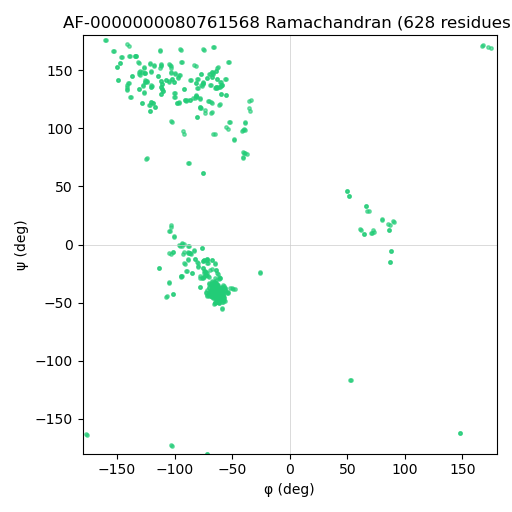531 1 82.06 33 ARG B C 1
ATOM 2646 O O . ARG B 1 33 ? -12.102 23.922 -10.289 1 82.06 33 ARG B O 1
ATOM 2653 N N . ALA B 1 34 ? -10.289 25.141 -9.641 1 83.56 34 ALA B N 1
ATOM 2654 C CA . ALA B 1 34 ? -10.578 24.922 -8.227 1 83.56 34 ALA B CA 1
ATOM 2655 C C . ALA B 1 34 ? -11.906 25.547 -7.836 1 83.56 34 ALA B C 1
ATOM 2657 O O . ALA B 1 34 ? -12.695 24.953 -7.098 1 83.56 34 ALA B O 1
ATOM 2658 N N . ALA B 1 35 ? -12.18 26.688 -8.328 1 87.12 35 ALA B N 1
ATOM 2659 C CA . ALA B 1 35 ? -13.43 27.391 -8.039 1 87.12 35 ALA B CA 1
ATOM 2660 C C . ALA B 1 35 ? -14.633 26.594 -8.523 1 87.12 35 ALA B C 1
ATOM 2662 O O . ALA B 1 35 ? -15.633 26.469 -7.809 1 87.12 35 ALA B O 1
ATOM 2663 N N . ARG B 1 36 ? -14.508 26.016 -9.648 1 81.62 36 ARG B N 1
ATOM 2664 C CA . ARG B 1 36 ? -15.586 25.203 -10.219 1 81.62 36 ARG B CA 1
ATOM 2665 C C . ARG B 1 36 ? -15.891 24 -9.344 1 81.62 36 ARG B C 1
ATOM 2667 O O . ARG B 1 36 ? -17.047 23.688 -9.07 1 81.62 36 ARG B O 1
ATOM 2674 N N . GLU B 1 37 ? -14.766 23.453 -8.914 1 76.44 37 GLU B N 1
ATOM 2675 C CA . GLU B 1 37 ? -14.93 22.281 -8.055 1 76.44 37 GLU B CA 1
ATOM 2676 C C . GLU B 1 37 ? -15.625 22.641 -6.746 1 76.44 37 GLU B C 1
ATOM 2678 O O . GLU B 1 37 ? -16.453 21.891 -6.242 1 76.44 37 GLU B O 1
ATOM 2683 N N . LEU B 1 38 ? -15.344 23.797 -6.289 1 78.94 38 LEU B N 1
ATOM 2684 C CA . LEU B 1 38 ? -15.805 24.203 -4.965 1 78.94 38 LEU B CA 1
ATOM 2685 C C . LEU B 1 38 ? -17.125 24.953 -5.062 1 78.94 38 LEU B C 1
ATOM 2687 O O . LEU B 1 38 ? -17.688 25.375 -4.043 1 78.94 38 LEU B O 1
ATOM 2691 N N . GLY B 1 39 ? -17.594 25.062 -6.293 1 81.25 39 GLY B N 1
ATOM 2692 C CA . GLY B 1 39 ? -18.844 25.797 -6.484 1 81.25 39 GLY B CA 1
ATOM 2693 C C . GLY B 1 39 ? -18.719 27.266 -6.156 1 81.25 39 GLY B C 1
ATOM 2694 O O . GLY B 1 39 ? -19.641 27.859 -5.59 1 81.25 39 GLY B O 1
ATOM 2695 N N . LYS B 1 40 ? -17.609 27.781 -6.398 1 83.12 40 LYS B N 1
ATOM 2696 C CA . LYS B 1 40 ? -17.328 29.188 -6.125 1 83.12 40 LYS B CA 1
ATOM 2697 C C . LYS B 1 40 ? -16.922 29.922 -7.398 1 83.12 40 LYS B C 1
ATOM 2699 O O . LYS B 1 40 ? -16.656 29.297 -8.422 1 83.12 40 LYS B O 1
ATOM 2704 N N . VAL B 1 41 ? -17.125 31.219 -7.402 1 83.75 41 VAL B N 1
ATOM 2705 C CA . VAL B 1 41 ? -16.609 32.031 -8.5 1 83.75 41 VAL B CA 1
ATOM 2706 C C . VAL B 1 41 ? -15.094 32.219 -8.344 1 83.75 41 VAL B C 1
ATOM 2708 O O . VAL B 1 41 ? -14.594 32.344 -7.227 1 83.75 41 VAL B O 1
ATOM 2711 N N . PRO B 1 42 ? -14.391 32.125 -9.438 1 87.44 42 PRO B N 1
ATOM 2712 C CA . PRO B 1 42 ? -12.93 32.25 -9.398 1 87.44 42 PRO B CA 1
ATOM 2713 C C . PRO B 1 42 ? -12.445 33.438 -8.594 1 87.44 42 PRO B C 1
ATOM 2715 O O . PRO B 1 42 ? -11.438 33.344 -7.887 1 87.44 42 PRO B O 1
ATOM 2718 N N . SER B 1 43 ? -13.125 34.531 -8.68 1 87.69 43 SER B N 1
ATOM 2719 C CA . SER B 1 43 ? -12.727 35.75 -7.961 1 87.69 43 SER B CA 1
ATOM 2720 C C . SER B 1 43 ? -12.766 35.531 -6.453 1 87.69 43 SER B C 1
ATOM 2722 O O . SER B 1 43 ? -11.906 36.031 -5.727 1 87.69 43 SER B O 1
ATOM 2724 N N . ALA B 1 44 ? -13.734 34.781 -6.023 1 85.94 44 ALA B N 1
ATOM 2725 C CA . ALA B 1 44 ? -13.875 34.469 -4.602 1 85.94 44 ALA B CA 1
ATOM 2726 C C . ALA B 1 44 ? -12.727 33.594 -4.102 1 85.94 44 ALA B C 1
ATOM 2728 O O . ALA B 1 44 ? -12.203 33.812 -3.008 1 85.94 44 ALA B O 1
ATOM 2729 N N . VAL B 1 45 ? -12.359 32.656 -4.879 1 88.69 45 VAL B N 1
ATOM 2730 C CA . VAL B 1 45 ? -11.258 31.781 -4.516 1 88.69 45 VAL B CA 1
ATOM 2731 C C . VAL B 1 45 ? -9.945 32.562 -4.496 1 88.69 45 VAL B C 1
ATOM 2733 O O . VAL B 1 45 ? -9.148 32.406 -3.562 1 88.69 45 VAL B O 1
ATOM 2736 N N . THR B 1 46 ? -9.742 33.344 -5.484 1 87.19 46 THR B N 1
ATOM 2737 C CA . THR B 1 46 ? -8.539 34.156 -5.574 1 87.19 46 THR B CA 1
ATOM 2738 C C . THR B 1 46 ? -8.438 35.125 -4.383 1 87.19 46 THR B C 1
ATOM 2740 O O . THR B 1 46 ? -7.379 35.219 -3.76 1 87.19 46 THR B O 1
ATOM 2743 N N . TYR B 1 47 ? -9.516 35.719 -4.113 1 85.75 47 TYR B N 1
ATOM 2744 C CA . TYR B 1 47 ? -9.57 36.656 -3 1 85.75 47 TYR B CA 1
ATOM 2745 C C . TYR B 1 47 ? -9.281 35.938 -1.68 1 85.75 47 TYR B C 1
ATOM 2747 O O . TYR B 1 47 ? -8.508 36.438 -0.858 1 85.75 47 TYR B O 1
ATOM 2755 N N . ALA B 1 48 ? -9.953 34.875 -1.498 1 86.06 48 ALA B N 1
ATOM 2756 C CA . ALA B 1 48 ? -9.805 34.125 -0.25 1 86.06 48 ALA B CA 1
ATOM 2757 C C . ALA B 1 48 ? -8.359 33.688 -0.042 1 86.06 48 ALA B C 1
ATOM 2759 O O . ALA B 1 48 ? -7.824 33.781 1.062 1 86.06 48 ALA B O 1
ATOM 2760 N N . VAL B 1 49 ? -7.742 33.219 -1.102 1 87.06 49 VAL B N 1
ATOM 2761 C CA . VAL B 1 49 ? -6.363 32.75 -1.015 1 87.06 49 VAL B CA 1
ATOM 2762 C C . VAL B 1 49 ? -5.43 33.938 -0.779 1 87.06 49 VAL B C 1
ATOM 2764 O O . VAL B 1 49 ? -4.492 33.844 0.017 1 87.06 49 VAL B O 1
ATOM 2767 N N . ARG B 1 50 ? -5.652 35.031 -1.402 1 86 50 ARG B N 1
ATOM 2768 C CA . ARG B 1 50 ? -4.852 36.25 -1.2 1 86 50 ARG B CA 1
ATOM 2769 C C . ARG B 1 50 ? -4.965 36.75 0.237 1 86 50 ARG B C 1
ATOM 2771 O O . ARG B 1 50 ? -3.969 37.125 0.843 1 86 50 ARG B O 1
ATOM 2778 N N . LYS B 1 51 ? -6.16 36.75 0.653 1 82.06 51 LYS B N 1
ATOM 2779 C CA . LYS B 1 51 ? -6.387 37.156 2.033 1 82.06 51 LYS B CA 1
ATOM 2780 C C . LYS B 1 51 ? -5.633 36.25 3.01 1 82.06 51 LYS B C 1
ATOM 2782 O O . LYS B 1 51 ? -5.062 36.75 3.99 1 82.06 51 LYS B O 1
ATOM 2787 N N . LEU B 1 52 ? -5.719 34.969 2.752 1 81.06 52 LEU B N 1
ATOM 2788 C CA . LEU B 1 52 ? -4.988 34.031 3.58 1 81.06 52 LEU B CA 1
ATOM 2789 C C . LEU B 1 52 ? -3.486 34.281 3.508 1 81.06 52 LEU B C 1
ATOM 2791 O O . LEU B 1 52 ? -2.801 34.281 4.535 1 81.06 52 LEU B O 1
ATOM 2795 N N . GLU B 1 53 ? -2.98 34.469 2.328 1 85 53 GLU B N 1
ATOM 2796 C CA . GLU B 1 53 ? -1.564 34.781 2.135 1 85 53 GLU B CA 1
ATOM 2797 C C . GLU B 1 53 ? -1.164 36.031 2.879 1 85 53 GLU B C 1
ATOM 2799 O O . GLU B 1 53 ? -0.114 36.094 3.523 1 85 53 GLU B O 1
ATOM 2804 N N . ASP B 1 54 ? -2.021 37.031 2.846 1 78.38 54 ASP B N 1
ATOM 2805 C CA . ASP B 1 54 ? -1.788 38.281 3.549 1 78.38 54 ASP B CA 1
ATOM 2806 C C . ASP B 1 54 ? -1.76 38.094 5.062 1 78.38 54 ASP B C 1
ATOM 2808 O O . ASP B 1 54 ? -0.883 38.594 5.75 1 78.38 54 ASP B O 1
ATOM 2812 N N . SER B 1 55 ? -2.719 37.344 5.434 1 73.62 55 SER B N 1
ATOM 2813 C CA . SER B 1 55 ? -2.824 37.094 6.867 1 73.62 55 SER B CA 1
ATOM 2814 C C . SER B 1 55 ? -1.61 36.312 7.387 1 73.62 55 SER B C 1
ATOM 2816 O O . SER B 1 55 ? -1.193 36.5 8.531 1 73.62 55 SER B O 1
ATOM 2818 N N . LEU B 1 56 ? -1.121 35.5 6.543 1 74.44 56 LEU B N 1
ATOM 2819 C CA . LEU B 1 56 ? 0.012 34.656 6.938 1 74.44 56 LEU B CA 1
ATOM 2820 C C . LEU B 1 56 ? 1.331 35.344 6.562 1 74.44 56 LEU B C 1
ATOM 2822 O O . LEU B 1 56 ? 2.402 34.875 6.957 1 74.44 56 LEU B O 1
ATOM 2826 N N . ASP B 1 57 ? 1.191 36.344 5.891 1 76.56 57 ASP B N 1
ATOM 2827 C CA . ASP B 1 57 ? 2.357 37.062 5.359 1 76.56 57 ASP B CA 1
ATOM 2828 C C . ASP B 1 57 ? 3.283 36.094 4.617 1 76.56 57 ASP B C 1
ATOM 2830 O O . ASP B 1 57 ? 4.492 36.062 4.852 1 76.56 57 ASP B O 1
ATOM 2834 N N . ALA B 1 58 ? 2.656 35.25 3.879 1 80.56 58 ALA B N 1
ATOM 2835 C CA . ALA B 1 58 ? 3.377 34.281 3.064 1 80.56 58 ALA B CA 1
ATOM 2836 C C . ALA B 1 58 ? 2.6 33.938 1.794 1 80.56 58 ALA B C 1
ATOM 2838 O O . ALA B 1 58 ? 1.373 33.812 1.822 1 80.56 58 ALA B O 1
ATOM 2839 N N . LEU B 1 59 ? 3.352 33.781 0.675 1 85.31 59 LEU B N 1
ATOM 2840 C CA . LEU B 1 59 ? 2.732 33.312 -0.561 1 85.31 59 LEU B CA 1
ATOM 2841 C C . LEU B 1 59 ? 2.59 31.797 -0.553 1 85.31 59 LEU B C 1
ATOM 2843 O O . LEU B 1 59 ? 3.533 31.094 -0.203 1 85.31 59 LEU B O 1
ATOM 2847 N N . LEU B 1 60 ? 1.382 31.438 -0.814 1 85.81 60 LEU B N 1
ATOM 2848 C CA . LEU B 1 60 ? 1.114 30 -0.811 1 85.81 60 LEU B CA 1
ATOM 2849 C C . LEU B 1 60 ? 1.254 29.422 -2.213 1 85.81 60 LEU B C 1
ATOM 2851 O O . LEU B 1 60 ? 1.545 28.234 -2.369 1 85.81 60 LEU B O 1
ATOM 2855 N N . PHE B 1 61 ? 1.036 30.234 -3.24 1 88.19 61 PHE B N 1
ATOM 2856 C CA . PHE B 1 61 ? 1.133 29.797 -4.625 1 88.19 61 PHE B CA 1
ATOM 2857 C C . PHE B 1 61 ? 2.074 30.688 -5.418 1 88.19 61 PHE B C 1
ATOM 2859 O O . PHE B 1 61 ? 2.082 31.906 -5.234 1 88.19 61 PHE B O 1
ATOM 2866 N N . ASP B 1 62 ? 2.98 30.016 -6.125 1 83.06 62 ASP B N 1
ATOM 2867 C CA . ASP B 1 62 ? 3.736 30.703 -7.168 1 83.06 62 ASP B CA 1
ATOM 2868 C C . ASP B 1 62 ? 2.918 30.812 -8.453 1 83.06 62 ASP B C 1
ATOM 2870 O O . ASP B 1 62 ? 2.635 29.812 -9.109 1 83.06 62 ASP B O 1
ATOM 2874 N N . ARG B 1 63 ? 2.51 32.031 -8.766 1 77.06 63 ARG B N 1
ATOM 2875 C CA . ARG B 1 63 ? 1.619 32.25 -9.898 1 77.06 63 ARG B CA 1
ATOM 2876 C C . ARG B 1 63 ? 2.387 32.812 -11.094 1 77.06 63 ARG B C 1
ATOM 2878 O O . ARG B 1 63 ? 1.794 33.406 -12 1 77.06 63 ARG B O 1
ATOM 2885 N N . SER B 1 64 ? 3.686 32.656 -11.016 1 76.56 64 SER B N 1
ATOM 2886 C CA . SER B 1 64 ? 4.504 33.25 -12.07 1 76.56 64 SER B CA 1
ATOM 2887 C C . SER B 1 64 ? 4.398 32.438 -13.359 1 76.56 64 SER B C 1
ATOM 2889 O O . SER B 1 64 ? 4.605 32.969 -14.453 1 76.56 64 SER B O 1
ATOM 2891 N N . GLY B 1 65 ? 4.09 31.266 -13.305 1 68.12 65 GLY B N 1
ATOM 2892 C CA . GLY B 1 65 ? 3.979 30.438 -14.492 1 68.12 65 GLY B CA 1
ATOM 2893 C C . GLY B 1 65 ? 2.543 30.203 -14.93 1 68.12 65 GLY B C 1
ATOM 2894 O O . GLY B 1 65 ? 1.64 30.938 -14.523 1 68.12 65 GLY B O 1
ATOM 2895 N N . HIS B 1 66 ? 2.326 29.375 -15.898 1 66.94 66 HIS B N 1
ATOM 2896 C CA . HIS B 1 66 ? 1.021 29.047 -16.469 1 66.94 66 HIS B CA 1
ATOM 2897 C C . HIS B 1 66 ? 0.159 28.281 -15.461 1 66.94 66 HIS B C 1
ATOM 2899 O O . HIS B 1 66 ? -1.071 28.312 -15.539 1 66.94 66 HIS B O 1
ATOM 2905 N N . ARG B 1 67 ? 0.768 27.688 -14.5 1 75.12 67 ARG B N 1
ATOM 2906 C CA . ARG B 1 67 ? 0.028 26.938 -13.492 1 75.12 67 ARG B CA 1
ATOM 2907 C C . ARG B 1 67 ? 0.363 27.422 -12.086 1 75.12 67 ARG B C 1
ATOM 2909 O O . ARG B 1 67 ? 1.495 27.828 -11.82 1 75.12 67 ARG B O 1
ATOM 2916 N N . ALA B 1 68 ? -0.711 27.453 -11.273 1 80.56 68 ALA B N 1
ATOM 2917 C CA . ALA B 1 68 ? -0.505 27.766 -9.859 1 80.56 68 ALA B CA 1
ATOM 2918 C C . ALA B 1 68 ? 0.236 26.641 -9.156 1 80.56 68 ALA B C 1
ATOM 2920 O O . ALA B 1 68 ? -0.224 25.484 -9.156 1 80.56 68 ALA B O 1
ATOM 2921 N N . GLN B 1 69 ? 1.46 26.984 -8.742 1 82.12 69 GLN B N 1
ATOM 2922 C CA . GLN B 1 69 ? 2.252 26 -8.016 1 82.12 69 GLN B CA 1
ATOM 2923 C C . GLN B 1 69 ? 2.418 26.391 -6.551 1 82.12 69 GLN B C 1
ATOM 2925 O O . GLN B 1 69 ? 2.604 27.562 -6.234 1 82.12 69 GLN B O 1
ATOM 2930 N N . LEU B 1 70 ? 2.287 25.328 -5.734 1 80.44 70 LEU B N 1
ATOM 2931 C CA . LEU B 1 70 ? 2.471 25.594 -4.312 1 80.44 70 LEU B CA 1
ATOM 2932 C C . LEU B 1 70 ? 3.898 26.047 -4.023 1 80.44 70 LEU B C 1
ATOM 2934 O O . LEU B 1 70 ? 4.852 25.5 -4.574 1 80.44 70 LEU B O 1
ATOM 2938 N N . THR B 1 71 ? 4.016 27.125 -3.191 1 77.81 71 THR B N 1
ATOM 2939 C CA . THR B 1 71 ? 5.289 27.5 -2.584 1 77.81 71 THR B CA 1
ATOM 2940 C C . THR B 1 71 ? 5.645 26.531 -1.452 1 77.81 71 THR B C 1
ATOM 2942 O O . THR B 1 71 ? 4.816 25.719 -1.04 1 77.81 71 THR B O 1
ATOM 2945 N N . PRO B 1 72 ? 6.859 26.609 -1.003 1 64.5 72 PRO B N 1
ATOM 2946 C CA . PRO B 1 72 ? 7.203 25.812 0.178 1 64.5 72 PRO B CA 1
ATOM 2947 C C . PRO B 1 72 ? 6.258 26.062 1.352 1 64.5 72 PRO B C 1
ATOM 2949 O O . PRO B 1 72 ? 5.871 25.125 2.049 1 64.5 72 PRO B O 1
ATOM 2952 N N . ALA B 1 73 ? 5.949 27.266 1.516 1 74.31 73 ALA B N 1
ATOM 2953 C CA . ALA B 1 73 ? 4.988 27.609 2.561 1 74.31 73 ALA B CA 1
ATOM 2954 C C . ALA B 1 73 ? 3.627 26.984 2.283 1 74.31 73 ALA B C 1
ATOM 2956 O O . ALA B 1 73 ? 2.957 26.5 3.201 1 74.31 73 ALA B O 1
ATOM 2957 N N . GLY B 1 74 ? 3.232 27 1.036 1 77.62 74 GLY B N 1
ATOM 2958 C CA . GLY B 1 74 ? 1.981 26.359 0.646 1 77.62 74 GLY B CA 1
ATOM 2959 C C . GLY B 1 74 ? 1.979 24.859 0.86 1 77.62 74 GLY B C 1
ATOM 2960 O O . GLY B 1 74 ? 0.991 24.297 1.338 1 77.62 74 GLY B O 1
ATOM 2961 N N . GLN B 1 75 ? 3.031 24.297 0.6 1 70.75 75 GLN B N 1
ATOM 2962 C CA . GLN B 1 75 ? 3.178 22.859 0.792 1 70.75 75 GLN B CA 1
ATOM 2963 C C . GLN B 1 75 ? 3.08 22.484 2.27 1 70.75 75 GLN B C 1
ATOM 2965 O O . GLN B 1 75 ? 2.408 21.516 2.627 1 70.75 75 GLN B O 1
ATOM 2970 N N . MET B 1 76 ? 3.748 23.25 3.016 1 65.44 76 MET B N 1
ATOM 2971 C CA . MET B 1 76 ? 3.707 23.016 4.457 1 65.44 76 MET B CA 1
ATOM 2972 C C . MET B 1 76 ? 2.291 23.188 4.996 1 65.44 76 MET B C 1
ATOM 2974 O O . MET B 1 76 ? 1.828 22.375 5.797 1 65.44 76 MET B O 1
ATOM 2978 N N . LEU B 1 77 ? 1.712 24.219 4.539 1 69.5 77 LEU B N 1
ATOM 2979 C CA . LEU B 1 77 ? 0.343 24.484 4.977 1 69.5 77 LEU B CA 1
ATOM 2980 C C . LEU B 1 77 ? -0.567 23.312 4.613 1 69.5 77 LEU B C 1
ATOM 2982 O O . LEU B 1 77 ? -1.369 22.859 5.438 1 69.5 77 LEU B O 1
ATOM 2986 N N . LEU B 1 78 ? -0.39 22.875 3.408 1 70.94 78 LEU B N 1
ATOM 2987 C CA . LEU B 1 78 ? -1.264 21.797 2.945 1 70.94 78 LEU B CA 1
ATOM 2988 C C . LEU B 1 78 ? -0.961 20.5 3.678 1 70.94 78 LEU B C 1
ATOM 2990 O O . LEU B 1 78 ? -1.879 19.766 4.062 1 70.94 78 LEU B O 1
ATOM 2994 N N . ARG B 1 79 ? 0.195 20.266 3.826 1 63.19 79 ARG B N 1
ATOM 2995 C CA . ARG B 1 79 ? 0.579 19.062 4.551 1 63.19 79 ARG B CA 1
ATOM 2996 C C . ARG B 1 79 ? 0.012 19.078 5.969 1 63.19 79 ARG B C 1
ATOM 2998 O O . ARG B 1 79 ? -0.645 18.125 6.387 1 63.19 79 ARG B O 1
ATOM 3005 N N . ASP B 1 80 ? 0.311 20.109 6.652 1 60.72 80 ASP B N 1
ATOM 3006 C CA . ASP B 1 80 ? -0.163 20.234 8.023 1 60.72 80 ASP B CA 1
ATOM 3007 C C . ASP B 1 80 ? -1.67 20.469 8.07 1 60.72 80 ASP B C 1
ATOM 3009 O O . ASP B 1 80 ? -2.354 20.016 8.984 1 60.72 80 ASP B O 1
ATOM 3013 N N . GLY B 1 81 ? -2.07 21.156 7.074 1 63.47 81 GLY B N 1
ATOM 3014 C CA . GLY B 1 81 ? -3.496 21.422 6.969 1 63.47 81 GLY B CA 1
ATOM 3015 C C . GLY B 1 81 ? -4.32 20.156 6.793 1 63.47 81 GLY B C 1
ATOM 3016 O O . GLY B 1 81 ? -5.41 20.031 7.355 1 63.47 81 GLY B O 1
ATOM 3017 N N . ARG B 1 82 ? -3.705 19.312 6.105 1 61.59 82 ARG B N 1
ATOM 3018 C CA . ARG B 1 82 ? -4.391 18.047 5.918 1 61.59 82 ARG B CA 1
ATOM 3019 C C . ARG B 1 82 ? -4.594 17.328 7.246 1 61.59 82 ARG B C 1
ATOM 3021 O O . ARG B 1 82 ? -5.66 16.766 7.5 1 61.59 82 ARG B O 1
ATOM 3028 N N . HIS B 1 83 ? -3.629 17.406 7.953 1 57.19 83 HIS B N 1
ATOM 3029 C CA . HIS B 1 83 ? -3.773 16.859 9.297 1 57.19 83 HIS B CA 1
ATOM 3030 C C . HIS B 1 83 ? -4.883 17.562 10.062 1 57.19 83 HIS B C 1
ATOM 3032 O O . HIS B 1 83 ? -5.668 16.922 10.766 1 57.19 83 HIS B O 1
ATOM 3038 N N . LEU B 1 84 ? -4.832 18.844 9.859 1 54.94 84 LEU B N 1
ATOM 3039 C CA . LEU B 1 84 ? -5.859 19.641 10.531 1 54.94 84 LEU B CA 1
ATOM 3040 C C . LEU B 1 84 ? -7.246 19.281 9.992 1 54.94 84 LEU B C 1
ATOM 3042 O O . LEU B 1 84 ? -8.195 19.156 10.766 1 54.94 84 LEU B O 1
ATOM 3046 N N . LEU B 1 85 ? -7.34 19.172 8.68 1 61.03 85 LEU B N 1
ATOM 3047 C CA . LEU B 1 85 ? -8.617 18.812 8.078 1 61.03 85 LEU B CA 1
ATOM 3048 C C . LEU B 1 85 ? -9.078 17.453 8.57 1 61.03 85 LEU B C 1
ATOM 3050 O O . LEU B 1 85 ? -10.258 17.25 8.852 1 61.03 85 LEU B O 1
ATOM 3054 N N . HIS B 1 86 ? -8.148 16.641 8.672 1 59.53 86 HIS B N 1
ATOM 3055 C CA . HIS B 1 86 ? -8.461 15.328 9.227 1 59.53 86 HIS B CA 1
ATOM 3056 C C . HIS B 1 86 ? -8.945 15.438 10.672 1 59.53 86 HIS B C 1
ATOM 3058 O O . HIS B 1 86 ? -9.891 14.75 11.07 1 59.53 86 HIS B O 1
ATOM 3064 N N . SER B 1 87 ? -8.289 16.266 11.328 1 56.94 87 SER B N 1
ATOM 3065 C CA . SER B 1 87 ? -8.672 16.469 12.719 1 56.94 87 SER B CA 1
ATOM 3066 C C . SER B 1 87 ? -10.078 17.047 12.828 1 56.94 87 SER B C 1
ATOM 3068 O O . SER B 1 87 ? -10.844 16.672 13.719 1 56.94 87 SER B O 1
ATOM 3070 N N . LEU B 1 88 ? -10.383 17.969 11.992 1 57.28 88 LEU B N 1
ATOM 3071 C CA . LEU B 1 88 ? -11.734 18.531 11.977 1 57.28 88 LEU B CA 1
ATOM 3072 C C . LEU B 1 88 ? -12.758 17.469 11.602 1 57.28 88 LEU B C 1
ATOM 3074 O O . LEU B 1 88 ? -13.844 17.406 12.195 1 57.28 88 LEU B O 1
ATOM 3078 N N . ASP B 1 89 ? -12.445 16.719 10.594 1 61 89 ASP B N 1
ATOM 3079 C CA . ASP B 1 89 ? -13.312 15.609 10.234 1 61 89 ASP B CA 1
ATOM 3080 C C . ASP B 1 89 ? -13.508 14.656 11.406 1 61 89 ASP B C 1
ATOM 3082 O O . ASP B 1 89 ? -14.617 14.188 11.656 1 61 89 ASP B O 1
ATOM 3086 N N . ASP B 1 90 ? -12.445 14.523 12.031 1 59.78 90 ASP B N 1
ATOM 3087 C CA . ASP B 1 90 ? -12.5 13.664 13.211 1 59.78 90 ASP B CA 1
ATOM 3088 C C . ASP B 1 90 ? -13.445 14.242 14.266 1 59.78 90 ASP B C 1
ATOM 3090 O O . ASP B 1 90 ? -14.195 13.5 14.906 1 59.78 90 ASP B O 1
ATOM 3094 N N . LEU B 1 91 ? -13.328 15.516 14.414 1 54.69 91 LEU B N 1
ATOM 3095 C CA . LEU B 1 91 ? -14.219 16.172 15.367 1 54.69 91 LEU B CA 1
ATOM 3096 C C . LEU B 1 91 ? -15.68 16 14.969 1 54.69 91 LEU B C 1
ATOM 3098 O O . LEU B 1 91 ? -16.516 15.68 15.805 1 54.69 91 LEU B O 1
ATOM 3102 N N . ALA B 1 92 ? -15.961 16.312 13.734 1 59.62 92 ALA B N 1
ATOM 3103 C CA . ALA B 1 92 ? -17.328 16.125 13.25 1 59.62 92 ALA B CA 1
ATOM 3104 C C . ALA B 1 92 ? -17.797 14.688 13.477 1 59.62 92 ALA B C 1
ATOM 3106 O O . ALA B 1 92 ? -18.938 14.469 13.898 1 59.62 92 ALA B O 1
ATOM 3107 N N . CYS B 1 93 ? -16.969 13.812 13.25 1 62.31 93 CYS B N 1
ATOM 3108 C CA . CYS B 1 93 ? -17.281 12.406 13.438 1 62.31 93 CYS B CA 1
ATOM 3109 C C . CYS B 1 93 ? -17.547 12.094 14.906 1 62.31 93 CYS B C 1
ATOM 3111 O O . CYS B 1 93 ? -18.438 11.297 15.227 1 62.31 93 CYS B O 1
ATOM 3113 N N . ARG B 1 94 ? -16.828 12.727 15.695 1 58.41 94 ARG B N 1
ATOM 3114 C CA . ARG B 1 94 ? -17.031 12.516 17.125 1 58.41 94 ARG B CA 1
ATOM 3115 C C . ARG B 1 94 ? -18.391 13.031 17.578 1 58.41 94 ARG B C 1
ATOM 3117 O O . ARG B 1 94 ? -19.078 12.383 18.375 1 58.41 94 ARG B O 1
ATOM 3124 N N . VAL B 1 95 ? -18.688 14.148 17.094 1 57.19 95 VAL B N 1
ATOM 3125 C CA . VAL B 1 95 ? -19.984 14.711 17.453 1 57.19 95 VAL B CA 1
ATOM 3126 C C . VAL B 1 95 ? -21.094 13.75 17.031 1 57.19 95 VAL B C 1
ATOM 3128 O O . VAL B 1 95 ? -22.016 13.484 17.797 1 57.19 95 VAL B O 1
ATOM 3131 N N . LYS B 1 96 ? -21.047 13.32 15.852 1 63.69 96 LYS B N 1
ATOM 3132 C CA . LYS B 1 96 ? -22.047 12.375 15.359 1 63.69 96 LYS B CA 1
ATOM 3133 C C . LYS B 1 96 ? -22.062 11.109 16.203 1 63.69 96 LYS B C 1
ATOM 3135 O O . LYS B 1 96 ? -23.141 10.562 16.5 1 63.69 96 LYS B O 1
ATOM 3140 N N . ARG B 1 97 ? -20.953 10.719 16.594 1 67.69 97 ARG B N 1
ATOM 3141 C CA . ARG B 1 97 ? -20.844 9.531 17.438 1 67.69 97 ARG B CA 1
ATOM 3142 C C . ARG B 1 97 ? -21.562 9.742 18.766 1 67.69 97 ARG B C 1
ATOM 3144 O O . ARG B 1 97 ? -22.219 8.828 19.281 1 67.69 97 ARG B O 1
ATOM 3151 N N . ILE B 1 98 ? -21.391 10.836 19.266 1 60.62 98 ILE B N 1
ATOM 3152 C CA . ILE B 1 98 ? -22.047 11.133 20.547 1 60.62 98 ILE B CA 1
ATOM 3153 C C . ILE B 1 98 ? -23.562 11.109 20.359 1 60.62 98 ILE B C 1
ATOM 3155 O O . ILE B 1 98 ? -24.297 10.586 21.219 1 60.62 98 ILE B O 1
ATOM 3159 N N . ALA B 1 99 ? -23.875 11.5 19.266 1 64.69 99 ALA B N 1
ATOM 3160 C CA . ALA B 1 99 ? -25.312 11.586 19.031 1 64.69 99 ALA B CA 1
ATOM 3161 C C . ALA B 1 99 ? -25.906 10.203 18.75 1 64.69 99 ALA B C 1
ATOM 3163 O O . ALA B 1 99 ? -27 9.875 19.219 1 64.69 99 ALA B O 1
ATOM 3164 N N . THR B 1 100 ? -25.203 9.312 18.047 1 74.44 100 THR B N 1
ATOM 3165 C CA . THR B 1 100 ? -25.781 8.055 17.594 1 74.44 100 THR B CA 1
ATOM 3166 C C . THR B 1 100 ? -25.125 6.863 18.281 1 74.44 100 THR B C 1
ATOM 3168 O O . THR B 1 100 ? -25.656 5.754 18.266 1 74.44 100 THR B O 1
ATOM 3171 N N . GLY B 1 101 ? -23.938 7.102 18.812 1 82.56 101 GLY B N 1
ATOM 3172 C CA . GLY B 1 101 ? -23.125 6.035 19.375 1 82.56 101 GLY B CA 1
ATOM 3173 C C . GLY B 1 101 ? -22.25 5.344 18.344 1 82.56 101 GLY B C 1
ATOM 3174 O O . GLY B 1 101 ? -21.344 4.582 18.703 1 82.56 101 GLY B O 1
ATOM 3175 N N . TRP B 1 102 ? -22.656 5.637 17.094 1 88.44 102 TRP B N 1
ATOM 3176 C CA . TRP B 1 102 ? -21.922 4.996 16.016 1 88.44 102 TRP B CA 1
ATOM 3177 C C . TRP B 1 102 ? -20.906 5.957 15.406 1 88.44 102 TRP B C 1
ATOM 3179 O O . TRP B 1 102 ? -21.188 7.141 15.211 1 88.44 102 TRP B O 1
ATOM 3189 N N . GLU B 1 103 ? -19.719 5.402 15.102 1 89.69 103 GLU B N 1
ATOM 3190 C CA . GLU B 1 103 ? -18.734 6.168 14.336 1 89.69 103 GLU B CA 1
ATOM 3191 C C . GLU B 1 103 ? -19.219 6.43 12.914 1 89.69 103 GLU B C 1
ATOM 3193 O O . GLU B 1 103 ? -19.922 5.602 12.336 1 89.69 103 GLU B O 1
ATOM 3198 N N . VAL B 1 104 ? -18.812 7.547 12.445 1 84.56 104 VAL B N 1
ATOM 3199 C CA . VAL B 1 104 ? -19.078 7.816 11.039 1 84.56 104 VAL B CA 1
ATOM 3200 C C . VAL B 1 104 ? -18.219 6.902 10.172 1 84.56 104 VAL B C 1
ATOM 3202 O O . VAL B 1 104 ? -18.703 6.367 9.164 1 84.56 104 VAL B O 1
ATOM 3205 N N . GLU B 1 105 ? -16.984 6.727 10.562 1 91.19 105 GLU B N 1
ATOM 3206 C CA . GLU B 1 105 ? -16.016 5.891 9.859 1 91.19 105 GLU B CA 1
ATOM 3207 C C . GLU B 1 105 ? -15.156 5.102 10.836 1 91.19 105 GLU B C 1
ATOM 3209 O O . GLU B 1 105 ? -14.789 5.609 11.898 1 91.19 105 GLU B O 1
ATOM 3214 N N . LEU B 1 106 ? -14.938 3.889 10.484 1 95.12 106 LEU B N 1
ATOM 3215 C CA . LEU B 1 106 ? -13.992 3.061 11.234 1 95.12 106 LEU B CA 1
ATOM 3216 C C . LEU B 1 106 ? -12.82 2.648 10.352 1 95.12 106 LEU B C 1
ATOM 3218 O O . LEU B 1 106 ? -13.008 2.002 9.32 1 95.12 106 LEU B O 1
ATOM 3222 N N . ARG B 1 107 ? -11.664 3.07 10.758 1 96.94 107 ARG B N 1
ATOM 3223 C CA . ARG B 1 107 ? -10.445 2.77 10.023 1 96.94 107 ARG B CA 1
ATOM 3224 C C . ARG B 1 107 ? -9.711 1.579 10.633 1 96.94 107 ARG B C 1
ATOM 3226 O O . ARG B 1 107 ? -9.32 1.62 11.797 1 96.94 107 ARG B O 1
ATOM 3233 N N . ILE B 1 108 ? -9.5 0.515 9.781 1 98.31 108 ILE B N 1
ATOM 3234 C CA . ILE B 1 108 ? -8.867 -0.716 10.25 1 98.31 108 ILE B CA 1
ATOM 3235 C C . ILE B 1 108 ? -7.609 -0.994 9.422 1 98.31 108 ILE B C 1
ATOM 3237 O O . ILE B 1 108 ? -7.676 -1.114 8.203 1 98.31 108 ILE B O 1
ATOM 3241 N N . ALA B 1 109 ? -6.453 -1.062 10.07 1 98.5 109 ALA B N 1
ATOM 3242 C CA . ALA B 1 109 ? -5.207 -1.465 9.422 1 98.5 109 ALA B CA 1
ATOM 3243 C C . ALA B 1 109 ? -4.883 -2.926 9.719 1 98.5 109 ALA B C 1
ATOM 3245 O O . ALA B 1 109 ? -4.848 -3.338 10.883 1 98.5 109 ALA B O 1
ATOM 3246 N N . ILE B 1 110 ? -4.656 -3.658 8.672 1 98.19 110 ILE B N 1
ATOM 3247 C CA . ILE B 1 110 ? -4.383 -5.086 8.797 1 98.19 110 ILE B CA 1
ATOM 3248 C C . ILE B 1 110 ? -2.928 -5.367 8.43 1 98.19 110 ILE B C 1
ATOM 3250 O O . ILE B 1 110 ? -2.43 -4.867 7.414 1 98.19 110 ILE B O 1
ATOM 3254 N N . SER B 1 111 ? -2.273 -6.133 9.227 1 97.88 111 SER B N 1
ATOM 3255 C CA . SER B 1 111 ? -0.903 -6.531 8.922 1 97.88 111 SER B CA 1
ATOM 3256 C C . SER B 1 111 ? -0.852 -7.441 7.699 1 97.88 111 SER B C 1
ATOM 3258 O O . SER B 1 111 ? -1.672 -8.352 7.562 1 97.88 111 SER B O 1
ATOM 3260 N N . ALA B 1 112 ? 0.203 -7.25 6.957 1 97.19 112 ALA B N 1
ATOM 3261 C CA . ALA B 1 112 ? 0.375 -7.992 5.711 1 97.19 112 ALA B CA 1
ATOM 3262 C C . ALA B 1 112 ? 0.708 -9.453 5.988 1 97.19 112 ALA B C 1
ATOM 3264 O O . ALA B 1 112 ? 0.657 -10.297 5.086 1 97.19 112 ALA B O 1
ATOM 3265 N N . VAL B 1 113 ? 1.04 -9.836 7.176 1 96.56 113 VAL B N 1
ATOM 3266 C CA . VAL B 1 113 ? 1.421 -11.211 7.48 1 96.56 113 VAL B CA 1
ATOM 3267 C C . VAL B 1 113 ? 0.169 -12.07 7.629 1 96.56 113 VAL B C 1
ATOM 3269 O O . VAL B 1 113 ? 0.25 -13.305 7.625 1 96.56 113 VAL B O 1
ATOM 3272 N N . LEU B 1 114 ? -1.011 -11.422 7.781 1 96.94 114 LEU B N 1
ATOM 3273 C CA . LEU B 1 114 ? -2.27 -12.148 7.934 1 96.94 114 LEU B CA 1
ATOM 3274 C C . LEU B 1 114 ? -3.031 -12.195 6.613 1 96.94 114 LEU B C 1
ATOM 3276 O O . LEU B 1 114 ? -2.963 -11.258 5.816 1 96.94 114 LEU B O 1
ATOM 3280 N N . PRO B 1 115 ? -3.738 -13.297 6.441 1 95.88 115 PRO B N 1
ATOM 3281 C CA . PRO B 1 115 ? -4.684 -13.289 5.32 1 95.88 115 PRO B CA 1
ATOM 3282 C C . PRO B 1 115 ? -5.891 -12.391 5.574 1 95.88 115 PRO B C 1
ATOM 3284 O O . PRO B 1 115 ? -6.379 -12.312 6.707 1 95.88 115 PRO B O 1
ATOM 3287 N N . ILE B 1 116 ? -6.379 -11.727 4.559 1 95.25 116 ILE B N 1
ATOM 3288 C CA . ILE B 1 116 ? -7.5 -10.805 4.727 1 95.25 116 ILE B CA 1
ATOM 3289 C C . ILE B 1 116 ? -8.812 -11.562 4.559 1 95.25 116 ILE B C 1
ATOM 3291 O O . ILE B 1 116 ? -9.875 -11.07 4.938 1 95.25 116 ILE B O 1
ATOM 3295 N N . GLU B 1 117 ? -8.812 -12.742 4.062 1 94.75 117 GLU B N 1
ATOM 3296 C CA . GLU B 1 117 ? -10 -13.484 3.629 1 94.75 117 GLU B CA 1
ATOM 3297 C C . GLU B 1 117 ? -10.992 -13.656 4.773 1 94.75 117 GLU B C 1
ATOM 3299 O O . GLU B 1 117 ? -12.188 -13.398 4.609 1 94.75 117 GLU B O 1
ATOM 3304 N N . PRO B 1 118 ? -10.492 -14.023 5.988 1 95.25 118 PRO B N 1
ATOM 3305 C CA . PRO B 1 118 ? -11.453 -14.188 7.082 1 95.25 118 PRO B CA 1
ATOM 3306 C C . PRO B 1 118 ? -12.156 -12.883 7.449 1 95.25 118 PRO B C 1
ATOM 3308 O O . PRO B 1 118 ? -13.25 -12.906 8.016 1 95.25 118 PRO B O 1
ATOM 3311 N N . LEU B 1 119 ? -11.562 -11.789 7.121 1 97.25 119 LEU B N 1
ATOM 3312 C CA . LEU B 1 119 ? -12.117 -10.5 7.516 1 97.25 119 LEU B CA 1
ATOM 3313 C C . LEU B 1 119 ? -13.258 -10.094 6.582 1 97.25 119 LEU B C 1
ATOM 3315 O O . LEU B 1 119 ? -14.078 -9.234 6.93 1 97.25 119 LEU B O 1
ATOM 3319 N N . PHE B 1 120 ? -13.352 -10.664 5.395 1 97.38 120 PHE B N 1
ATOM 3320 C CA . PHE B 1 120 ? -14.461 -10.367 4.496 1 97.38 120 PHE B CA 1
ATOM 3321 C C . PHE B 1 120 ? -15.781 -10.812 5.105 1 97.38 120 PHE B C 1
ATOM 3323 O O . PHE B 1 120 ? -16.812 -10.156 4.922 1 97.38 120 PHE B O 1
ATOM 3330 N N . ASP B 1 121 ? -15.742 -11.922 5.824 1 96 121 ASP B N 1
ATOM 3331 C CA . ASP B 1 121 ? -16.953 -12.383 6.512 1 96 121 ASP B CA 1
ATOM 3332 C C . ASP B 1 121 ? -17.391 -11.375 7.582 1 96 121 ASP B C 1
ATOM 3334 O O . ASP B 1 121 ? -18.578 -11.109 7.734 1 96 121 ASP B O 1
ATOM 3338 N N . LEU B 1 122 ? -16.438 -10.875 8.234 1 97.25 122 LEU B N 1
ATOM 3339 C CA . LEU B 1 122 ? -16.75 -9.867 9.25 1 97.25 122 LEU B CA 1
ATOM 3340 C C . LEU B 1 122 ? -17.281 -8.594 8.602 1 97.25 122 LEU B C 1
ATOM 3342 O O . LEU B 1 122 ? -18.188 -7.957 9.141 1 97.25 122 LEU B O 1
ATOM 3346 N N . MET B 1 123 ? -16.688 -8.188 7.484 1 97.81 123 MET B N 1
ATOM 3347 C CA . MET B 1 123 ? -17.172 -7.02 6.754 1 97.81 123 MET B CA 1
ATOM 3348 C C . MET B 1 123 ? -18.625 -7.207 6.344 1 97.81 123 MET B C 1
ATOM 3350 O O . MET B 1 123 ? -19.438 -6.281 6.461 1 97.81 123 MET B O 1
ATOM 3354 N N . ARG B 1 124 ? -18.938 -8.383 5.902 1 97 124 ARG B N 1
ATOM 3355 C CA . ARG B 1 124 ? -20.312 -8.711 5.516 1 97 124 ARG B CA 1
ATOM 3356 C C . ARG B 1 124 ? -21.266 -8.594 6.699 1 97 124 ARG B C 1
ATOM 3358 O O . ARG B 1 124 ? -22.312 -7.969 6.598 1 97 124 ARG B O 1
ATOM 3365 N N . ASP B 1 125 ? -20.859 -9.227 7.828 1 97.06 125 ASP B N 1
ATOM 3366 C CA . ASP B 1 125 ? -21.688 -9.18 9.031 1 97.06 125 ASP B CA 1
ATOM 3367 C C . ASP B 1 125 ? -21.875 -7.746 9.523 1 97.06 125 ASP B C 1
ATOM 3369 O O . ASP B 1 125 ? -22.953 -7.371 9.969 1 97.06 125 ASP B O 1
ATOM 3373 N N . PHE B 1 126 ? -20.859 -6.977 9.438 1 97.38 126 PHE B N 1
ATOM 3374 C CA . PHE B 1 126 ? -20.906 -5.586 9.875 1 97.38 126 PHE B CA 1
ATOM 3375 C C . PHE B 1 126 ? -21.844 -4.777 8.984 1 97.38 126 PHE B C 1
ATOM 3377 O O . PHE B 1 126 ? -22.625 -3.959 9.477 1 97.38 126 PHE B O 1
ATOM 3384 N N . GLN B 1 127 ? -21.703 -4.961 7.723 1 94.06 127 GLN B N 1
ATOM 3385 C CA . GLN B 1 127 ? -22.578 -4.281 6.766 1 94.06 127 GLN B CA 1
ATOM 3386 C C . GLN B 1 127 ? -24.047 -4.574 7.055 1 94.06 127 GLN B C 1
ATOM 3388 O O . GLN B 1 127 ? -24.906 -3.699 6.898 1 94.06 127 GLN B O 1
ATOM 3393 N N . ALA B 1 128 ? -24.328 -5.781 7.461 1 94.38 128 ALA B N 1
ATOM 3394 C CA . ALA B 1 128 ? -25.703 -6.223 7.727 1 94.38 128 ALA B CA 1
ATOM 3395 C C . ALA B 1 128 ? -26.312 -5.453 8.898 1 94.38 128 ALA B C 1
ATOM 3397 O O . ALA B 1 128 ? -27.531 -5.402 9.047 1 94.38 128 ALA B O 1
ATOM 3398 N N . LEU B 1 129 ? -25.453 -4.816 9.672 1 93.88 129 LEU B N 1
ATOM 3399 C CA . LEU B 1 129 ? -25.922 -4.023 10.797 1 93.88 129 LEU B CA 1
ATOM 3400 C C . LEU B 1 129 ? -26.562 -2.729 10.32 1 93.88 129 LEU B C 1
ATOM 3402 O O . LEU B 1 129 ? -27.312 -2.086 11.062 1 93.88 129 LEU B O 1
ATOM 3406 N N . GLN B 1 130 ? -26.188 -2.324 9.148 1 90.5 130 GLN B N 1
ATOM 3407 C CA . GLN B 1 130 ? -26.656 -1.067 8.586 1 90.5 130 GLN B CA 1
ATOM 3408 C C . GLN B 1 130 ? -26.484 0.081 9.578 1 90.5 130 GLN B C 1
ATOM 3410 O O . GLN B 1 130 ? -27.422 0.842 9.82 1 90.5 130 GLN B O 1
ATOM 3415 N N . SER B 1 131 ? -25.375 0.184 10.203 1 90.06 131 SER B N 1
ATOM 3416 C CA . SER B 1 131 ? -25.062 1.149 11.25 1 90.06 131 SER B CA 1
ATOM 3417 C C . SER B 1 131 ? -24.828 2.539 10.672 1 90.06 131 SER B C 1
ATOM 3419 O O . SER B 1 131 ? -24.828 3.533 11.398 1 90.06 131 SER B O 1
ATOM 3421 N N . GLY B 1 132 ? -24.531 2.602 9.383 1 86.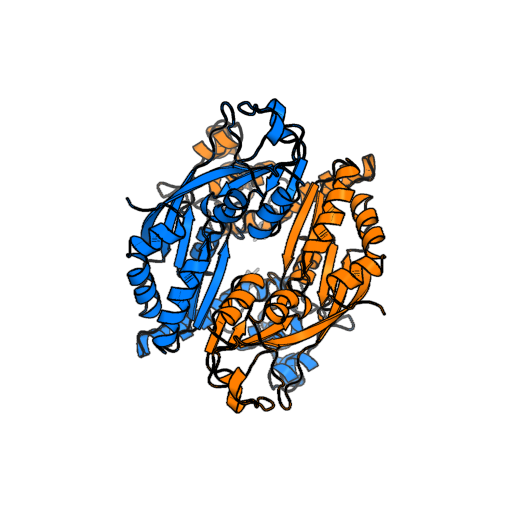56 132 GLY B N 1
ATOM 3422 C CA . GLY B 1 132 ? -24.156 3.859 8.75 1 86.56 132 GLY B CA 1
ATOM 3423 C C . GLY B 1 132 ? -22.672 4.156 8.836 1 86.56 132 GLY B C 1
ATOM 3424 O O . GLY B 1 132 ? -22.203 5.117 8.227 1 86.56 132 GLY B O 1
ATOM 3425 N N . THR B 1 133 ? -21.906 3.359 9.531 1 91.75 133 THR B N 1
ATOM 3426 C CA . THR B 1 133 ? -20.469 3.533 9.656 1 91.75 133 THR B CA 1
ATOM 3427 C C . THR B 1 133 ? -19.75 3.043 8.398 1 91.75 133 THR B C 1
ATOM 3429 O O . THR B 1 133 ? -19.953 1.906 7.965 1 91.75 133 THR B O 1
ATOM 3432 N N . SER B 1 134 ? -18.953 3.896 7.812 1 92.12 134 SER B N 1
ATOM 3433 C CA . SER B 1 134 ? -18.125 3.475 6.688 1 92.12 134 SER B CA 1
ATOM 3434 C C . SER B 1 134 ? -16.859 2.758 7.172 1 92.12 134 SER B C 1
ATOM 3436 O O . SER B 1 134 ? -16.25 3.16 8.164 1 92.12 134 SER B O 1
ATOM 3438 N N . LEU B 1 135 ? -16.547 1.697 6.434 1 96.44 135 LEU B N 1
ATOM 3439 C CA . LEU B 1 135 ? -15.336 0.954 6.758 1 96.44 135 LEU B CA 1
ATOM 3440 C C . LEU B 1 135 ? -14.195 1.339 5.82 1 96.44 135 LEU B C 1
ATOM 3442 O O . LEU B 1 135 ? -14.383 1.411 4.602 1 96.44 135 LEU B O 1
ATOM 3446 N N . ARG B 1 136 ? -13.078 1.643 6.406 1 96.69 136 ARG B N 1
ATOM 3447 C CA . ARG B 1 136 ? -11.852 1.883 5.652 1 96.69 136 ARG B CA 1
ATOM 3448 C C . ARG B 1 136 ? -10.75 0.926 6.086 1 96.69 136 ARG B C 1
ATOM 3450 O O . ARG B 1 136 ? -10.258 1.009 7.211 1 96.69 136 ARG B O 1
ATOM 3457 N N . LEU B 1 137 ? -10.359 0.072 5.129 1 98 137 LEU B N 1
ATOM 3458 C CA . LEU B 1 137 ? -9.305 -0.892 5.434 1 98 137 LEU B CA 1
ATOM 3459 C C . LEU B 1 137 ? -8 -0.508 4.742 1 98 137 LEU B C 1
ATOM 3461 O O . LEU B 1 137 ? -8.016 -0.034 3.604 1 98 137 LEU B O 1
ATOM 3465 N N . SER B 1 138 ? -6.93 -0.706 5.426 1 97.69 138 SER B N 1
ATOM 3466 C CA . SER B 1 138 ? -5.586 -0.582 4.867 1 97.69 138 SER B CA 1
ATOM 3467 C C . SER B 1 138 ? -4.727 -1.792 5.223 1 97.69 138 SER B C 1
ATOM 3469 O O . SER B 1 138 ? -5.059 -2.551 6.133 1 97.69 138 SER B O 1
ATOM 3471 N N . GLU B 1 139 ? -3.711 -2.035 4.426 1 97.81 139 GLU B N 1
ATOM 3472 C CA . GLU B 1 139 ? -2.715 -3.068 4.695 1 97.81 139 GLU B CA 1
ATOM 3473 C C . GLU B 1 139 ? -1.364 -2.455 5.051 1 97.81 139 GLU B C 1
ATOM 3475 O O . GLU B 1 139 ? -0.888 -1.551 4.363 1 97.81 139 GLU B O 1
ATOM 3480 N N . GLU B 1 140 ? -0.808 -2.975 6.121 1 97.62 140 GLU B N 1
ATOM 3481 C CA . GLU B 1 140 ? 0.457 -2.428 6.605 1 97.62 140 GLU B CA 1
ATOM 3482 C C . GLU B 1 140 ? 1.504 -3.525 6.773 1 97.62 140 GLU B C 1
ATOM 3484 O O . GLU B 1 140 ? 1.162 -4.684 7.016 1 97.62 140 GLU B O 1
ATOM 3489 N N . VAL B 1 141 ? 2.762 -3.104 6.637 1 96.69 141 VAL B N 1
ATOM 3490 C CA . VAL B 1 141 ? 3.9 -4.008 6.738 1 96.69 141 VAL B CA 1
ATOM 3491 C C . VAL B 1 141 ? 4.816 -3.562 7.879 1 96.69 141 VAL B C 1
ATOM 3493 O O . VAL B 1 141 ? 5.086 -2.369 8.031 1 96.69 141 VAL B O 1
ATOM 3496 N N . LEU B 1 142 ? 5.32 -4.543 8.719 1 93.81 142 LEU B N 1
ATOM 3497 C CA . LEU B 1 142 ? 6.254 -4.32 9.82 1 93.81 142 LEU B CA 1
ATOM 3498 C C . LEU B 1 142 ? 5.742 -3.23 10.758 1 93.81 142 LEU B C 1
ATOM 3500 O O . LEU B 1 142 ? 4.676 -3.373 11.359 1 93.81 142 LEU B O 1
ATOM 3504 N N . GLY B 1 143 ? 6.402 -2.176 10.867 1 93 143 GLY B N 1
ATOM 3505 C CA . GLY B 1 143 ? 6.02 -1.135 11.805 1 93 143 GLY B CA 1
ATOM 3506 C C . GLY B 1 143 ? 4.84 -0.309 11.328 1 93 143 GLY B C 1
ATOM 3507 O O . GLY B 1 143 ? 4.301 0.505 12.078 1 93 143 GLY B O 1
ATOM 3508 N N . GLY B 1 144 ? 4.375 -0.585 10.148 1 95.69 144 GLY B N 1
ATOM 3509 C CA . GLY B 1 144 ? 3.342 0.236 9.531 1 95.69 144 GLY B CA 1
ATOM 3510 C C . GLY B 1 144 ? 2.037 0.23 10.312 1 95.69 144 GLY B C 1
ATOM 3511 O O . GLY B 1 144 ? 1.335 1.242 10.359 1 95.69 144 GLY B O 1
ATOM 3512 N N . ALA B 1 145 ? 1.703 -0.882 10.922 1 96.88 145 ALA B N 1
ATOM 3513 C CA . ALA B 1 145 ? 0.46 -0.973 11.688 1 96.88 145 ALA B CA 1
ATOM 3514 C C . ALA B 1 145 ? 0.487 -0.038 12.891 1 96.88 145 ALA B C 1
ATOM 3516 O O . ALA B 1 145 ? -0.425 0.771 13.078 1 96.88 145 ALA B O 1
ATOM 3517 N N . TRP B 1 146 ? 1.495 -0.091 13.641 1 93.94 146 TRP B N 1
ATOM 3518 C CA . TRP B 1 146 ? 1.639 0.786 14.797 1 93.94 146 TRP B CA 1
ATOM 3519 C C . TRP B 1 146 ? 1.734 2.246 14.367 1 93.94 146 TRP B C 1
ATOM 3521 O O . TRP B 1 146 ? 1.175 3.129 15.016 1 93.94 146 TRP B O 1
ATOM 3531 N N . ASP B 1 147 ? 2.463 2.467 13.297 1 92.25 147 ASP B N 1
ATOM 3532 C CA . ASP B 1 147 ? 2.58 3.811 12.734 1 92.25 147 ASP B CA 1
ATOM 3533 C C . ASP B 1 147 ? 1.206 4.383 12.391 1 92.25 147 ASP B C 1
ATOM 3535 O O . ASP B 1 147 ? 0.899 5.523 12.75 1 92.25 147 ASP B O 1
ATOM 3539 N N . ALA B 1 148 ? 0.391 3.576 11.758 1 94 148 ALA B N 1
ATOM 3540 C CA . ALA B 1 148 ? -0.958 3.992 11.383 1 94 148 ALA B CA 1
ATOM 3541 C C . ALA B 1 148 ? -1.791 4.328 12.617 1 94 148 ALA B C 1
ATOM 3543 O O . ALA B 1 148 ? -2.521 5.32 12.625 1 94 148 ALA B O 1
ATOM 3544 N N . LEU B 1 149 ? -1.689 3.561 13.641 1 93.62 149 LEU B N 1
ATOM 3545 C CA . LEU B 1 149 ? -2.43 3.805 14.867 1 93.62 149 LEU B CA 1
ATOM 3546 C C . LEU B 1 149 ? -1.92 5.059 15.57 1 93.62 149 LEU B C 1
ATOM 3548 O O . LEU B 1 149 ? -2.711 5.906 15.992 1 93.62 149 LEU B O 1
ATOM 3552 N N . ALA B 1 150 ? -0.632 5.18 15.641 1 86.25 150 ALA B N 1
ATOM 3553 C CA . ALA B 1 150 ? -0.01 6.297 16.344 1 86.25 150 ALA B CA 1
ATOM 3554 C C . ALA B 1 150 ? -0.304 7.621 15.648 1 86.25 150 ALA B C 1
ATOM 3556 O O . ALA B 1 150 ? -0.521 8.641 16.312 1 86.25 150 ALA B O 1
ATOM 3557 N N . ALA B 1 151 ? -0.324 7.543 14.359 1 80.06 151 ALA B N 1
ATOM 3558 C CA . ALA B 1 151 ? -0.523 8.758 13.57 1 80.06 151 ALA B CA 1
ATOM 3559 C C . ALA B 1 151 ? -2.008 9.055 13.383 1 80.06 151 ALA B C 1
ATOM 3561 O O . ALA B 1 151 ? -2.375 10.062 12.773 1 80.06 151 ALA B O 1
ATOM 3562 N N . GLY B 1 152 ? -2.846 8.141 13.805 1 84.25 152 GLY B N 1
ATOM 3563 C CA . GLY B 1 152 ? -4.281 8.359 13.711 1 84.25 152 GLY B CA 1
ATOM 3564 C C . GLY B 1 152 ? -4.855 7.945 12.367 1 84.25 152 GLY B C 1
ATOM 3565 O O . GLY B 1 152 ? -6 8.273 12.047 1 84.25 152 GLY B O 1
ATOM 3566 N N . ARG B 1 153 ? -4.105 7.238 11.594 1 89.38 153 ARG B N 1
ATOM 3567 C CA . ARG B 1 153 ? -4.574 6.773 10.297 1 89.38 153 ARG B CA 1
ATOM 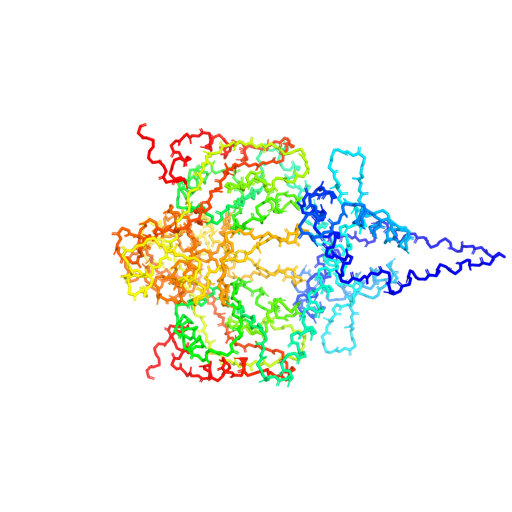3568 C C . ARG B 1 153 ? -5.406 5.504 10.438 1 89.38 153 ARG B C 1
ATOM 3570 O O . ARG B 1 153 ? -6.074 5.086 9.492 1 89.38 153 ARG B O 1
ATOM 3577 N N . ALA B 1 154 ? -5.348 4.895 11.625 1 95.25 154 ALA B N 1
ATOM 3578 C CA . ALA B 1 154 ? -6.176 3.734 11.953 1 95.25 154 ALA B CA 1
ATOM 3579 C C . ALA B 1 154 ? -6.75 3.852 13.359 1 95.25 154 ALA B C 1
ATOM 3581 O O . ALA B 1 154 ? -6.125 4.438 14.242 1 95.25 154 ALA B O 1
ATOM 3582 N N . ASP B 1 155 ? -7.91 3.361 13.469 1 93.94 155 ASP B N 1
ATOM 3583 C CA . ASP B 1 155 ? -8.562 3.285 14.773 1 93.94 155 ASP B CA 1
ATOM 3584 C C . ASP B 1 155 ? -8.336 1.922 15.422 1 93.94 155 ASP B C 1
ATOM 3586 O O . ASP B 1 155 ? -8.406 1.791 16.641 1 93.94 155 ASP B O 1
ATOM 3590 N N . LEU B 1 156 ? -8.156 0.935 14.578 1 97.69 156 LEU B N 1
ATOM 3591 C CA . LEU B 1 156 ? -7.914 -0.45 14.969 1 97.69 156 LEU B CA 1
ATOM 3592 C C . LEU B 1 156 ? -6.832 -1.081 14.102 1 97.69 156 LEU B C 1
ATOM 3594 O O . LEU B 1 156 ? -6.879 -0.977 12.875 1 97.69 156 LEU B O 1
ATOM 3598 N N . ILE B 1 157 ? -5.836 -1.634 14.758 1 98.31 157 ILE B N 1
ATOM 3599 C CA . ILE B 1 157 ? -4.844 -2.391 14 1 98.31 157 ILE B CA 1
ATOM 3600 C C . ILE B 1 157 ? -4.953 -3.875 14.352 1 98.31 157 ILE B C 1
ATOM 3602 O O . ILE B 1 157 ? -5.191 -4.23 15.508 1 98.31 157 ILE B O 1
ATOM 3606 N N . ILE B 1 158 ? -4.918 -4.742 13.336 1 98.38 158 ILE B N 1
ATOM 3607 C CA . ILE B 1 158 ? -5.051 -6.188 13.5 1 98.38 158 ILE B CA 1
ATOM 3608 C C . ILE B 1 158 ? -3.785 -6.879 13.008 1 98.38 158 ILE B C 1
ATOM 3610 O O . ILE B 1 158 ? -3.4 -6.73 11.844 1 98.38 158 ILE B O 1
ATOM 3614 N N . GLY B 1 159 ? -3.135 -7.637 13.891 1 97.56 159 GLY B N 1
ATOM 3615 C CA . GLY B 1 159 ? -1.979 -8.43 13.508 1 97.56 159 GLY B CA 1
ATOM 3616 C C . GLY B 1 159 ? -0.666 -7.688 13.664 1 97.56 159 GLY B C 1
ATOM 3617 O O . GLY B 1 159 ? 0.322 -8.016 13.008 1 97.56 159 GLY B O 1
ATOM 3618 N N . ALA B 1 160 ? -0.638 -6.66 14.422 1 96.31 160 ALA B N 1
ATOM 3619 C CA . ALA B 1 160 ? 0.587 -5.895 14.641 1 96.31 160 ALA B CA 1
ATOM 3620 C C . ALA B 1 160 ? 1.594 -6.695 15.461 1 96.31 160 ALA B C 1
ATOM 3622 O O . ALA B 1 160 ? 1.212 -7.465 16.344 1 96.31 160 ALA B O 1
ATOM 3623 N N . ASP B 1 161 ? 2.828 -6.441 15.117 1 94.12 161 ASP B N 1
ATOM 3624 C CA . ASP B 1 161 ? 3.904 -7.086 15.867 1 94.12 161 ASP B CA 1
ATOM 3625 C C . ASP B 1 161 ? 4.012 -6.52 17.281 1 94.12 161 ASP B C 1
ATOM 3627 O O . ASP B 1 161 ? 4.266 -5.328 17.453 1 94.12 161 ASP B O 1
ATOM 3631 N N . ALA B 1 162 ? 3.914 -7.375 18.25 1 92.88 162 ALA B N 1
ATOM 3632 C CA . ALA B 1 162 ? 3.932 -6.953 19.641 1 92.88 162 ALA B CA 1
ATOM 3633 C C . ALA B 1 162 ? 5.246 -6.262 20 1 92.88 162 ALA B C 1
ATOM 3635 O O . ALA B 1 162 ? 5.277 -5.352 20.828 1 92.88 162 ALA B O 1
ATOM 3636 N N . SER B 1 163 ? 6.273 -6.605 19.344 1 85.75 163 SER B N 1
ATOM 3637 C CA . SER B 1 163 ? 7.598 -6.078 19.656 1 85.75 163 SER B CA 1
ATOM 3638 C C . SER B 1 163 ? 7.75 -4.641 19.172 1 85.75 163 SER B C 1
ATOM 3640 O O . SER B 1 163 ? 8.672 -3.934 19.594 1 85.75 163 SER B O 1
ATOM 3642 N N . GLY B 1 164 ? 6.855 -4.215 18.344 1 81.88 164 GLY B N 1
ATOM 3643 C CA . GLY B 1 164 ? 6.98 -2.889 17.766 1 81.88 164 GLY B CA 1
ATOM 3644 C C . GLY B 1 164 ? 6.102 -1.855 18.453 1 81.88 164 GLY B C 1
ATOM 3645 O O . GLY B 1 164 ? 6.008 -0.715 17.984 1 81.88 164 GLY B O 1
ATOM 3646 N N . ALA B 1 165 ? 5.469 -2.189 19.5 1 83.56 165 ALA B N 1
ATOM 3647 C CA . ALA B 1 165 ? 4.516 -1.292 20.156 1 83.56 165 ALA B CA 1
ATOM 3648 C C . ALA B 1 165 ? 5.199 -0.008 20.609 1 83.56 165 ALA B C 1
ATOM 3650 O O . ALA B 1 165 ? 6.207 -0.054 21.328 1 83.56 165 ALA B O 1
ATOM 3651 N N . PRO B 1 166 ? 4.707 1.1 20.094 1 74.88 166 PRO B N 1
ATOM 3652 C CA . PRO B 1 166 ? 5.262 2.365 20.578 1 74.88 166 PRO B CA 1
ATOM 3653 C C . PRO B 1 166 ? 4.93 2.627 22.047 1 74.88 166 PRO B C 1
ATOM 3655 O O . PRO B 1 166 ? 4.09 1.933 22.625 1 74.88 166 PRO B O 1
ATOM 3658 N N . SER B 1 167 ? 5.676 3.711 22.438 1 69.56 167 SER B N 1
ATOM 3659 C CA . SER B 1 167 ? 5.355 4.152 23.797 1 69.56 167 SER B CA 1
ATOM 3660 C C . SER B 1 167 ? 4.008 4.871 23.844 1 69.56 167 SER B C 1
ATOM 3662 O O . SER B 1 167 ? 3.639 5.566 22.891 1 69.56 167 SER B O 1
ATOM 3664 N N . GLY B 1 168 ? 3.064 4.363 24.5 1 68.12 168 GLY B N 1
ATOM 3665 C CA . GLY B 1 168 ? 1.766 5.004 24.625 1 68.12 168 GLY B CA 1
ATOM 3666 C C . GLY B 1 168 ? 0.731 4.125 25.297 1 68.12 168 GLY B C 1
ATOM 3667 O O . GLY B 1 168 ? 0.999 2.961 25.609 1 68.12 168 GLY B O 1
ATOM 3668 N N . GLY B 1 169 ? -0.248 4.84 25.531 1 81.69 169 GLY B N 1
ATOM 3669 C CA . GLY B 1 169 ? -1.345 4.137 26.188 1 81.69 169 GLY B CA 1
ATOM 3670 C C . GLY B 1 169 ? -2.309 3.496 25.203 1 81.69 169 GLY B C 1
ATOM 3671 O O . GLY B 1 169 ? -3.393 4.027 24.953 1 81.69 169 GLY B O 1
ATOM 3672 N N . TYR B 1 170 ? -1.882 2.439 24.516 1 91.44 170 TYR B N 1
ATOM 3673 C CA . TYR B 1 170 ? -2.781 1.681 23.656 1 91.44 170 TYR B CA 1
ATOM 3674 C C . TYR B 1 170 ? -3.312 0.448 24.375 1 91.44 170 TYR B C 1
ATOM 3676 O O . TYR B 1 170 ? -2.637 -0.115 25.25 1 91.44 170 TYR B O 1
ATOM 3684 N N . ARG B 1 171 ? -4.52 0.156 24.094 1 95.06 171 ARG B N 1
ATOM 3685 C CA . ARG B 1 171 ? -5.043 -1.146 24.5 1 95.06 171 ARG B CA 1
ATOM 3686 C C . ARG B 1 171 ? -4.738 -2.205 23.438 1 95.06 171 ARG B C 1
ATOM 3688 O O . ARG B 1 171 ? -4.75 -1.916 22.25 1 95.06 171 ARG B O 1
ATOM 3695 N N . SER B 1 172 ? -4.414 -3.354 23.875 1 95.75 172 SER B N 1
ATOM 3696 C CA . SER B 1 172 ? -4.082 -4.414 22.938 1 95.75 172 SER B CA 1
ATOM 3697 C C . SER B 1 172 ? -4.445 -5.785 23.5 1 95.75 172 SER B C 1
ATOM 3699 O O . SER B 1 172 ? -4.586 -5.953 24.703 1 95.75 172 SER B O 1
ATOM 3701 N N . VAL B 1 173 ? -4.715 -6.719 22.625 1 96.38 173 VAL B N 1
ATOM 3702 C CA . VAL B 1 173 ? -4.98 -8.109 22.969 1 96.38 173 VAL B CA 1
ATOM 3703 C C . VAL B 1 173 ? -4.145 -9.031 22.094 1 96.38 173 VAL B C 1
ATOM 3705 O O . VAL B 1 173 ? -4.098 -8.852 20.875 1 96.38 173 VAL B O 1
ATOM 3708 N N . ALA B 1 174 ? -3.531 -10 22.75 1 96.44 174 ALA B N 1
ATOM 3709 C CA . ALA B 1 174 ? -2.721 -10.961 22.016 1 96.44 174 ALA B CA 1
ATOM 3710 C C . ALA B 1 174 ? -3.594 -11.859 21.141 1 96.44 174 ALA B C 1
ATOM 3712 O O . ALA B 1 174 ? -4.656 -12.312 21.578 1 96.44 174 ALA B O 1
ATOM 3713 N N . MET B 1 175 ? -3.143 -12.094 19.922 1 95.88 175 MET B N 1
ATOM 3714 C CA . MET B 1 175 ? -3.836 -13.008 19.016 1 95.88 175 MET B CA 1
ATOM 3715 C C . MET B 1 175 ? -3.137 -14.359 18.969 1 95.88 175 MET B C 1
ATOM 3717 O O . MET B 1 175 ? -3.793 -15.398 18.922 1 95.88 175 MET B O 1
ATOM 3721 N N . GLY B 1 176 ? -1.789 -14.297 18.906 1 94.06 176 GLY B N 1
ATOM 3722 C CA . GLY B 1 176 ? -0.975 -15.5 18.781 1 94.06 176 GLY B CA 1
ATOM 3723 C C . GLY B 1 176 ? 0.303 -15.266 17.984 1 94.06 176 GLY B C 1
ATOM 3724 O O . GLY B 1 176 ? 0.794 -14.141 17.906 1 94.06 176 GLY B O 1
ATOM 3725 N N . GLN B 1 177 ? 0.82 -16.375 17.562 1 93.56 177 GLN B N 1
ATOM 3726 C CA . GLN B 1 177 ? 2.109 -16.312 16.875 1 93.56 177 GLN B CA 1
ATOM 3727 C C . GLN B 1 177 ? 1.968 -16.672 15.406 1 93.56 177 GLN B C 1
ATOM 3729 O O . GLN B 1 177 ? 1.316 -17.672 15.055 1 93.56 177 GLN B O 1
ATOM 3734 N N . THR B 1 178 ? 2.529 -15.797 14.578 1 92.88 178 THR B N 1
ATOM 3735 C CA . THR B 1 178 ? 2.66 -16.125 13.156 1 92.88 178 THR B CA 1
ATOM 3736 C C . THR B 1 178 ? 4.004 -16.781 12.875 1 92.88 178 THR B C 1
ATOM 3738 O O . THR B 1 178 ? 5.043 -16.328 13.367 1 92.88 178 THR B O 1
ATOM 3741 N N . GLN B 1 179 ? 3.924 -17.875 12.109 1 91.44 179 GLN B N 1
ATOM 3742 C CA . GLN B 1 179 ? 5.137 -18.609 11.758 1 91.44 179 GLN B CA 1
ATOM 3743 C C . GLN B 1 179 ? 5.574 -18.297 10.336 1 91.44 179 GLN B C 1
ATOM 3745 O O . GLN B 1 179 ? 4.738 -18.156 9.438 1 91.44 179 GLN B O 1
ATOM 3750 N N . PHE B 1 180 ? 6.895 -18.219 10.219 1 94.94 180 PHE B N 1
ATOM 3751 C CA . PHE B 1 180 ? 7.465 -18.031 8.891 1 94.94 180 PHE B CA 1
ATOM 3752 C C . PHE B 1 180 ? 8.234 -19.266 8.438 1 94.94 180 PHE B C 1
ATOM 3754 O O . PHE B 1 180 ? 8.719 -20.031 9.266 1 94.94 180 PHE B O 1
ATOM 3761 N N . GLY B 1 181 ? 8.32 -19.453 7.141 1 95.25 181 GLY B N 1
ATOM 3762 C CA . GLY B 1 181 ? 9.164 -20.453 6.516 1 95.25 181 GLY B CA 1
ATOM 3763 C C . GLY B 1 181 ? 10.016 -19.891 5.387 1 95.25 181 GLY B C 1
ATOM 3764 O O . GLY B 1 181 ? 9.602 -18.953 4.703 1 95.25 181 GLY B O 1
ATOM 3765 N N . PHE B 1 182 ? 11.188 -20.5 5.316 1 96.44 182 PHE B N 1
ATOM 3766 C CA . PHE B 1 182 ? 12.016 -20.172 4.164 1 96.44 182 PHE B CA 1
ATOM 3767 C C . PHE B 1 182 ? 11.523 -20.891 2.914 1 96.44 182 PHE B C 1
ATOM 3769 O O . PHE B 1 182 ? 11.555 -22.125 2.846 1 96.44 182 PHE B O 1
ATOM 3776 N N . CYS B 1 183 ? 11.086 -20.109 1.882 1 97.69 183 CYS B N 1
ATOM 3777 C CA . CYS B 1 183 ? 10.391 -20.703 0.75 1 97.69 183 CYS B CA 1
ATOM 3778 C C . CYS B 1 183 ? 11.078 -20.359 -0.563 1 97.69 183 CYS B C 1
ATOM 3780 O O . CYS B 1 183 ? 11.562 -19.234 -0.739 1 97.69 183 CYS B O 1
ATOM 3782 N N . VAL B 1 184 ? 11.125 -21.312 -1.43 1 98.25 184 VAL B N 1
ATOM 3783 C CA . VAL B 1 184 ? 11.594 -21.125 -2.799 1 98.25 184 VAL B CA 1
ATOM 3784 C C . VAL B 1 184 ? 10.711 -21.922 -3.76 1 98.25 184 VAL B C 1
ATOM 3786 O O . VAL B 1 184 ? 9.938 -22.781 -3.334 1 98.25 184 VAL B O 1
ATOM 3789 N N . ALA B 1 185 ? 10.805 -21.547 -5.059 1 98.62 185 ALA B N 1
ATOM 3790 C CA . ALA B 1 185 ? 10.156 -22.359 -6.078 1 98.62 185 ALA B CA 1
ATOM 3791 C C . ALA B 1 185 ? 10.773 -23.766 -6.129 1 98.62 185 ALA B C 1
ATOM 3793 O O . ALA B 1 185 ? 11.961 -23.938 -5.82 1 98.62 185 ALA B O 1
ATOM 3794 N N . PRO B 1 186 ? 10.008 -24.797 -6.547 1 98 186 PRO B N 1
ATOM 3795 C CA . PRO B 1 186 ? 10.531 -26.172 -6.609 1 98 186 PRO B CA 1
ATOM 3796 C C . PRO B 1 186 ? 11.719 -26.297 -7.562 1 98 186 PRO B C 1
ATOM 3798 O O . PRO B 1 186 ? 12.586 -27.156 -7.355 1 98 186 PRO B O 1
ATOM 3801 N N . GLN B 1 187 ? 11.742 -25.453 -8.578 1 96.88 187 GLN B N 1
ATOM 3802 C CA . GLN B 1 187 ? 12.812 -25.547 -9.562 1 96.88 187 GLN B CA 1
ATOM 3803 C C . GLN B 1 187 ? 14.031 -24.719 -9.125 1 96.88 187 GLN B C 1
ATOM 3805 O O . GLN B 1 187 ? 15.07 -24.75 -9.781 1 96.88 187 GLN B O 1
ATOM 3810 N N . HIS B 1 188 ? 13.914 -23.969 -8.094 1 97.06 188 HIS B N 1
ATOM 3811 C CA . HIS B 1 188 ? 15.031 -23.172 -7.598 1 97.06 188 HIS B CA 1
ATOM 3812 C C . HIS B 1 188 ? 16.188 -24.062 -7.148 1 97.06 188 HIS B C 1
ATOM 3814 O O . HIS B 1 188 ? 15.961 -25.109 -6.52 1 97.06 188 HIS B O 1
ATOM 3820 N N . PRO B 1 189 ? 17.391 -23.719 -7.355 1 96.62 189 PRO B N 1
ATOM 3821 C CA . PRO B 1 189 ? 18.547 -24.547 -6.988 1 96.62 189 PRO B CA 1
ATOM 3822 C C . PRO B 1 189 ? 18.578 -24.891 -5.5 1 96.62 189 PRO B C 1
ATOM 3824 O O . PRO B 1 189 ? 18.969 -26 -5.125 1 96.62 189 PRO B O 1
ATOM 3827 N N . LEU B 1 190 ? 18.172 -24.031 -4.707 1 96.44 190 LEU B N 1
ATOM 3828 C CA . LEU B 1 190 ? 18.203 -24.234 -3.266 1 96.44 190 LEU B CA 1
ATOM 3829 C C . LEU B 1 190 ? 17.297 -25.391 -2.865 1 96.44 190 LEU B C 1
ATOM 3831 O O . LEU B 1 190 ? 17.531 -26.062 -1.854 1 96.44 190 LEU B O 1
ATOM 3835 N N . ALA B 1 191 ? 16.25 -25.594 -3.623 1 96.69 191 ALA B N 1
ATOM 3836 C CA . ALA B 1 191 ? 15.289 -26.641 -3.309 1 96.69 191 ALA B CA 1
ATOM 3837 C C . ALA B 1 191 ? 15.875 -28.031 -3.576 1 96.69 191 ALA B C 1
ATOM 3839 O O . ALA B 1 191 ? 15.383 -29.031 -3.061 1 96.69 191 ALA B O 1
ATOM 3840 N N . ARG B 1 192 ? 16.953 -28.141 -4.258 1 94.81 192 ARG B N 1
ATOM 3841 C CA . ARG B 1 192 ? 17.484 -29.422 -4.73 1 94.81 192 ARG B CA 1
ATOM 3842 C C . ARG B 1 192 ? 18.625 -29.891 -3.846 1 94.81 192 ARG B C 1
ATOM 3844 O O . ARG B 1 192 ? 19.125 -31 -4.008 1 94.81 192 ARG B O 1
ATOM 3851 N N . LEU B 1 193 ? 19.016 -29.125 -2.977 1 94.38 193 LEU B N 1
ATOM 3852 C CA . LEU B 1 193 ? 20.203 -29.438 -2.193 1 94.38 193 LEU B CA 1
ATOM 3853 C C . LEU B 1 193 ? 19.922 -30.594 -1.24 1 94.38 193 LEU B C 1
ATOM 3855 O O . LEU B 1 193 ? 20.844 -31.312 -0.855 1 94.38 193 LEU B O 1
ATOM 3859 N N . GLY B 1 194 ? 18.703 -30.828 -0.792 1 90.81 194 GLY B N 1
ATOM 3860 C CA . GLY B 1 194 ? 18.328 -32 -0.006 1 90.81 194 GLY B CA 1
ATOM 3861 C C . GLY B 1 194 ? 18.844 -31.953 1.417 1 90.81 194 GLY B C 1
ATOM 3862 O O . GLY B 1 194 ? 19 -33 2.061 1 90.81 194 GLY B O 1
ATOM 3863 N N . ARG B 1 195 ? 19.344 -30.875 1.841 1 93.5 195 ARG B N 1
ATOM 3864 C CA . ARG B 1 195 ? 19.828 -30.625 3.199 1 93.5 195 ARG B CA 1
ATOM 3865 C C . ARG B 1 195 ? 19.438 -29.234 3.678 1 93.5 195 ARG B C 1
ATOM 3867 O O . ARG B 1 195 ? 18.938 -28.422 2.896 1 93.5 195 ARG B O 1
ATOM 3874 N N . ALA B 1 196 ? 19.703 -29.031 5.012 1 95.19 196 ALA B N 1
ATOM 3875 C CA . ALA B 1 196 ? 19.469 -27.703 5.566 1 95.19 196 ALA B CA 1
ATOM 3876 C C . ALA B 1 196 ? 20.375 -26.672 4.922 1 95.19 196 ALA B C 1
ATOM 3878 O O . ALA B 1 196 ? 21.578 -26.922 4.73 1 95.19 196 ALA B O 1
ATOM 3879 N N . LEU B 1 197 ? 19.781 -25.547 4.574 1 95.25 197 LEU B N 1
ATOM 3880 C CA . LEU B 1 197 ? 20.5 -24.5 3.867 1 95.25 197 LEU B CA 1
ATOM 3881 C C . LEU B 1 197 ? 21.406 -23.719 4.824 1 95.25 197 LEU B C 1
ATOM 3883 O O . LEU B 1 197 ? 20.984 -23.359 5.926 1 95.25 197 LEU B O 1
ATOM 3887 N N . THR B 1 198 ? 22.609 -23.438 4.391 1 92.81 198 THR B N 1
ATOM 3888 C CA . THR B 1 198 ? 23.516 -22.578 5.133 1 92.81 198 THR B CA 1
ATOM 3889 C C . THR B 1 198 ? 23.422 -21.141 4.625 1 92.81 198 THR B C 1
ATOM 3891 O O . THR B 1 198 ? 22.828 -20.875 3.578 1 92.81 198 THR B O 1
ATOM 3894 N N . GLU B 1 199 ? 24.016 -20.25 5.371 1 89.31 199 GLU B N 1
ATOM 3895 C CA . GLU B 1 199 ? 24.094 -18.859 4.938 1 89.31 199 GLU B CA 1
ATOM 3896 C C . GLU B 1 199 ? 24.812 -18.75 3.598 1 89.31 199 GLU B C 1
ATOM 3898 O O . GLU B 1 199 ? 24.453 -17.906 2.764 1 89.31 199 GLU B O 1
ATOM 3903 N N . GLN B 1 200 ? 25.797 -19.562 3.439 1 89.69 200 GLN B N 1
ATOM 3904 C CA . GLN B 1 200 ? 26.578 -19.531 2.213 1 89.69 200 GLN B CA 1
ATOM 3905 C C . GLN B 1 200 ? 25.75 -19.969 1.012 1 89.69 200 GLN B C 1
ATOM 3907 O O . GLN B 1 200 ? 25.906 -19.453 -0.09 1 89.69 200 GLN B O 1
ATOM 3912 N N . ASP B 1 201 ? 24.891 -20.969 1.273 1 93.94 201 ASP B N 1
ATOM 3913 C CA . ASP B 1 201 ? 24 -21.406 0.203 1 93.94 201 ASP B CA 1
ATOM 3914 C C . ASP B 1 201 ? 23.109 -20.266 -0.276 1 93.94 201 ASP B C 1
ATOM 3916 O O . ASP B 1 201 ? 22.922 -20.078 -1.479 1 93.94 201 ASP B O 1
ATOM 3920 N N . ILE B 1 202 ? 22.625 -19.438 0.707 1 93.94 202 ILE B N 1
ATOM 3921 C CA . ILE B 1 202 ? 21.578 -18.453 0.46 1 93.94 202 ILE B CA 1
ATOM 3922 C C . ILE B 1 202 ? 22.203 -17.172 -0.088 1 93.94 202 ILE B C 1
ATOM 3924 O O . ILE B 1 202 ? 21.578 -16.453 -0.872 1 93.94 202 ILE B O 1
ATOM 3928 N N . ALA B 1 203 ? 23.453 -16.953 0.209 1 91.12 203 ALA B N 1
ATOM 3929 C CA . ALA B 1 203 ? 24.141 -15.68 -0.028 1 91.12 203 ALA B CA 1
ATOM 3930 C C . ALA B 1 203 ? 24.188 -15.359 -1.518 1 91.12 203 ALA B C 1
ATOM 3932 O O . ALA B 1 203 ? 24.203 -14.188 -1.905 1 91.12 203 ALA B O 1
ATOM 3933 N N . GLN B 1 204 ? 24.125 -16.328 -2.316 1 89 204 GLN B N 1
ATOM 3934 C CA . GLN B 1 204 ? 24.359 -16.141 -3.744 1 89 204 GLN B CA 1
ATOM 3935 C C . GLN B 1 204 ? 23.062 -15.773 -4.469 1 89 204 GLN B C 1
ATOM 3937 O O . GLN B 1 204 ? 23.094 -15.406 -5.641 1 89 204 GLN B O 1
ATOM 3942 N N . TYR B 1 205 ? 21.984 -15.812 -3.812 1 94.06 205 TYR B N 1
ATOM 3943 C CA . TYR B 1 205 ? 20.703 -15.609 -4.48 1 94.06 205 TYR B CA 1
ATOM 3944 C C . TYR B 1 205 ? 20.047 -14.305 -4.035 1 94.06 205 TYR B C 1
ATOM 3946 O O . TYR B 1 205 ? 20.547 -13.641 -3.123 1 94.06 205 TYR B O 1
ATOM 3954 N N . THR B 1 206 ? 19.047 -13.898 -4.766 1 95.69 206 THR B N 1
ATOM 3955 C CA . THR B 1 206 ? 18.312 -12.664 -4.492 1 95.69 206 THR B CA 1
ATOM 3956 C C . THR B 1 206 ? 17.281 -12.883 -3.389 1 95.69 206 THR B C 1
ATOM 3958 O O . THR B 1 206 ? 16.531 -13.859 -3.414 1 95.69 206 THR B O 1
ATOM 3961 N N . ALA B 1 207 ? 17.344 -12.016 -2.359 1 96.38 207 ALA B N 1
ATOM 3962 C CA . ALA B 1 207 ? 16.266 -12.008 -1.364 1 96.38 207 ALA B CA 1
ATOM 3963 C C . ALA B 1 207 ? 15.078 -11.18 -1.842 1 96.38 207 ALA B C 1
ATOM 3965 O O . ALA B 1 207 ? 15.242 -10.039 -2.283 1 96.38 207 ALA B O 1
ATOM 3966 N N . ILE B 1 208 ? 13.93 -11.797 -1.824 1 97.5 208 ILE B N 1
ATOM 3967 C CA . ILE B 1 208 ? 12.695 -11.078 -2.104 1 97.5 208 ILE B CA 1
ATOM 3968 C C . ILE B 1 208 ? 12.102 -10.547 -0.801 1 97.5 208 ILE B C 1
ATOM 3970 O O . ILE B 1 208 ? 11.859 -11.312 0.135 1 97.5 208 ILE B O 1
ATOM 3974 N N . VAL B 1 209 ? 11.852 -9.227 -0.726 1 96.56 209 VAL B N 1
ATOM 3975 C CA . VAL B 1 209 ? 11.383 -8.625 0.519 1 96.56 209 VAL B CA 1
ATOM 3976 C C . VAL B 1 209 ? 10.227 -7.672 0.231 1 96.56 209 VAL B C 1
ATOM 3978 O O . VAL B 1 209 ? 9.93 -7.379 -0.93 1 96.56 209 VAL B O 1
ATOM 3981 N N . VAL B 1 210 ? 9.461 -7.324 1.259 1 96.94 210 VAL B N 1
ATOM 3982 C CA . VAL B 1 210 ? 8.469 -6.254 1.218 1 96.94 210 VAL B CA 1
ATOM 3983 C C . VAL B 1 210 ? 8.914 -5.102 2.117 1 96.94 210 VAL B C 1
ATOM 3985 O O . VAL B 1 210 ? 9.422 -5.324 3.219 1 96.94 210 VAL B O 1
ATOM 3988 N N . ALA B 1 211 ? 8.672 -3.936 1.645 1 93.19 211 ALA B N 1
ATOM 3989 C CA . ALA B 1 211 ? 9.141 -2.764 2.379 1 93.19 211 ALA B CA 1
ATOM 3990 C C . ALA B 1 211 ? 8.25 -2.477 3.582 1 93.19 211 ALA B C 1
ATOM 3992 O O . ALA B 1 211 ? 7.031 -2.65 3.516 1 93.19 211 ALA B O 1
ATOM 3993 N N . ASP B 1 212 ? 8.875 -1.983 4.605 1 92.31 212 ASP B N 1
ATOM 3994 C CA . ASP B 1 212 ? 8.148 -1.402 5.73 1 92.31 212 ASP B CA 1
ATOM 3995 C C . ASP B 1 212 ? 7.285 -0.228 5.277 1 92.31 212 ASP B C 1
ATOM 3997 O O . ASP B 1 212 ? 7.715 0.587 4.457 1 92.31 212 ASP B O 1
ATOM 4001 N N . THR B 1 213 ? 6.051 -0.134 5.84 1 94.06 213 THR B N 1
ATOM 4002 C CA . THR B 1 213 ? 5.145 0.916 5.391 1 94.06 213 THR B CA 1
ATOM 4003 C C . THR B 1 213 ? 5.062 2.039 6.418 1 94.06 213 THR B C 1
ATOM 4005 O O . THR B 1 213 ? 4.184 2.9 6.336 1 94.06 213 THR B O 1
ATOM 4008 N N . SER B 1 214 ? 5.93 2.035 7.387 1 88.81 214 SER B N 1
ATOM 4009 C CA . SER B 1 214 ? 5.977 3.141 8.344 1 88.81 214 SER B CA 1
ATOM 4010 C C . SER B 1 214 ? 6.246 4.465 7.637 1 88.81 214 SER B C 1
ATOM 4012 O O . SER B 1 214 ? 7.059 4.527 6.711 1 88.81 214 SER B O 1
ATOM 4014 N N . ARG B 1 215 ? 5.512 5.434 8.078 1 79.5 215 ARG B N 1
ATOM 4015 C CA . ARG B 1 215 ? 5.695 6.766 7.516 1 79.5 215 ARG B CA 1
ATOM 4016 C C . ARG B 1 215 ? 6.395 7.688 8.508 1 79.5 215 ARG B C 1
ATOM 4018 O O . ARG B 1 215 ? 7.297 8.438 8.141 1 79.5 215 ARG B O 1
ATOM 4025 N N . ASP B 1 216 ? 5.949 7.625 9.711 1 72.56 216 ASP B N 1
ATOM 4026 C CA . ASP B 1 216 ? 6.43 8.547 10.734 1 72.56 216 ASP B CA 1
ATOM 4027 C C . ASP B 1 216 ? 7.402 7.855 11.688 1 72.56 216 ASP B C 1
ATOM 4029 O O . ASP B 1 216 ? 8.32 8.484 12.211 1 72.56 216 ASP B O 1
ATOM 4033 N N . LEU B 1 217 ? 7.141 6.57 11.891 1 70.38 217 LEU B N 1
ATOM 4034 C CA . LEU B 1 217 ? 8.039 5.781 12.734 1 70.38 217 LEU B CA 1
ATOM 4035 C C . LEU B 1 217 ? 9.242 5.297 11.938 1 70.38 217 LEU B C 1
ATOM 4037 O O . LEU B 1 217 ? 9.164 5.145 10.719 1 70.38 217 LEU B O 1
ATOM 4041 N N . PRO B 1 218 ? 10.328 5.055 12.609 1 70.31 218 PRO B N 1
ATOM 4042 C CA . PRO B 1 218 ? 11.484 4.5 11.898 1 70.31 218 PRO B CA 1
ATOM 4043 C C . PRO B 1 218 ? 11.188 3.156 11.242 1 70.31 218 PRO B C 1
ATOM 4045 O O . PRO B 1 218 ? 10.484 2.322 11.82 1 70.31 218 PRO B O 1
ATOM 4048 N N . PRO B 1 219 ? 11.688 3.047 10.031 1 76.31 219 PRO B N 1
ATOM 4049 C CA . PRO B 1 219 ? 11.461 1.771 9.352 1 76.31 219 PRO B CA 1
ATOM 4050 C C . PRO B 1 219 ? 12.133 0.595 10.055 1 76.31 219 PRO B C 1
ATOM 4052 O O . PRO B 1 219 ? 13.211 0.752 10.641 1 76.31 219 PRO B O 1
ATOM 4055 N N . ARG B 1 220 ? 11.539 -0.552 9.945 1 78.38 220 ARG B N 1
ATOM 4056 C CA . ARG B 1 220 ? 12.023 -1.789 10.547 1 78.38 220 ARG B CA 1
ATOM 4057 C C . ARG B 1 220 ? 12.352 -2.826 9.477 1 78.38 220 ARG B C 1
ATOM 4059 O O . ARG B 1 220 ? 11.891 -2.717 8.336 1 78.38 220 ARG B O 1
ATOM 4066 N N . SER B 1 221 ? 13.25 -3.691 9.844 1 79.5 221 SER B N 1
ATOM 4067 C CA . SER B 1 221 ? 13.539 -4.867 9.031 1 79.5 221 SER B CA 1
ATOM 4068 C C . SER B 1 221 ? 13.406 -6.148 9.844 1 79.5 221 SER B C 1
ATOM 4070 O O . SER B 1 221 ? 13.586 -6.137 11.062 1 79.5 221 SER B O 1
ATOM 4072 N N . ARG B 1 222 ? 13.008 -7.148 9.203 1 79.19 222 ARG B N 1
ATOM 4073 C CA . ARG B 1 222 ? 12.914 -8.461 9.844 1 79.19 222 ARG B CA 1
ATOM 4074 C C . ARG B 1 222 ? 13.352 -9.562 8.883 1 79.19 222 ARG B C 1
ATOM 4076 O O . ARG B 1 222 ? 12.984 -9.547 7.707 1 79.19 222 ARG B O 1
ATOM 4083 N N . GLY B 1 223 ? 14.125 -10.469 9.453 1 73.25 223 GLY B N 1
ATOM 4084 C CA . GLY B 1 223 ? 14.492 -11.648 8.695 1 73.25 223 GLY B CA 1
ATOM 4085 C C . GLY B 1 223 ? 15.406 -11.344 7.52 1 73.25 223 GLY B C 1
ATOM 4086 O O . GLY B 1 223 ? 15.328 -12 6.477 1 73.25 223 GLY B O 1
ATOM 4087 N N . LEU B 1 224 ? 16.156 -10.352 7.637 1 77 224 LEU B N 1
ATOM 4088 C CA . LEU B 1 224 ? 17.078 -10.008 6.566 1 77 224 LEU B CA 1
ATOM 4089 C C . LEU B 1 224 ? 18.047 -11.156 6.297 1 77 224 LEU B C 1
ATOM 4091 O O . LEU B 1 224 ? 18.594 -11.75 7.23 1 77 224 LEU B O 1
ATOM 4095 N N . LEU B 1 225 ? 18.141 -11.492 5.102 1 81.75 225 LEU B N 1
ATOM 4096 C CA . LEU B 1 225 ? 19.016 -12.578 4.668 1 81.75 225 LEU B CA 1
ATOM 4097 C C . LEU B 1 225 ? 20.359 -12.031 4.195 1 81.75 225 LEU B C 1
ATOM 4099 O O . LEU B 1 225 ? 20.438 -10.906 3.699 1 81.75 225 LEU B O 1
ATOM 4103 N N . PRO B 1 226 ? 21.344 -12.766 4.441 1 77.44 226 PRO B N 1
ATOM 4104 C CA . PRO B 1 226 ? 22.672 -12.367 3.98 1 77.44 226 PRO B CA 1
ATOM 4105 C C . PRO B 1 226 ? 22.859 -12.578 2.479 1 77.44 226 PRO B C 1
ATOM 4107 O O . PRO B 1 226 ? 23.734 -13.336 2.064 1 77.44 226 PRO B O 1
ATOM 4110 N N . THR B 1 227 ? 22.094 -11.922 1.706 1 83.44 227 THR B N 1
ATOM 4111 C CA . THR B 1 227 ? 22.125 -12.125 0.261 1 83.44 227 THR B CA 1
ATOM 4112 C C . THR B 1 227 ? 22.844 -10.969 -0.427 1 83.44 227 THR B C 1
ATOM 4114 O O . THR B 1 227 ? 23.016 -9.898 0.16 1 83.44 227 THR B O 1
ATOM 4117 N N . ARG B 1 228 ? 23.312 -11.367 -1.535 1 76.31 228 ARG B N 1
ATOM 4118 C CA . ARG B 1 228 ? 24.016 -10.391 -2.357 1 76.31 228 ARG B CA 1
ATOM 4119 C C . ARG B 1 228 ? 23.078 -9.312 -2.875 1 76.31 228 ARG B C 1
ATOM 4121 O O . ARG B 1 228 ? 23.438 -8.141 -2.959 1 76.31 228 ARG B O 1
ATOM 4128 N N . ASP B 1 229 ? 21.906 -9.766 -3.242 1 89.31 229 ASP B N 1
ATOM 4129 C CA . ASP B 1 229 ? 20.938 -8.883 -3.889 1 89.31 229 ASP B CA 1
ATOM 4130 C C . ASP B 1 229 ? 19.578 -8.938 -3.186 1 89.31 229 ASP B C 1
ATOM 4132 O O . ASP B 1 229 ? 19.234 -9.938 -2.561 1 89.31 229 ASP B O 1
ATOM 4136 N N . ILE B 1 230 ? 18.938 -7.754 -3.27 1 92.75 230 ILE B N 1
ATOM 4137 C CA . ILE B 1 230 ? 17.609 -7.656 -2.705 1 92.75 230 ILE B CA 1
ATOM 4138 C C . ILE B 1 230 ? 16.641 -7.094 -3.75 1 92.75 230 ILE B C 1
ATOM 4140 O O . ILE B 1 230 ? 17.016 -6.203 -4.523 1 92.75 230 ILE B O 1
ATOM 4144 N N . MET B 1 231 ? 15.531 -7.664 -3.826 1 96.31 231 MET B N 1
ATOM 4145 C CA . MET B 1 231 ? 14.43 -7.129 -4.621 1 96.31 231 MET B CA 1
ATOM 4146 C C . MET B 1 231 ? 13.211 -6.844 -3.746 1 96.31 231 MET B C 1
ATOM 4148 O O . MET B 1 231 ? 12.695 -7.742 -3.078 1 96.31 231 MET B O 1
ATOM 4152 N N . VAL B 1 232 ? 12.766 -5.586 -3.773 1 96.75 232 VAL B N 1
ATOM 4153 C CA . VAL B 1 232 ? 11.656 -5.168 -2.93 1 96.75 232 VAL B CA 1
ATOM 4154 C C . VAL B 1 232 ? 10.352 -5.219 -3.729 1 96.75 232 VAL B C 1
ATOM 4156 O O . VAL B 1 232 ? 10.242 -4.59 -4.785 1 96.75 232 VAL B O 1
ATOM 4159 N N . MET B 1 233 ? 9.445 -5.984 -3.213 1 97.81 233 MET B N 1
ATOM 4160 C CA . MET B 1 233 ? 8.133 -6.113 -3.842 1 97.81 233 MET B CA 1
ATOM 4161 C C . MET B 1 233 ? 7.137 -5.133 -3.229 1 97.81 233 MET B C 1
ATOM 4163 O O . MET B 1 233 ? 7.297 -4.715 -2.08 1 97.81 233 MET B O 1
ATOM 4167 N N . PRO B 1 234 ? 6.105 -4.812 -3.957 1 96.62 234 PRO B N 1
ATOM 4168 C CA . PRO B 1 234 ? 5.164 -3.799 -3.473 1 96.62 234 PRO B CA 1
ATOM 4169 C C . PRO B 1 234 ? 4.293 -4.305 -2.328 1 96.62 234 PRO B C 1
ATOM 4171 O O . PRO B 1 234 ? 3.752 -3.508 -1.559 1 96.62 234 PRO B O 1
ATOM 4174 N N . ASN B 1 235 ? 4.082 -5.547 -2.262 1 96.69 235 ASN B N 1
ATOM 4175 C CA . ASN B 1 235 ? 3.246 -6.141 -1.223 1 96.69 235 ASN B CA 1
ATOM 4176 C C . ASN B 1 235 ? 3.529 -7.629 -1.055 1 96.69 235 ASN B C 1
ATOM 4178 O O . ASN B 1 235 ? 4.32 -8.203 -1.807 1 96.69 235 ASN B O 1
ATOM 4182 N N . MET B 1 236 ? 2.877 -8.211 -0.084 1 97.31 236 MET B N 1
ATOM 4183 C CA . MET B 1 236 ? 3.137 -9.602 0.268 1 97.31 236 MET B CA 1
ATOM 4184 C C . MET B 1 236 ? 2.725 -10.539 -0.864 1 97.31 236 MET B C 1
ATOM 4186 O O . MET B 1 236 ? 3.41 -11.523 -1.142 1 97.31 236 MET B O 1
ATOM 4190 N N . ARG B 1 237 ? 1.636 -10.266 -1.504 1 96.25 237 ARG B N 1
ATOM 4191 C CA . ARG B 1 237 ? 1.196 -11.102 -2.621 1 96.25 237 ARG B CA 1
ATOM 4192 C C . ARG B 1 237 ? 2.244 -11.125 -3.729 1 96.25 237 ARG B C 1
ATOM 4194 O O . ARG B 1 237 ? 2.541 -12.188 -4.285 1 96.25 237 ARG B O 1
ATOM 4201 N N . ALA B 1 238 ? 2.756 -9.969 -4.039 1 97.75 238 ALA B N 1
ATOM 4202 C CA . ALA B 1 238 ? 3.791 -9.891 -5.066 1 97.75 238 ALA B CA 1
ATOM 4203 C C . ALA B 1 238 ? 5.059 -10.617 -4.633 1 97.75 238 ALA B C 1
ATOM 4205 O O . ALA B 1 238 ? 5.746 -11.227 -5.457 1 97.75 238 ALA B O 1
ATOM 4206 N N . LYS B 1 239 ? 5.359 -10.477 -3.375 1 98.25 239 LYS B N 1
ATOM 4207 C CA . LYS B 1 239 ? 6.508 -11.211 -2.852 1 98.25 239 LYS B CA 1
ATOM 4208 C C . LYS B 1 239 ? 6.336 -12.711 -3.055 1 98.25 239 LYS B C 1
ATOM 4210 O O . LYS B 1 239 ? 7.238 -13.383 -3.566 1 98.25 239 LYS B O 1
ATOM 4215 N N . ILE B 1 240 ? 5.199 -13.25 -2.719 1 98.38 240 ILE B N 1
ATOM 4216 C CA . ILE B 1 240 ? 4.906 -14.672 -2.863 1 98.38 240 ILE B CA 1
ATOM 4217 C C . ILE B 1 240 ? 4.996 -15.07 -4.336 1 98.38 240 ILE B C 1
ATOM 4219 O O . ILE B 1 240 ? 5.629 -16.062 -4.676 1 98.38 240 ILE B O 1
ATOM 4223 N N . GLU B 1 241 ? 4.43 -14.273 -5.176 1 98.12 241 GLU B N 1
ATOM 4224 C CA . GLU B 1 241 ? 4.438 -14.578 -6.605 1 98.12 241 GLU B CA 1
ATOM 4225 C C . GLU B 1 241 ? 5.855 -14.57 -7.164 1 98.12 241 GLU B C 1
ATOM 4227 O O . GLU B 1 241 ? 6.211 -15.422 -7.984 1 98.12 241 GLU B O 1
ATOM 4232 N N . ALA B 1 242 ? 6.633 -13.594 -6.734 1 98.5 242 ALA B N 1
ATOM 4233 C CA . ALA B 1 242 ? 8.023 -13.523 -7.18 1 98.5 242 ALA B CA 1
ATOM 4234 C C . ALA B 1 242 ? 8.781 -14.789 -6.809 1 98.5 242 ALA B C 1
ATOM 4236 O O . ALA B 1 242 ? 9.555 -15.32 -7.613 1 98.5 242 ALA B O 1
ATOM 4237 N N . GLN B 1 243 ? 8.555 -15.273 -5.609 1 98.5 243 GLN B N 1
ATOM 4238 C CA . GLN B 1 243 ? 9.234 -16.484 -5.156 1 98.5 243 GLN B CA 1
ATOM 4239 C C . GLN B 1 243 ? 8.711 -17.719 -5.895 1 98.5 243 GLN B C 1
ATOM 4241 O O . GLN B 1 243 ? 9.484 -18.609 -6.238 1 98.5 243 GLN B O 1
ATOM 4246 N N . ILE B 1 244 ? 7.387 -17.75 -6.188 1 98.5 244 ILE B N 1
ATOM 4247 C CA . ILE B 1 244 ? 6.793 -18.828 -6.965 1 98.5 244 ILE B CA 1
ATOM 4248 C C . ILE B 1 244 ? 7.445 -18.891 -8.344 1 98.5 244 ILE B C 1
ATOM 4250 O O . ILE B 1 244 ? 7.73 -19.984 -8.852 1 98.5 244 ILE B O 1
ATOM 4254 N N . ARG B 1 245 ? 7.762 -17.766 -8.898 1 97.81 245 ARG B N 1
ATOM 4255 C CA . ARG B 1 245 ? 8.305 -17.672 -10.25 1 97.81 245 ARG B CA 1
ATOM 4256 C C . ARG B 1 245 ? 9.812 -17.922 -10.25 1 97.81 245 ARG B C 1
ATOM 4258 O O . ARG B 1 245 ? 10.445 -17.906 -11.312 1 97.81 245 ARG B O 1
ATOM 4265 N N . GLY B 1 246 ? 10.375 -18.062 -9.094 1 97.62 246 GLY B N 1
ATOM 4266 C CA . GLY B 1 246 ? 11.773 -18.438 -8.992 1 97.62 246 GLY B CA 1
ATOM 4267 C C . GLY B 1 246 ? 12.711 -17.234 -9.047 1 97.62 246 GLY B C 1
ATOM 4268 O O . GLY B 1 246 ? 13.906 -17.391 -9.312 1 97.62 246 GLY B O 1
ATOM 4269 N N . LEU B 1 247 ? 12.188 -16.031 -8.828 1 97.19 247 LEU B N 1
ATOM 4270 C CA . LEU B 1 247 ? 13.008 -14.836 -8.93 1 97.19 247 LEU B CA 1
ATOM 4271 C C . LEU B 1 247 ? 13.969 -14.734 -7.75 1 97.19 247 LEU B C 1
ATOM 4273 O O . LEU B 1 247 ? 14.969 -14.016 -7.816 1 97.19 247 LEU B O 1
ATOM 4277 N N . GLY B 1 248 ? 13.617 -15.367 -6.699 1 97.44 248 GLY B N 1
ATOM 4278 C CA . GLY B 1 248 ? 14.445 -15.305 -5.504 1 97.44 248 GLY B CA 1
ATOM 4279 C C . GLY B 1 248 ? 13.93 -16.172 -4.375 1 97.44 248 GLY B C 1
ATOM 4280 O O . GLY B 1 248 ? 13.219 -17.156 -4.617 1 97.44 248 GLY B O 1
ATOM 4281 N N . CYS B 1 249 ? 14.461 -15.867 -3.166 1 96.88 249 CYS B N 1
ATOM 4282 C CA . CYS B 1 249 ? 14.148 -16.625 -1.961 1 96.88 249 CYS B CA 1
ATOM 4283 C C . CYS B 1 249 ? 13.836 -15.703 -0.796 1 96.88 249 CYS B C 1
ATOM 4285 O O . CYS B 1 249 ? 14.094 -14.5 -0.868 1 96.88 249 CYS B O 1
ATOM 4287 N N . GLY B 1 250 ? 13.195 -16.25 0.216 1 96.25 250 GLY B N 1
ATOM 4288 C CA . GLY B 1 250 ? 12.914 -15.469 1.406 1 96.25 250 GLY B CA 1
ATOM 4289 C C . GLY B 1 250 ? 11.93 -16.141 2.35 1 96.25 250 GLY B C 1
ATOM 4290 O O . GLY B 1 250 ? 11.383 -17.203 2.033 1 96.25 250 GLY B O 1
ATOM 4291 N N . HIS B 1 251 ? 11.797 -15.547 3.498 1 96.12 251 HIS B N 1
ATOM 4292 C CA . HIS B 1 251 ? 10.828 -16.016 4.48 1 96.12 251 HIS B CA 1
ATOM 4293 C C . HIS B 1 251 ? 9.422 -15.516 4.156 1 96.12 251 HIS B C 1
ATOM 4295 O O . HIS B 1 251 ? 9.242 -14.359 3.779 1 96.12 251 HIS B O 1
ATOM 4301 N N . LEU B 1 252 ? 8.469 -16.406 4.246 1 97.06 252 LEU B N 1
ATOM 4302 C CA . LEU B 1 252 ? 7.062 -16.078 4.055 1 97.06 252 LEU B CA 1
ATOM 4303 C C . LEU B 1 252 ? 6.227 -16.531 5.246 1 97.06 252 LEU B C 1
ATOM 4305 O O . LEU B 1 252 ? 6.48 -17.594 5.816 1 97.06 252 LEU B O 1
ATOM 4309 N N . PRO B 1 253 ? 5.223 -15.648 5.645 1 96.62 253 PRO B N 1
ATOM 4310 C CA . PRO B 1 253 ? 4.254 -16.234 6.578 1 96.62 253 PRO B CA 1
ATOM 4311 C C . PRO B 1 253 ? 3.596 -17.5 6.039 1 96.62 253 PRO B C 1
ATOM 4313 O O . PRO B 1 253 ? 3.016 -17.484 4.949 1 96.62 253 PRO B O 1
ATOM 4316 N N . LEU B 1 254 ? 3.621 -18.531 6.801 1 95.38 254 LEU B N 1
ATOM 4317 C CA . LEU B 1 254 ? 3.17 -19.828 6.316 1 95.38 254 LEU B CA 1
ATOM 4318 C C . LEU B 1 254 ? 1.674 -19.812 6.023 1 95.38 254 LEU B C 1
ATOM 4320 O O . LEU B 1 254 ? 1.21 -20.484 5.102 1 95.38 254 LEU B O 1
ATOM 4324 N N . THR B 1 255 ? 0.938 -19.031 6.77 1 94.5 255 THR B N 1
ATOM 4325 C CA . THR B 1 255 ? -0.499 -18.938 6.539 1 94.5 255 THR B CA 1
ATOM 4326 C C . THR B 1 255 ? -0.79 -18.297 5.184 1 94.5 255 THR B C 1
ATOM 4328 O O . THR B 1 255 ? -1.721 -18.703 4.488 1 94.5 255 THR B O 1
ATOM 4331 N N . ARG B 1 256 ? 0.033 -17.328 4.832 1 96.75 256 ARG B N 1
ATOM 4332 C CA . ARG B 1 256 ? -0.137 -16.641 3.557 1 96.75 256 ARG B CA 1
ATOM 4333 C C . ARG B 1 256 ? 0.361 -17.5 2.4 1 96.75 256 ARG B C 1
ATOM 4335 O O . ARG B 1 256 ? -0.169 -17.422 1.29 1 96.75 256 ARG B O 1
ATOM 4342 N N . ALA B 1 257 ? 1.321 -18.359 2.637 1 97.25 257 ALA B N 1
ATOM 4343 C CA . ALA B 1 257 ? 1.95 -19.156 1.591 1 97.25 257 ALA B CA 1
ATOM 4344 C C . ALA B 1 257 ? 1.314 -20.547 1.504 1 97.25 257 ALA B C 1
ATOM 4346 O O . ALA B 1 257 ? 1.679 -21.344 0.643 1 97.25 257 ALA B O 1
ATOM 4347 N N . ALA B 1 258 ? 0.356 -20.875 2.312 1 95.88 258 ALA B N 1
ATOM 4348 C CA . ALA B 1 258 ? -0.17 -22.219 2.506 1 95.88 258 ALA B CA 1
ATOM 4349 C C . ALA B 1 258 ? -0.662 -22.812 1.187 1 95.88 258 ALA B C 1
ATOM 4351 O O . ALA B 1 258 ? -0.318 -23.938 0.84 1 95.88 258 ALA B O 1
ATOM 4352 N N . LYS B 1 259 ? -1.432 -22.047 0.468 1 94.81 259 LYS B N 1
ATOM 4353 C CA . LYS B 1 259 ? -1.988 -22.547 -0.784 1 94.81 259 LYS B CA 1
ATOM 4354 C C . LYS B 1 259 ? -0.883 -22.875 -1.782 1 94.81 259 LYS B C 1
ATOM 4356 O O . LYS B 1 259 ? -0.915 -23.938 -2.424 1 94.81 259 LYS B O 1
ATOM 4361 N N . ALA B 1 260 ? 0.075 -22 -1.906 1 97.62 260 ALA B N 1
ATOM 4362 C CA . ALA B 1 260 ? 1.174 -22.203 -2.848 1 97.62 260 ALA B CA 1
ATOM 4363 C C . ALA B 1 260 ? 2.008 -23.422 -2.461 1 97.62 260 ALA B C 1
ATOM 4365 O O . ALA B 1 260 ? 2.488 -24.141 -3.328 1 97.62 260 ALA B O 1
ATOM 4366 N N . ILE B 1 261 ? 2.145 -23.672 -1.173 1 97.5 261 ILE B N 1
ATOM 4367 C CA . ILE B 1 261 ? 2.906 -24.812 -0.677 1 97.5 261 ILE B CA 1
ATOM 4368 C C . ILE B 1 261 ? 2.141 -26.094 -0.951 1 97.5 261 ILE B C 1
ATOM 4370 O O . ILE B 1 261 ? 2.701 -27.062 -1.481 1 97.5 261 ILE B O 1
ATOM 4374 N N . THR B 1 262 ? 0.848 -26.094 -0.699 1 96.69 262 THR B N 1
ATOM 4375 C CA . THR B 1 262 ? 0.018 -27.281 -0.873 1 96.69 262 THR B CA 1
ATOM 4376 C C . THR B 1 262 ? -0.094 -27.656 -2.35 1 96.69 262 THR B C 1
ATOM 4378 O O . THR B 1 262 ? -0.138 -28.828 -2.697 1 96.69 262 THR B O 1
ATOM 4381 N N . GLU B 1 263 ? -0.06 -26.656 -3.197 1 97.31 263 GLU B N 1
ATOM 4382 C CA . GLU B 1 263 ? -0.201 -26.875 -4.633 1 97.31 263 GLU B CA 1
ATOM 4383 C C . GLU B 1 263 ? 1.151 -27.156 -5.285 1 97.31 263 GLU B C 1
ATOM 4385 O O . GLU B 1 263 ? 1.237 -27.312 -6.504 1 97.31 263 GLU B O 1
ATOM 4390 N N . GLY B 1 264 ? 2.125 -27.125 -4.527 1 97.44 264 GLY B N 1
ATOM 4391 C CA . GLY B 1 264 ? 3.447 -27.484 -5.008 1 97.44 264 GLY B CA 1
ATOM 4392 C C . GLY B 1 264 ? 4.133 -26.359 -5.766 1 97.44 264 GLY B C 1
ATOM 4393 O O . GLY B 1 264 ? 5.062 -26.609 -6.539 1 97.44 264 GLY B O 1
ATOM 4394 N N . GLN B 1 265 ? 3.695 -25.156 -5.543 1 98.44 265 GLN B N 1
ATOM 4395 C CA . GLN B 1 265 ? 4.289 -24 -6.219 1 98.44 265 GLN B CA 1
ATOM 4396 C C . GLN B 1 265 ? 5.465 -23.438 -5.418 1 98.44 265 GLN B C 1
ATOM 4398 O O . GLN B 1 265 ? 6.305 -22.719 -5.961 1 98.44 265 GLN B O 1
ATOM 4403 N N . LEU B 1 266 ? 5.48 -23.719 -4.117 1 98.56 266 LEU B N 1
ATOM 4404 C CA . LEU B 1 266 ? 6.562 -23.344 -3.205 1 98.56 266 LEU B CA 1
ATOM 4405 C C . LEU B 1 266 ? 7 -24.547 -2.373 1 98.56 266 LEU B C 1
ATOM 4407 O O . LEU B 1 266 ? 6.188 -25.422 -2.061 1 98.56 266 LEU B O 1
ATOM 4411 N N . VAL B 1 267 ? 8.234 -24.578 -2.035 1 98.12 267 VAL B N 1
ATOM 4412 C CA . VAL B 1 267 ? 8.789 -25.562 -1.113 1 98.12 267 VAL B CA 1
ATOM 4413 C C . VAL B 1 267 ? 9.414 -24.859 0.088 1 98.12 267 VAL B C 1
ATOM 4415 O O . VAL B 1 267 ? 10.094 -23.844 -0.067 1 98.12 267 VAL B O 1
ATOM 4418 N N . VAL B 1 268 ? 9.117 -25.406 1.274 1 97.19 268 VAL B N 1
ATOM 4419 C CA . VAL B 1 268 ? 9.734 -24.891 2.492 1 97.19 268 VAL B CA 1
ATOM 4420 C C . VAL B 1 268 ? 11.078 -25.578 2.723 1 97.19 268 VAL B C 1
ATOM 4422 O O . VAL B 1 268 ? 11.148 -26.812 2.795 1 97.19 268 VAL B O 1
ATOM 4425 N N . CYS B 1 269 ? 12.125 -24.797 2.846 1 96.62 269 CYS B N 1
ATOM 4426 C CA . CYS B 1 269 ? 13.461 -25.344 3.066 1 96.62 269 CYS B CA 1
ATOM 4427 C C . CYS B 1 269 ? 13.898 -25.156 4.512 1 96.62 269 CYS B C 1
ATOM 4429 O O . CYS B 1 269 ? 13.648 -24.094 5.105 1 96.62 269 CYS B O 1
ATOM 4431 N N . ALA B 1 270 ? 14.516 -26.141 5.016 1 94.88 270 ALA B N 1
ATOM 4432 C CA . ALA B 1 270 ? 15.133 -26 6.332 1 94.88 270 ALA B CA 1
ATOM 4433 C C . ALA B 1 270 ? 16.422 -25.172 6.25 1 94.88 270 ALA B C 1
ATOM 4435 O O . ALA B 1 270 ? 17.141 -25.25 5.254 1 94.88 270 ALA B O 1
ATOM 4436 N N . THR B 1 271 ? 16.609 -24.344 7.211 1 92.62 271 THR B N 1
ATOM 4437 C CA . THR B 1 271 ? 17.828 -23.547 7.266 1 92.62 271 THR B CA 1
ATOM 4438 C C . THR B 1 271 ? 18.656 -23.938 8.484 1 92.62 271 THR B C 1
ATOM 4440 O O . THR B 1 271 ? 18.125 -24.266 9.539 1 92.62 271 THR B O 1
ATOM 4443 N N . GLU B 1 272 ? 19.938 -23.859 8.219 1 88.56 272 GLU B N 1
ATOM 4444 C CA . GLU B 1 272 ? 20.891 -24.141 9.305 1 88.56 272 GLU B CA 1
ATOM 4445 C C . GLU B 1 272 ? 21.234 -22.859 10.07 1 88.56 272 GLU B C 1
ATOM 4447 O O . GLU B 1 272 ? 21.656 -21.875 9.469 1 88.56 272 GLU B O 1
ATOM 4452 N N . ASN B 1 273 ? 21.047 -22.781 11.375 1 79.38 273 ASN B N 1
ATOM 4453 C CA . ASN B 1 273 ? 21.438 -21.688 12.266 1 79.38 273 ASN B CA 1
ATOM 4454 C C . ASN B 1 273 ? 20.75 -20.391 11.898 1 79.38 273 ASN B C 1
ATOM 4456 O O . ASN B 1 273 ? 21.281 -19.297 12.141 1 79.38 273 ASN B O 1
ATOM 4460 N N . LEU B 1 274 ? 19.812 -20.453 11.102 1 76.5 274 LEU B N 1
ATOM 4461 C CA . LEU B 1 274 ? 18.969 -19.312 10.766 1 76.5 274 LEU B CA 1
ATOM 4462 C C . LEU B 1 274 ? 17.5 -19.625 11.031 1 76.5 274 LEU B C 1
ATOM 4464 O O . LEU B 1 274 ? 16.734 -19.875 10.102 1 76.5 274 LEU B O 1
ATOM 4468 N N . PRO B 1 275 ? 17.188 -19.625 12.273 1 76.56 275 PRO B N 1
ATOM 4469 C CA . PRO B 1 275 ? 15.797 -19.969 12.539 1 76.56 275 PRO B CA 1
ATOM 4470 C C . PRO B 1 275 ? 14.812 -18.984 11.914 1 76.56 275 PRO B C 1
ATOM 4472 O O . PRO B 1 275 ? 15.055 -17.781 11.906 1 76.56 275 PRO B O 1
ATOM 4475 N N . PRO B 1 276 ? 13.805 -19.609 11.32 1 81.19 276 PRO B N 1
ATOM 4476 C CA . PRO B 1 276 ? 12.781 -18.703 10.766 1 81.19 276 PRO B CA 1
ATOM 4477 C C . PRO B 1 276 ? 12.211 -17.75 11.812 1 81.19 276 PRO B C 1
ATOM 4479 O O . PRO B 1 276 ? 12.031 -18.141 12.969 1 81.19 276 PRO B O 1
ATOM 4482 N N . PRO B 1 277 ? 11.977 -16.594 11.336 1 83.5 277 PRO B N 1
ATOM 4483 C CA . PRO B 1 277 ? 11.414 -15.633 12.289 1 83.5 277 PRO B CA 1
ATOM 4484 C C . PRO B 1 277 ? 10.008 -16 12.734 1 83.5 277 PRO B C 1
ATOM 4486 O O . PRO B 1 277 ? 9.328 -16.797 12.078 1 83.5 277 PRO B O 1
ATOM 4489 N N . THR B 1 278 ? 9.711 -15.617 13.984 1 86.81 278 THR B N 1
ATOM 4490 C CA . THR B 1 278 ? 8.352 -15.648 14.492 1 86.81 278 THR B CA 1
ATOM 4491 C C . THR B 1 278 ? 7.895 -14.258 14.922 1 86.81 278 THR B C 1
ATOM 4493 O O . THR B 1 278 ? 8.727 -13.398 15.227 1 86.81 278 THR B O 1
ATOM 4496 N N . GLU B 1 279 ? 6.656 -14.062 14.773 1 90.44 279 GLU B N 1
ATOM 4497 C CA . GLU B 1 279 ? 6.09 -12.789 15.211 1 90.44 279 GLU B CA 1
ATOM 4498 C C . GLU B 1 279 ? 4.891 -13 16.125 1 90.44 279 GLU B C 1
ATOM 4500 O O . GLU B 1 279 ? 3.955 -13.727 15.781 1 90.44 279 GLU B O 1
ATOM 4505 N N . GLN B 1 280 ? 5.039 -12.43 17.344 1 94.12 280 GLN B N 1
ATOM 4506 C CA . GLN B 1 280 ? 3.85 -12.344 18.188 1 94.12 280 GLN B CA 1
ATOM 4507 C C . GLN B 1 280 ? 2.943 -11.203 17.75 1 94.12 280 GLN B C 1
ATOM 4509 O O . GLN B 1 280 ? 3.346 -10.039 17.781 1 94.12 280 GLN B O 1
ATOM 4514 N N . VAL B 1 281 ? 1.741 -11.609 17.359 1 96.44 281 VAL B N 1
ATOM 4515 C CA . VAL B 1 281 ? 0.892 -10.562 16.797 1 96.44 281 VAL B CA 1
ATOM 4516 C C . VAL B 1 281 ? -0.279 -10.289 17.734 1 96.44 281 VAL B C 1
ATOM 4518 O O . VAL B 1 281 ? -0.637 -11.133 18.562 1 96.44 281 VAL B O 1
ATOM 4521 N N . LEU B 1 282 ? -0.814 -9.078 17.641 1 97.62 282 LEU B N 1
ATOM 4522 C CA . LEU B 1 282 ? -1.916 -8.602 18.469 1 97.62 282 LEU B CA 1
ATOM 4523 C C . LEU B 1 282 ? -2.812 -7.645 17.703 1 97.62 282 LEU B C 1
ATOM 4525 O O . LEU B 1 282 ? -2.479 -7.242 16.578 1 97.62 282 LEU B O 1
ATOM 4529 N N . TYR B 1 283 ? -3.982 -7.445 18.156 1 97.88 283 TYR B N 1
ATOM 4530 C CA . TYR B 1 283 ? -4.75 -6.281 17.734 1 97.88 283 TYR B CA 1
ATOM 4531 C C . TYR B 1 283 ? -4.758 -5.203 18.812 1 97.88 283 TYR B C 1
ATOM 4533 O O . TYR B 1 283 ? -4.66 -5.508 20 1 97.88 283 TYR B O 1
ATOM 4541 N N . ALA B 1 284 ? -4.812 -3.916 18.391 1 97.62 284 ALA B N 1
ATOM 4542 C CA . ALA B 1 284 ? -4.68 -2.793 19.312 1 97.62 284 ALA B CA 1
ATOM 4543 C C . ALA B 1 284 ? -5.516 -1.603 18.859 1 97.62 284 ALA B C 1
ATOM 4545 O O . ALA B 1 284 ? -5.855 -1.492 17.672 1 97.62 284 ALA B O 1
ATOM 4546 N N . TRP B 1 285 ? -5.867 -0.764 19.781 1 96.62 285 TRP B N 1
ATOM 4547 C CA . TRP B 1 285 ? -6.656 0.44 19.547 1 96.62 285 TRP B CA 1
ATOM 4548 C C . TRP B 1 285 ? -6.355 1.499 20.609 1 96.62 285 TRP B C 1
ATOM 4550 O O . TRP B 1 285 ? -5.66 1.225 21.594 1 96.62 285 TRP B O 1
ATOM 4560 N N . ARG B 1 286 ? -6.789 2.697 20.344 1 90.12 286 ARG B N 1
ATOM 4561 C CA . ARG B 1 286 ? -6.602 3.77 21.312 1 90.12 286 ARG B CA 1
ATOM 4562 C C . ARG B 1 286 ? -7.648 3.699 22.422 1 90.12 286 ARG B C 1
ATOM 4564 O O . ARG B 1 286 ? -8.812 3.389 22.172 1 90.12 286 ARG B O 1
ATOM 4571 N N . PRO B 1 287 ? -7.27 3.988 23.625 1 80.44 287 PRO B N 1
ATOM 4572 C CA . PRO B 1 287 ? -8.148 3.812 24.781 1 80.44 287 PRO B CA 1
ATOM 4573 C C . PRO B 1 287 ? -9.336 4.777 24.781 1 80.44 287 PRO B C 1
ATOM 4575 O O . PRO B 1 287 ? -10.328 4.547 25.484 1 80.44 287 PRO B O 1
ATOM 4578 N N . GLU B 1 288 ? -9.297 5.734 24 1 74.25 288 GLU B N 1
ATOM 4579 C CA . GLU B 1 288 ? -10.461 6.605 24.062 1 74.25 288 GLU B CA 1
ATOM 4580 C C . GLU B 1 288 ? -11.758 5.809 23.891 1 74.25 288 GLU B C 1
ATOM 4582 O O . GLU B 1 288 ? -11.719 4.621 23.578 1 74.25 288 GLU B O 1
ATOM 4587 N N . HIS B 1 289 ? -12.859 6.324 24.359 1 67.75 289 HIS B N 1
ATOM 4588 C CA . HIS B 1 289 ? -14.164 5.668 24.344 1 67.75 289 HIS B CA 1
ATOM 4589 C C . HIS B 1 289 ? -14.516 5.18 22.953 1 67.75 289 HIS B C 1
ATOM 4591 O O . HIS B 1 289 ? -14.891 5.977 22.078 1 67.75 289 HIS B O 1
ATOM 4597 N N . PRO B 1 290 ? -14.406 3.902 22.844 1 83.06 290 PRO B N 1
ATOM 4598 C CA . PRO B 1 290 ? -14.766 3.32 21.547 1 83.06 290 PRO B CA 1
ATOM 4599 C C . PRO B 1 290 ? -16.25 3.51 21.203 1 83.06 290 PRO B C 1
ATOM 4601 O O . PRO B 1 290 ? -17.094 3.447 22.094 1 83.06 290 PRO B O 1
ATOM 4604 N N . GLY B 1 291 ? -16.516 3.881 19.984 1 89 291 GLY B N 1
ATOM 4605 C CA . GLY B 1 291 ? -17.875 3.852 19.5 1 89 291 GLY B CA 1
ATOM 4606 C C . GLY B 1 291 ? -18.406 2.445 19.266 1 89 291 GLY B C 1
ATOM 4607 O O . GLY B 1 291 ? -17.734 1.466 19.609 1 89 291 GLY B O 1
ATOM 4608 N N . GLN B 1 292 ? -19.625 2.32 18.828 1 93.19 292 GLN B N 1
ATOM 4609 C CA . GLN B 1 292 ? -20.281 1.033 18.672 1 93.19 292 GLN B CA 1
ATOM 4610 C C . GLN B 1 292 ? -19.625 0.203 17.578 1 93.19 292 GLN B C 1
ATOM 4612 O O . GLN B 1 292 ? -19.594 -1.027 17.656 1 93.19 292 GLN B O 1
ATOM 4617 N N . ALA B 1 293 ? -19.125 0.844 16.516 1 95.62 293 ALA B N 1
ATOM 4618 C CA . ALA B 1 293 ? -18.484 0.112 15.43 1 95.62 293 ALA B CA 1
ATOM 4619 C C . ALA B 1 293 ? -17.203 -0.576 15.906 1 95.62 293 ALA B C 1
ATOM 4621 O O . ALA B 1 293 ? -17.016 -1.775 15.688 1 95.62 293 ALA B O 1
ATOM 4622 N N . LEU B 1 294 ? -16.344 0.21 16.578 1 96.44 294 LEU B N 1
ATOM 4623 C CA . LEU B 1 294 ? -15.109 -0.363 17.109 1 96.44 294 LEU B CA 1
ATOM 4624 C C . LEU B 1 294 ? -15.422 -1.465 18.109 1 96.44 294 LEU B C 1
ATOM 4626 O O . LEU B 1 294 ? -14.805 -2.535 18.078 1 96.44 294 LEU B O 1
ATOM 4630 N N . ASN B 1 295 ? -16.391 -1.227 18.922 1 95.56 295 ASN B N 1
ATOM 4631 C CA . ASN B 1 295 ? -16.766 -2.232 19.922 1 95.56 295 ASN B CA 1
ATOM 4632 C C . ASN B 1 295 ? -17.234 -3.525 19.25 1 95.56 295 ASN B C 1
ATOM 4634 O O . ASN B 1 295 ? -16.891 -4.617 19.719 1 95.56 295 ASN B O 1
ATOM 4638 N N . TRP B 1 296 ? -17.953 -3.363 18.266 1 96.94 296 TRP B N 1
ATOM 4639 C CA . TRP B 1 296 ? -18.438 -4.539 17.547 1 96.94 296 TRP B CA 1
ATOM 4640 C C . TRP B 1 296 ? -17.281 -5.352 17 1 96.94 296 TRP B C 1
ATOM 4642 O O . TRP B 1 296 ? -17.234 -6.574 17.156 1 96.94 296 TRP B O 1
ATOM 4652 N N . TRP B 1 297 ? -16.328 -4.691 16.344 1 97.56 297 TRP B N 1
ATOM 4653 C CA . TRP B 1 297 ? -15.164 -5.363 15.766 1 97.56 297 TRP B CA 1
ATOM 4654 C C . TRP B 1 297 ? -14.305 -6.004 16.844 1 97.56 297 TRP B C 1
ATOM 4656 O O . TRP B 1 297 ? -13.812 -7.121 16.688 1 97.56 297 TRP B O 1
ATOM 4666 N N . LEU B 1 298 ? -14.18 -5.301 17.953 1 97.12 298 LEU B N 1
ATOM 4667 C CA . LEU B 1 298 ? -13.43 -5.855 19.062 1 97.12 298 LEU B CA 1
ATOM 4668 C C . LEU B 1 298 ? -14.094 -7.121 19.594 1 97.12 298 LEU B C 1
ATOM 4670 O O . LEU B 1 298 ? -13.414 -8.094 19.922 1 97.12 298 LEU B O 1
ATOM 4674 N N . ASP B 1 299 ? -15.383 -7.09 19.656 1 97.5 299 ASP B N 1
ATOM 4675 C CA . ASP B 1 299 ? -16.125 -8.258 20.141 1 97.5 299 ASP B CA 1
ATOM 4676 C C . ASP B 1 299 ? -15.922 -9.445 19.203 1 97.5 299 ASP B C 1
ATOM 4678 O O . ASP B 1 299 ? -15.727 -10.578 19.656 1 97.5 299 ASP B O 1
ATOM 4682 N N . LYS B 1 300 ? -15.914 -9.227 17.906 1 97.5 300 LYS B N 1
ATOM 4683 C CA . LYS B 1 300 ? -15.711 -10.297 16.938 1 97.5 300 LYS B CA 1
ATOM 4684 C C . LYS B 1 300 ? -14.297 -10.867 17.031 1 97.5 300 LYS B C 1
ATOM 4686 O O . LYS B 1 300 ? -14.094 -12.07 16.859 1 97.5 300 LYS B O 1
ATOM 4691 N N . LEU B 1 301 ? -13.336 -9.992 17.344 1 96.88 301 LEU B N 1
ATOM 4692 C CA . LEU B 1 301 ? -11.938 -10.406 17.375 1 96.88 301 LEU B CA 1
ATOM 4693 C C . LEU B 1 301 ? -11.641 -11.25 18.609 1 96.88 301 LEU B C 1
ATOM 4695 O O . LEU B 1 301 ? -10.617 -11.938 18.656 1 96.88 301 LEU B O 1
ATOM 4699 N N . LYS B 1 302 ? -12.531 -11.273 19.578 1 96.12 302 LYS B N 1
ATOM 4700 C CA . LYS B 1 302 ? -12.375 -12.102 20.766 1 96.12 302 LYS B CA 1
ATOM 4701 C C . LYS B 1 302 ? -12.57 -13.578 20.438 1 96.12 302 LYS B C 1
ATOM 4703 O O . LYS B 1 302 ? -12.188 -14.445 21.219 1 96.12 302 LYS B O 1
ATOM 4708 N N . SER B 1 303 ? -13.133 -13.836 19.312 1 94.12 303 SER B N 1
ATOM 4709 C CA . SER B 1 303 ? -13.406 -15.211 18.906 1 94.12 303 SER B CA 1
ATOM 4710 C C . SER B 1 303 ? -12.117 -15.984 18.641 1 94.12 303 SER B C 1
ATOM 4712 O O . SER B 1 303 ? -11.352 -15.633 17.734 1 94.12 303 SER B O 1
ATOM 4714 N N . PRO B 1 304 ? -11.883 -17.062 19.312 1 91.81 304 PRO B N 1
ATOM 4715 C CA . PRO B 1 304 ? -10.695 -17.875 19.062 1 91.81 304 PRO B CA 1
ATOM 4716 C C . PRO B 1 304 ? -10.68 -18.484 17.656 1 91.81 304 PRO B C 1
ATOM 4718 O O . PRO B 1 304 ? -9.617 -18.625 17.047 1 91.81 304 PRO B O 1
ATOM 4721 N N . ARG B 1 305 ? -11.859 -18.812 17.172 1 92.25 305 ARG B N 1
ATOM 4722 C CA . ARG B 1 305 ? -11.961 -19.406 15.844 1 92.25 305 ARG B CA 1
ATOM 4723 C C . ARG B 1 305 ? -11.477 -18.422 14.773 1 92.25 305 ARG B C 1
ATOM 4725 O O . ARG B 1 305 ? -10.797 -18.828 13.82 1 92.25 305 ARG B O 1
ATOM 4732 N N . LEU B 1 306 ? -11.844 -17.172 14.938 1 93.88 306 LEU B N 1
ATOM 4733 C CA . LEU B 1 306 ? -11.391 -16.172 13.984 1 93.88 306 LEU B CA 1
ATOM 4734 C C . LEU B 1 306 ? -9.875 -16 14.047 1 93.88 306 LEU B C 1
ATOM 4736 O O . LEU B 1 306 ? -9.211 -15.938 13.016 1 93.88 306 LEU B O 1
ATOM 4740 N N . CYS B 1 307 ? -9.344 -15.953 15.195 1 92.06 307 CYS B N 1
ATOM 4741 C CA . CYS B 1 307 ? -7.898 -15.812 15.359 1 92.06 307 CYS B CA 1
ATOM 4742 C C . CYS B 1 307 ? -7.16 -17 14.758 1 92.06 307 CYS B C 1
ATOM 4744 O O . CYS B 1 307 ? -6.109 -16.828 14.133 1 92.06 307 CYS B O 1
ATOM 4746 N N . GLU B 1 308 ? -7.754 -18.141 14.922 1 91.19 308 GLU B N 1
ATOM 4747 C CA . GLU B 1 308 ? -7.16 -19.344 14.344 1 91.19 308 GLU B CA 1
ATOM 4748 C C . GLU B 1 308 ? -7.133 -19.281 12.82 1 91.19 308 GLU B C 1
ATOM 4750 O O . GLU B 1 308 ? -6.148 -19.672 12.195 1 91.19 308 GLU B O 1
ATOM 4755 N N . ARG B 1 309 ? -8.164 -18.781 12.258 1 92.06 309 ARG B N 1
ATOM 4756 C CA . ARG B 1 309 ? -8.242 -18.656 10.805 1 92.06 309 ARG B CA 1
ATOM 4757 C C . ARG B 1 309 ? -7.23 -17.625 10.297 1 92.06 309 ARG B C 1
ATOM 4759 O O . ARG B 1 309 ? -6.652 -17.797 9.227 1 92.06 309 ARG B O 1
ATOM 4766 N N . LEU B 1 310 ? -7.023 -16.578 11.086 1 94 310 LEU B N 1
ATOM 4767 C CA . LEU B 1 310 ? -6.098 -15.516 10.703 1 94 310 LEU B CA 1
ATOM 4768 C C . LEU B 1 310 ? -4.652 -15.977 10.852 1 94 310 LEU B C 1
ATOM 4770 O O . LEU B 1 310 ? -3.787 -15.586 10.062 1 94 310 LEU B O 1
ATOM 4774 N N . LEU B 1 311 ? -4.379 -16.906 11.742 1 92.81 311 LEU B N 1
ATOM 4775 C CA . LEU B 1 311 ? -3.02 -17.328 12.055 1 92.81 311 LEU B CA 1
ATOM 4776 C C . LEU B 1 311 ? -2.721 -18.688 11.422 1 92.81 311 LEU B C 1
ATOM 4778 O O . LEU B 1 311 ? -1.56 -19.094 11.336 1 92.81 311 LEU B O 1
ATOM 4782 N N . GLY B 1 312 ? -3.74 -19.312 10.844 1 81.69 312 GLY B N 1
ATOM 4783 C CA . GLY B 1 312 ? -3.555 -20.609 10.211 1 81.69 312 GLY B CA 1
ATOM 4784 C C . GLY B 1 312 ? -3.324 -21.734 11.211 1 81.69 312 GLY B C 1
ATOM 4785 O O . GLY B 1 312 ? -2.709 -22.75 10.883 1 81.69 312 GLY B O 1
ATOM 4786 N N . VAL B 1 313 ? -3.482 -21.578 12.555 1 67.38 313 VAL B N 1
ATOM 4787 C CA . VAL B 1 313 ? -3.246 -22.625 13.547 1 67.38 313 VAL B CA 1
ATOM 4788 C C . VAL B 1 313 ? -4.547 -23.391 13.82 1 67.38 313 VAL B C 1
ATOM 4790 O O . VAL B 1 313 ? -5.625 -22.781 13.852 1 67.38 313 VAL B O 1
ATOM 4793 N N . SER B 1 314 ? -4.816 -24.562 13.148 1 50.44 314 SER B N 1
ATOM 4794 C CA . SER B 1 314 ? -5.965 -25.391 13.531 1 50.44 314 SER B CA 1
ATOM 4795 C C . SER B 1 314 ? -5.926 -25.734 15.023 1 50.44 314 SER B C 1
ATOM 4797 O O . SER B 1 314 ? -4.879 -26.109 15.547 1 50.44 314 SER B O 1
ATOM 4799 N N . THR B 1 315 ? -6.688 -25.031 15.883 1 37.88 315 THR B N 1
ATOM 4800 C CA . THR B 1 315 ? -6.855 -25.516 17.25 1 37.88 315 THR B CA 1
ATOM 4801 C C . THR B 1 315 ? -7.215 -27 17.234 1 37.88 315 THR B C 1
ATOM 4803 O O . THR B 1 315 ? -8.164 -27.422 16.578 1 37.88 315 THR B O 1
ATOM 4806 N N . GLU B 1 316 ? -6.34 -27.906 17.281 1 33.09 316 GLU B N 1
ATOM 4807 C CA . GLU B 1 316 ? -6.746 -29.203 17.812 1 33.09 316 GLU B CA 1
ATOM 4808 C C . GLU B 1 316 ? -7.477 -29.047 19.141 1 33.09 316 GLU B C 1
ATOM 4810 O O . GLU B 1 316 ? -7.113 -28.203 19.969 1 33.09 316 GLU B O 1
#

Sequence (632 aa):
MTLSRVTPPSIGAITPELLLMVDAIARHGSFARAARELGKVPSAVTYAVRKLEDSLDALLFDRSGHRAQLTPAGQMLLRDGRHLLHSLDDLACRVKRIATGWEVELRIAISAVLPIEPLFDLMRDFQALQSGTSLRLSEEVLGGAWDALAAGRADLIIGADASGAPSGGYRSVAMGQTQFGFCVAPQHPLARLGRALTEQDIAQYTAIVVADTSRDLPPRSRGLLPTRDIMVMPNMRAKIEAQIRGLGCGHLPLTRAAKAITEGQLVVCATENLPPPTEQVLYAWRPEHPGQALNWWLDKLKSPRLCERLLGVSTEMTLSRVTPPSIGAITPELLLMVDAIARHGSFARAARELGKVPSAVTYAVRKLEDSLDALLFDRSGHRAQLTPAGQMLLRDGRHLLHSLDDLACRVKRIATGWEVELRIAISAVLPIEPLFDLMRDFQALQSGTSLRLSEEVLGGAWDALAAGRADLIIGADASGAPSGGYRSVAMGQTQFGFCVAPQHPLARLGRALTEQDIAQYTAIVVADTSRDLPPRSRGLLPTRDIMVMPNMRAKIEAQIRGLGCGHLPLTRAAKAITEGQLVVCATENLPPPTEQVLYAWRPEHPGQALNWWLDKLKSPRLCERLLGVSTE

pLDDT: mean 84.62, std 15.53, range [23.41, 98.62]

Foldseek 3Di:
DPPPPPPQLDPPLDDLVLLQLLVLLQVVLHLCRSCVVVVHHSVVSVVSQVSSCVSNVHHQWDPVDPGTHGDPVVVVCNVVSVLVNVVVVVVVQVVVCVVLLAGQEAEEEEEQQWDCVLCVVVVVVLVVVVSNYHYHYHYFYALRQQLCQVSVVHQKYFWYFPVNHDPDDKDKDWLFKWFKFKKAFCPAPLVPPPDAAELVNQAAWEEEEEWGPRDPDDTDDDQDHNYPHYDYDPGLVRSLVCRLVGRTIGMGGCLVCVVCVVVRSMDTHHHDPRHTDMGGTIMIGHPDDDGPSVVVVVVVSPDSVSSCNGRVPPPD/DPPPPPPDLDPPLDDLVLLQLLVLLQVVLDLCRSCVVVVHHSVVSVVSQVSSCVSNVHHQWDPVDPGTHGDPVVVVCNVVSVLVNVVVVVVVQVVVCVVLLAGQEAEEEEEQQWDCVLCVVVVVVLVVVVSNYHYHYHYFYALRQQLCQVSVVHQKYFWYFPVNHDPDDKDKDWLFKWFKFKKAFCPAPLVPPPDAAELVNQAAWEAEEEWGPRDPDDTDDDQDHNYPHYDYDPGLVRSLVCRLVGRTIGMGGCLVCVVCVVVRSMDTHHHDPRHTDMGGTIMIGHPDDDGPSVVVVVVVSPDSVSSCNGRVPPPD

InterPro domains:
  IPR000847 LysR, HTH, N-terminal domain [PF00126] (19-75)
  IPR000847 LysR, HTH, N-terminal domain [PS50931] (14-71)
  IPR005119 LysR, substrate-binding [PF03466] (103-302)
  IPR036388 Winged helix-like DNA-binding domain superfamily [G3DSA:1.10.10.10] (10-93)
  IPR036390 Winged helix DNA-binding domain superfamily [SSF46785] (14-114)